Protein AF-A0A225URF6-F1 (afdb_monomer_lite)

Structure (mmCIF, N/CA/C/O backbone):
data_AF-A0A225URF6-F1
#
_entry.id   AF-A0A225URF6-F1
#
loop_
_atom_site.group_PDB
_atom_site.id
_atom_site.type_symbol
_atom_site.label_atom_id
_atom_site.label_alt_id
_atom_site.label_comp_id
_atom_site.label_asym_id
_atom_site.label_entity_id
_atom_site.label_seq_id
_atom_site.pdbx_PDB_ins_code
_atom_site.Cartn_x
_atom_site.Cartn_y
_atom_site.Cartn_z
_atom_site.occupancy
_atom_site.B_iso_or_equiv
_atom_site.auth_seq_id
_atom_site.auth_comp_id
_atom_site.auth_asym_id
_atom_site.auth_atom_id
_atom_site.pdbx_PDB_model_num
ATOM 1 N N . GLU A 1 1 ? 22.880 11.885 -8.756 1.00 38.94 1 GLU A N 1
ATOM 2 C CA . GLU A 1 1 ? 21.997 12.699 -9.610 1.00 38.94 1 GLU A CA 1
ATOM 3 C C . GLU A 1 1 ? 22.744 12.942 -10.909 1.00 38.94 1 GLU A C 1
ATOM 5 O O . GLU A 1 1 ? 23.863 13.432 -10.849 1.00 38.94 1 GLU A O 1
ATOM 10 N N . LEU A 1 2 ? 22.212 12.458 -12.031 1.00 41.66 2 LEU A N 1
ATOM 11 C CA . LEU A 1 2 ? 22.740 12.738 -13.370 1.00 41.66 2 LEU A CA 1
ATOM 12 C C . LEU A 1 2 ? 21.920 13.904 -13.919 1.00 41.66 2 LEU A C 1
ATOM 14 O O . LEU A 1 2 ? 20.690 13.875 -13.823 1.00 41.66 2 LEU A O 1
ATOM 18 N N . GLY A 1 3 ? 22.595 14.950 -14.384 1.00 46.53 3 GLY A N 1
ATOM 19 C CA . GLY A 1 3 ? 21.957 16.196 -14.791 1.00 46.53 3 GLY A CA 1
ATOM 20 C C . GLY A 1 3 ? 21.316 16.075 -16.178 1.00 46.53 3 GLY A C 1
ATOM 21 O O . GLY A 1 3 ? 21.740 15.248 -16.984 1.00 46.53 3 GLY A O 1
ATOM 22 N N . PRO A 1 4 ? 20.318 16.914 -16.505 1.00 48.44 4 PRO A N 1
ATOM 23 C CA . PRO A 1 4 ? 19.705 16.951 -17.837 1.00 48.44 4 PRO A CA 1
ATOM 24 C C . PRO A 1 4 ? 20.700 17.287 -18.967 1.00 48.44 4 PRO A C 1
ATOM 26 O O . PRO A 1 4 ? 20.403 17.027 -20.131 1.00 48.44 4 PRO A O 1
ATOM 29 N N . ASP A 1 5 ? 21.890 17.791 -18.630 1.00 46.66 5 ASP A N 1
ATOM 30 C CA . ASP A 1 5 ? 22.969 18.089 -19.575 1.00 46.66 5 ASP A CA 1
ATOM 31 C C . ASP A 1 5 ? 23.839 16.867 -19.942 1.00 46.66 5 ASP A C 1
ATOM 33 O O . ASP A 1 5 ? 24.611 16.934 -20.899 1.00 46.66 5 ASP A O 1
ATOM 37 N N . ASP A 1 6 ? 23.680 15.722 -19.263 1.00 52.28 6 ASP A N 1
ATOM 38 C CA . ASP A 1 6 ? 24.397 14.477 -19.595 1.00 52.28 6 ASP A CA 1
ATOM 39 C C . ASP A 1 6 ? 23.793 13.754 -20.824 1.00 52.28 6 ASP A C 1
ATOM 41 O O . ASP A 1 6 ? 24.354 12.782 -21.330 1.00 52.28 6 ASP A O 1
ATOM 45 N N . PHE A 1 7 ? 22.656 14.241 -21.341 1.00 44.47 7 PHE A N 1
ATOM 46 C CA . PHE A 1 7 ? 21.888 13.645 -22.442 1.00 44.47 7 PHE A CA 1
ATOM 47 C C . PHE A 1 7 ? 21.929 14.458 -23.745 1.00 44.47 7 PHE A C 1
ATOM 49 O O . PHE A 1 7 ? 20.974 14.424 -24.518 1.00 44.47 7 PHE A O 1
ATOM 56 N N . PHE A 1 8 ? 23.009 15.189 -24.037 1.00 41.12 8 PHE A N 1
ATOM 57 C CA . PHE A 1 8 ? 23.185 15.799 -25.361 1.00 41.12 8 PHE A CA 1
ATOM 58 C C . PHE A 1 8 ? 23.898 14.841 -26.336 1.00 41.12 8 PHE A C 1
ATOM 60 O O . PHE A 1 8 ? 25.122 14.726 -26.277 1.00 41.12 8 PHE A O 1
ATOM 67 N N . PRO A 1 9 ? 23.218 14.242 -27.338 1.00 47.81 9 PRO A N 1
ATOM 68 C CA . PRO A 1 9 ? 23.865 13.450 -28.381 1.00 47.81 9 PRO A CA 1
ATOM 69 C C . PRO A 1 9 ? 24.318 14.342 -29.552 1.00 47.81 9 PRO A C 1
ATOM 71 O O . PRO A 1 9 ? 24.314 13.927 -30.707 1.00 47.81 9 PRO A O 1
ATOM 74 N N . ASN A 1 10 ? 24.688 15.600 -29.287 1.00 42.03 10 ASN A N 1
ATOM 75 C CA . ASN A 1 10 ? 24.961 16.585 -30.342 1.00 42.03 10 ASN A CA 1
ATOM 76 C C . ASN A 1 10 ? 26.422 16.632 -30.789 1.00 42.03 10 ASN A C 1
ATOM 78 O O . ASN A 1 10 ? 26.803 17.498 -31.576 1.00 42.03 10 ASN A O 1
ATOM 82 N N . ARG A 1 11 ? 27.261 15.707 -30.326 1.00 43.28 11 ARG A N 1
ATOM 83 C CA . ARG A 1 11 ? 28.620 15.575 -30.841 1.00 43.28 11 ARG A CA 1
ATOM 84 C C . ARG A 1 11 ? 28.908 14.111 -31.103 1.00 43.28 11 ARG A C 1
ATOM 86 O O . ARG A 1 11 ? 29.146 13.337 -30.187 1.00 43.28 11 ARG A O 1
ATOM 93 N N . CYS A 1 12 ? 28.920 13.743 -32.382 1.00 50.59 12 CYS A N 1
ATOM 94 C CA . CYS A 1 12 ? 29.662 12.573 -32.829 1.00 50.59 12 CYS A CA 1
ATOM 95 C C . CYS A 1 12 ? 31.059 12.644 -32.188 1.00 50.59 12 CYS A C 1
ATOM 97 O O . CYS A 1 12 ? 31.760 13.637 -32.388 1.00 50.59 12 CYS A O 1
ATOM 99 N N . ALA A 1 13 ? 31.455 11.635 -31.408 1.00 51.22 13 ALA A N 1
ATOM 100 C CA . ALA A 1 13 ? 32.749 11.618 -30.717 1.00 51.22 13 ALA A CA 1
ATOM 101 C C . ALA A 1 13 ? 33.932 11.825 -31.688 1.00 51.22 13 ALA A C 1
ATOM 103 O O . ALA A 1 13 ? 34.946 12.418 -31.330 1.00 51.22 13 ALA A O 1
ATOM 104 N N . VAL A 1 14 ? 33.765 11.436 -32.958 1.00 49.88 14 VAL A N 1
ATOM 105 C CA . VAL A 1 14 ? 34.730 11.695 -34.038 1.00 49.88 14 VAL A CA 1
ATOM 106 C C . VAL A 1 14 ? 34.856 13.196 -34.342 1.00 49.88 14 VAL A C 1
ATOM 108 O O . VAL A 1 14 ? 35.964 13.695 -34.511 1.00 49.88 14 VAL A O 1
ATOM 111 N N . CYS A 1 15 ? 33.748 13.942 -34.335 1.00 47.47 15 CYS A N 1
ATOM 112 C CA . CYS A 1 15 ? 33.739 15.395 -34.533 1.00 47.47 15 CYS A CA 1
ATOM 113 C C . CYS A 1 15 ? 34.188 16.172 -33.282 1.00 47.47 15 CYS A C 1
ATOM 115 O O . CYS A 1 15 ? 34.740 17.261 -33.410 1.00 47.47 15 CYS A O 1
ATOM 117 N N . ALA A 1 16 ? 33.966 15.633 -32.076 1.00 54.31 16 ALA A N 1
ATOM 118 C CA . ALA A 1 16 ? 34.429 16.244 -30.825 1.00 54.31 16 ALA A CA 1
ATOM 119 C C . ALA A 1 16 ? 35.957 16.180 -30.670 1.00 54.31 16 ALA A C 1
ATOM 121 O O . ALA A 1 16 ? 36.553 17.108 -30.131 1.00 54.31 16 ALA A O 1
ATOM 122 N N . ASN A 1 17 ? 36.584 15.127 -31.200 1.00 53.50 17 ASN A N 1
ATOM 123 C CA . ASN A 1 17 ? 38.029 14.906 -31.136 1.00 53.50 17 ASN A CA 1
ATOM 124 C C . ASN A 1 17 ? 38.826 15.628 -32.244 1.00 53.50 17 ASN A C 1
ATOM 126 O O . ASN A 1 17 ? 40.012 15.359 -32.411 1.00 53.50 17 ASN A O 1
ATOM 130 N N . GLY A 1 18 ? 38.199 16.525 -33.017 1.00 45.97 18 GLY A N 1
ATOM 131 C CA . GLY A 1 18 ? 38.885 17.310 -34.051 1.00 45.97 18 GLY A CA 1
ATOM 132 C C . GLY A 1 18 ? 39.288 16.525 -35.303 1.00 45.97 18 GLY A C 1
ATOM 133 O O . GLY A 1 18 ? 40.056 17.039 -36.112 1.00 45.97 18 GLY A O 1
ATOM 134 N N . PHE A 1 19 ? 38.780 15.303 -35.500 1.00 45.50 19 PHE A N 1
ATOM 135 C CA . PHE A 1 19 ? 39.023 14.570 -36.740 1.00 45.50 19 PHE A CA 1
ATOM 136 C C . PHE A 1 19 ? 38.184 15.182 -37.867 1.00 45.50 19 PHE A C 1
ATOM 138 O O . PHE A 1 19 ? 36.952 15.104 -37.863 1.00 45.50 19 PHE A O 1
ATOM 145 N N . GLU A 1 20 ? 38.858 15.813 -38.832 1.00 53.53 20 GLU A N 1
ATOM 146 C CA . GLU A 1 20 ? 38.236 16.287 -40.067 1.00 53.53 20 GLU A CA 1
ATOM 147 C C . GLU A 1 20 ? 37.501 15.143 -40.773 1.00 53.53 20 GLU A C 1
ATOM 149 O O . GLU A 1 20 ? 37.939 13.989 -40.778 1.00 53.53 20 GLU A O 1
ATOM 154 N N . ARG A 1 21 ? 36.357 15.470 -41.387 1.00 53.53 21 ARG A N 1
ATOM 155 C CA . ARG A 1 21 ? 35.590 14.517 -42.191 1.00 53.53 21 ARG A CA 1
ATOM 156 C C . ARG A 1 21 ? 36.519 13.953 -43.277 1.00 53.53 21 ARG A C 1
ATOM 158 O O . ARG A 1 21 ? 36.984 14.739 -44.102 1.00 53.53 21 ARG A O 1
ATOM 165 N N . PRO A 1 22 ? 36.761 12.630 -43.329 1.00 59.31 22 PRO A N 1
ATOM 166 C CA . PRO A 1 22 ? 37.625 12.057 -44.348 1.00 59.31 22 PRO A CA 1
ATOM 167 C C . PRO A 1 22 ? 37.079 12.403 -45.735 1.00 59.31 22 PRO A C 1
ATOM 169 O O . PRO A 1 22 ? 35.909 12.138 -46.031 1.00 59.31 22 PRO A O 1
ATOM 172 N N . SER A 1 23 ? 37.912 13.025 -46.570 1.00 61.97 23 SER A N 1
ATOM 173 C CA . SER A 1 23 ? 37.538 13.354 -47.943 1.00 61.97 23 SER A CA 1
ATOM 174 C C . SER A 1 23 ? 37.318 12.063 -48.727 1.00 61.97 23 SER A C 1
ATOM 176 O O . SER A 1 23 ? 38.153 11.157 -48.697 1.00 61.97 23 SER A O 1
ATOM 178 N N . ILE A 1 24 ? 36.171 11.953 -49.400 1.00 66.88 24 ILE A N 1
ATOM 179 C CA . ILE A 1 24 ? 35.859 10.795 -50.239 1.00 66.88 24 ILE A CA 1
ATOM 180 C C . ILE A 1 24 ? 36.766 10.880 -51.472 1.00 66.88 24 ILE A C 1
ATOM 182 O O . ILE A 1 24 ? 36.662 11.862 -52.211 1.00 66.88 24 ILE A O 1
ATOM 186 N N . PRO A 1 25 ? 37.626 9.878 -51.732 1.00 67.00 25 PRO A N 1
ATOM 187 C CA . PRO A 1 25 ? 38.470 9.891 -52.917 1.00 67.00 25 PRO A CA 1
ATOM 188 C C . PRO A 1 25 ? 37.608 9.947 -54.188 1.00 67.00 25 PRO A C 1
ATOM 190 O O . PRO A 1 25 ? 36.542 9.313 -54.221 1.00 67.00 25 PRO A O 1
ATOM 193 N N . PRO A 1 26 ? 38.037 10.684 -55.227 1.00 71.69 26 PRO A N 1
ATOM 194 C CA . PRO A 1 26 ? 37.310 10.767 -56.488 1.00 71.69 26 PRO A CA 1
ATOM 195 C C . PRO A 1 26 ? 37.087 9.374 -57.092 1.00 71.69 26 PRO A C 1
ATOM 197 O O . PRO A 1 26 ? 37.794 8.410 -56.791 1.00 71.69 26 PRO A O 1
ATOM 200 N N . ARG A 1 27 ? 36.048 9.239 -57.923 1.00 62.69 27 ARG A N 1
ATOM 201 C CA . ARG A 1 27 ? 35.793 7.977 -58.630 1.00 62.69 27 ARG A CA 1
ATOM 202 C C . ARG A 1 27 ? 36.941 7.716 -59.619 1.00 62.69 27 ARG A C 1
ATOM 204 O O . ARG A 1 27 ? 37.359 8.678 -60.259 1.00 62.69 27 ARG A O 1
ATOM 211 N N . PRO A 1 28 ? 37.414 6.462 -59.757 1.00 63.12 28 PRO A N 1
ATOM 212 C CA . PRO A 1 28 ? 38.419 6.121 -60.760 1.00 63.12 28 PRO A CA 1
ATOM 213 C C . PRO A 1 28 ? 37.916 6.502 -62.156 1.00 63.12 28 PRO A C 1
ATOM 215 O O . PRO A 1 28 ? 36.728 6.336 -62.455 1.00 63.12 28 PRO A O 1
ATOM 218 N N . SER A 1 29 ? 38.802 7.069 -62.971 1.00 61.69 29 SER A N 1
ATOM 219 C CA . SER A 1 29 ? 38.466 7.633 -64.285 1.00 61.69 29 SER A CA 1
ATOM 220 C C . SER A 1 29 ? 38.486 6.602 -65.412 1.00 61.69 29 SER A C 1
ATOM 222 O O . SER A 1 29 ? 37.904 6.850 -66.468 1.00 61.69 29 SER A O 1
ATOM 224 N N . VAL A 1 30 ? 39.115 5.443 -65.200 1.00 56.16 30 VAL A N 1
ATOM 225 C CA . VAL A 1 30 ? 39.237 4.406 -66.227 1.00 56.16 30 VAL A CA 1
ATOM 226 C C . VAL A 1 30 ? 37.977 3.538 -66.257 1.00 56.16 30 VAL A C 1
ATOM 228 O O . VAL A 1 30 ? 37.638 2.851 -65.291 1.00 56.16 30 VAL A O 1
ATOM 231 N N . GLN A 1 31 ? 37.271 3.548 -67.391 1.00 56.47 31 GLN A N 1
ATOM 232 C CA . GLN A 1 31 ? 36.258 2.535 -67.685 1.00 56.47 31 GLN A CA 1
ATOM 233 C C . GLN A 1 31 ? 36.978 1.231 -68.029 1.00 56.47 31 GLN A C 1
ATOM 235 O O . GLN A 1 31 ? 37.787 1.198 -68.951 1.00 56.47 31 GLN A O 1
ATOM 240 N N . VAL A 1 32 ? 36.698 0.160 -67.285 1.00 55.75 32 VAL A N 1
ATOM 241 C CA . VAL A 1 32 ? 37.189 -1.182 -67.624 1.00 55.75 32 VAL A CA 1
ATOM 242 C C . VAL A 1 32 ? 36.571 -1.571 -68.975 1.00 55.75 32 VAL A C 1
ATOM 244 O O . VAL A 1 32 ? 35.338 -1.619 -69.045 1.00 55.75 32 VAL A O 1
ATOM 247 N N . PRO A 1 33 ? 37.370 -1.828 -70.031 1.00 55.75 33 PRO A N 1
ATOM 248 C CA . PRO A 1 33 ? 36.846 -2.221 -71.335 1.00 55.75 33 PRO A CA 1
ATOM 249 C C . PRO A 1 33 ? 35.962 -3.461 -71.214 1.00 55.75 33 PRO A C 1
ATOM 251 O O . PRO A 1 33 ? 36.233 -4.361 -70.407 1.00 55.75 33 PRO A O 1
ATOM 254 N N . ALA A 1 34 ? 34.891 -3.517 -72.003 1.00 58.12 34 ALA A N 1
ATOM 255 C CA . ALA A 1 34 ? 34.053 -4.702 -72.038 1.00 58.12 34 ALA A CA 1
ATOM 256 C C . ALA A 1 34 ? 34.869 -5.863 -72.629 1.00 58.12 34 ALA A C 1
ATOM 258 O O . ALA A 1 34 ? 35.741 -5.665 -73.469 1.00 58.12 34 ALA A O 1
ATOM 259 N N . VAL A 1 35 ? 34.568 -7.101 -72.224 1.00 53.53 35 VAL A N 1
ATOM 260 C CA . VAL A 1 35 ? 35.313 -8.334 -72.586 1.00 53.53 35 VAL A CA 1
ATOM 261 C C . VAL A 1 35 ? 35.416 -8.592 -74.111 1.00 53.53 35 VAL A C 1
ATOM 263 O O . VAL A 1 35 ? 36.073 -9.535 -74.538 1.00 53.53 35 VAL A O 1
ATOM 266 N N . VAL A 1 36 ? 34.788 -7.759 -74.944 1.00 57.41 36 VAL A N 1
ATOM 267 C CA . VAL A 1 36 ? 34.712 -7.891 -76.405 1.00 57.41 36 VAL A CA 1
ATOM 268 C C . VAL A 1 36 ? 35.583 -6.855 -77.141 1.00 57.41 36 VAL A C 1
ATOM 270 O O . VAL A 1 36 ? 35.707 -6.931 -78.362 1.00 57.41 36 VAL A O 1
ATOM 273 N N . ASP A 1 37 ? 36.217 -5.913 -76.436 1.00 59.91 37 ASP A N 1
ATOM 274 C CA . ASP A 1 37 ? 37.019 -4.868 -77.080 1.00 59.91 37 ASP A CA 1
ATOM 275 C C . ASP A 1 37 ? 38.397 -5.404 -77.549 1.00 59.91 37 ASP A C 1
ATOM 277 O O . ASP A 1 37 ? 39.022 -6.207 -76.845 1.00 59.91 37 ASP A O 1
ATOM 281 N N . PRO A 1 38 ? 38.896 -5.003 -78.741 1.00 64.56 38 PRO A N 1
ATOM 282 C CA . PRO A 1 38 ? 40.205 -5.423 -79.246 1.00 64.56 38 PRO A CA 1
ATOM 283 C C . PRO A 1 38 ? 41.335 -5.059 -78.276 1.00 64.56 38 PRO A C 1
ATOM 285 O O . PRO A 1 38 ? 41.327 -3.979 -77.689 1.00 64.56 38 PRO A O 1
ATOM 288 N N . ILE A 1 39 ? 42.336 -5.940 -78.146 1.00 61.06 39 ILE A N 1
ATOM 289 C CA . ILE A 1 39 ? 43.489 -5.731 -77.257 1.00 61.06 39 ILE A CA 1
ATOM 290 C C . ILE A 1 39 ? 44.193 -4.416 -77.648 1.00 61.06 39 ILE A C 1
ATOM 292 O O . ILE A 1 39 ? 44.661 -4.309 -78.787 1.00 61.06 39 ILE A O 1
ATOM 296 N N . PRO A 1 40 ? 44.280 -3.422 -76.743 1.00 65.31 40 PRO A N 1
ATOM 297 C CA . PRO A 1 40 ? 44.956 -2.164 -77.030 1.00 65.31 40 PRO A CA 1
ATOM 298 C C . PRO A 1 40 ? 46.442 -2.402 -77.330 1.00 65.31 40 PRO A C 1
ATOM 300 O O . PRO A 1 40 ? 47.072 -3.304 -76.775 1.00 65.31 40 PRO A O 1
ATOM 303 N N . SER A 1 41 ? 47.005 -1.599 -78.238 1.00 76.06 41 SER A N 1
ATOM 304 C CA . SER A 1 41 ? 48.430 -1.671 -78.593 1.00 76.06 41 SER A CA 1
ATOM 305 C C . SER A 1 41 ? 49.329 -1.465 -77.365 1.00 76.06 41 SER A C 1
ATOM 307 O O . SER A 1 41 ? 48.930 -0.806 -76.404 1.00 76.06 41 SER A O 1
ATOM 309 N N . VAL A 1 42 ? 50.557 -1.994 -77.403 1.00 74.25 42 VAL A N 1
ATOM 310 C CA . VAL A 1 42 ? 51.528 -1.861 -76.298 1.00 74.25 42 VAL A CA 1
ATOM 311 C C . VAL A 1 42 ? 51.759 -0.391 -75.929 1.00 74.25 42 VAL A C 1
ATOM 313 O O . VAL A 1 42 ? 51.815 -0.070 -74.747 1.00 74.25 42 VAL A O 1
ATOM 316 N N . ASP A 1 43 ? 51.793 0.508 -76.914 1.00 74.50 43 ASP A N 1
ATOM 317 C CA . ASP A 1 43 ? 51.967 1.945 -76.682 1.00 74.50 43 ASP A CA 1
ATOM 318 C C . ASP A 1 43 ? 50.764 2.580 -75.968 1.00 74.50 43 ASP A C 1
ATOM 320 O O . ASP A 1 43 ? 50.948 3.428 -75.098 1.00 74.50 43 ASP A O 1
ATOM 324 N N . ALA A 1 44 ? 49.538 2.133 -76.267 1.00 72.62 44 ALA A N 1
ATOM 325 C CA . ALA A 1 44 ? 48.334 2.574 -75.556 1.00 72.62 44 ALA A CA 1
ATOM 326 C C . ALA A 1 44 ? 48.333 2.084 -74.097 1.00 72.62 44 ALA A C 1
ATOM 328 O O . ALA A 1 44 ? 48.030 2.844 -73.183 1.00 72.62 44 ALA A O 1
ATOM 329 N N . LEU A 1 45 ? 48.777 0.846 -73.857 1.00 73.69 45 LEU A N 1
ATOM 330 C CA . LEU A 1 45 ? 48.894 0.296 -72.504 1.00 73.69 45 LEU A CA 1
ATOM 331 C C . LEU A 1 45 ? 49.966 1.020 -71.667 1.00 73.69 45 LEU A C 1
ATOM 333 O O . LEU A 1 45 ? 49.781 1.228 -70.470 1.00 73.69 45 LEU A O 1
ATOM 337 N N . VAL A 1 46 ? 51.082 1.418 -72.289 1.00 78.69 46 VAL A N 1
ATOM 338 C CA . VAL A 1 46 ? 52.135 2.213 -71.635 1.00 78.69 46 VAL A CA 1
ATOM 339 C C . VAL A 1 46 ? 51.647 3.633 -71.332 1.00 78.69 46 VAL A C 1
ATOM 341 O O . VAL A 1 46 ? 51.970 4.162 -70.269 1.00 78.69 46 VAL A O 1
ATOM 344 N N . GLN A 1 47 ? 50.839 4.233 -72.213 1.00 80.06 47 GLN A N 1
ATOM 345 C CA . GLN A 1 47 ? 50.207 5.535 -71.963 1.00 80.06 47 GLN A CA 1
ATOM 346 C C . GLN A 1 47 ? 49.172 5.488 -70.826 1.00 80.06 47 GLN A C 1
ATOM 348 O O . GLN A 1 47 ? 49.085 6.445 -70.058 1.00 80.06 47 GLN A O 1
ATOM 353 N N . ASP A 1 48 ? 48.455 4.372 -70.660 1.00 78.38 48 ASP A N 1
ATOM 354 C CA . ASP A 1 48 ? 47.440 4.198 -69.610 1.00 78.38 48 ASP A CA 1
ATOM 355 C C . ASP A 1 48 ? 48.017 3.773 -68.244 1.00 78.38 48 ASP A C 1
ATOM 357 O O . ASP A 1 48 ? 47.345 3.898 -67.214 1.00 78.38 48 ASP A O 1
ATOM 361 N N . ALA A 1 49 ? 49.264 3.290 -68.189 1.00 80.56 49 ALA A N 1
ATOM 362 C CA . ALA A 1 49 ? 49.879 2.779 -66.961 1.00 80.56 49 ALA A CA 1
ATOM 363 C C . ALA A 1 49 ? 49.881 3.783 -65.779 1.00 80.56 49 ALA A C 1
ATOM 365 O O . ALA A 1 49 ? 49.508 3.372 -64.675 1.00 80.56 49 ALA A O 1
ATOM 366 N N . PRO A 1 50 ? 50.190 5.087 -65.961 1.00 85.69 50 PRO A N 1
ATOM 367 C CA . PRO A 1 50 ? 50.100 6.074 -64.878 1.00 85.69 50 PRO A CA 1
ATOM 368 C C . PRO A 1 50 ? 48.666 6.287 -64.365 1.00 85.69 50 PRO A C 1
ATOM 370 O O . PRO A 1 50 ? 48.458 6.509 -63.172 1.00 85.69 50 PRO A O 1
ATOM 373 N N . SER A 1 51 ? 47.664 6.190 -65.248 1.00 81.12 51 SER A N 1
ATOM 374 C CA . SER A 1 51 ? 46.245 6.281 -64.877 1.00 81.12 51 SER A CA 1
ATOM 375 C C . SER A 1 51 ? 45.819 5.083 -64.029 1.00 81.12 51 SER A C 1
ATOM 377 O O . SER A 1 51 ? 45.128 5.240 -63.024 1.00 81.12 51 SER A O 1
ATOM 379 N N . LEU A 1 52 ? 46.260 3.880 -64.403 1.00 82.06 52 LEU A N 1
ATOM 380 C CA . LEU A 1 52 ? 45.970 2.659 -63.654 1.00 82.06 52 LEU A CA 1
ATOM 381 C C . LEU A 1 52 ? 46.671 2.642 -62.286 1.00 82.06 52 LEU A C 1
ATOM 383 O O . LEU A 1 52 ? 46.091 2.187 -61.296 1.00 82.06 52 LEU A O 1
ATOM 387 N N . GLU A 1 53 ? 47.901 3.154 -62.203 1.00 84.62 53 GLU A N 1
ATOM 388 C CA . GLU A 1 53 ? 48.623 3.318 -60.938 1.00 84.62 53 GLU A CA 1
ATOM 389 C C . GLU A 1 53 ? 47.896 4.305 -60.012 1.00 84.62 53 GLU A C 1
ATOM 391 O O . GLU A 1 53 ? 47.659 3.990 -58.840 1.00 84.62 53 GLU A O 1
ATOM 396 N N . HIS A 1 54 ? 47.442 5.444 -60.548 1.00 86.62 54 HIS A N 1
ATOM 397 C CA . HIS A 1 54 ? 46.625 6.408 -59.810 1.00 86.62 54 HIS A CA 1
ATOM 398 C C . HIS A 1 54 ? 45.325 5.778 -59.282 1.00 86.62 54 HIS A C 1
ATOM 400 O O . HIS A 1 54 ? 45.034 5.877 -58.087 1.00 86.62 54 HIS A O 1
ATOM 406 N N . ASP A 1 55 ? 44.585 5.053 -60.123 1.00 81.00 55 ASP A N 1
ATOM 407 C CA . ASP A 1 55 ? 43.348 4.372 -59.722 1.00 81.00 55 ASP A CA 1
ATOM 408 C C . ASP A 1 55 ? 43.602 3.284 -58.664 1.00 81.00 55 ASP A C 1
ATOM 410 O O . ASP A 1 55 ? 42.819 3.121 -57.722 1.00 81.00 55 ASP A O 1
ATOM 414 N N . THR A 1 56 ? 44.730 2.574 -58.753 1.00 86.44 56 THR A N 1
ATOM 415 C CA . THR A 1 56 ? 45.140 1.580 -57.747 1.00 86.44 56 THR A CA 1
ATOM 416 C C . THR A 1 56 ? 45.413 2.242 -56.395 1.00 86.44 56 THR A C 1
ATOM 418 O O . THR A 1 56 ? 44.994 1.723 -55.355 1.00 86.44 56 THR A O 1
ATOM 421 N N . HIS A 1 57 ? 46.064 3.409 -56.390 1.00 86.44 57 HIS A N 1
ATOM 422 C CA . HIS A 1 57 ? 46.252 4.211 -55.181 1.00 86.44 57 HIS A CA 1
ATOM 423 C C . HIS A 1 57 ? 44.919 4.692 -54.598 1.00 86.44 57 HIS A C 1
ATOM 425 O O . HIS A 1 57 ? 44.683 4.509 -53.403 1.00 86.44 57 HIS A O 1
ATOM 431 N N . VAL A 1 58 ? 44.011 5.213 -55.429 1.00 84.62 58 VAL A N 1
ATOM 432 C CA . VAL A 1 58 ? 42.668 5.647 -55.006 1.00 84.62 58 VAL A CA 1
ATOM 433 C C . VAL A 1 58 ? 41.883 4.494 -54.372 1.00 84.62 58 VAL A C 1
ATOM 435 O O . VAL A 1 58 ? 41.284 4.658 -53.305 1.00 84.62 58 VAL A O 1
ATOM 438 N N . LEU A 1 59 ? 41.898 3.305 -54.982 1.00 85.38 59 LEU A N 1
ATOM 439 C CA . LEU A 1 59 ? 41.223 2.123 -54.440 1.00 85.38 59 LEU A CA 1
ATOM 440 C C . LEU A 1 59 ? 41.836 1.663 -53.113 1.00 85.38 59 LEU A C 1
ATOM 442 O O . LEU A 1 59 ? 41.086 1.323 -52.193 1.00 85.38 59 LEU A O 1
ATOM 446 N N . ARG A 1 60 ? 43.169 1.698 -52.980 1.00 87.62 60 ARG A N 1
ATOM 447 C CA . ARG A 1 60 ? 43.854 1.383 -51.718 1.00 87.62 60 ARG A CA 1
ATOM 448 C C . ARG A 1 60 ? 43.440 2.355 -50.609 1.00 87.62 60 ARG A C 1
ATOM 450 O O . ARG A 1 60 ? 43.007 1.897 -49.555 1.00 87.62 60 ARG A O 1
ATOM 457 N N . SER A 1 61 ? 43.439 3.663 -50.871 1.00 83.69 61 SER A N 1
ATOM 458 C CA . SER A 1 61 ? 42.992 4.668 -49.895 1.00 83.69 61 SER A CA 1
ATOM 459 C C . SER A 1 61 ? 41.516 4.508 -49.509 1.00 83.69 61 SER A C 1
ATOM 461 O O . SER A 1 61 ? 41.156 4.652 -48.341 1.00 83.69 61 SER A O 1
ATOM 463 N N . ARG A 1 62 ? 40.634 4.150 -50.455 1.00 83.25 62 ARG A N 1
ATOM 464 C CA . ARG A 1 62 ? 39.218 3.859 -50.151 1.00 83.25 62 ARG A CA 1
ATOM 465 C C . ARG A 1 62 ? 39.052 2.618 -49.275 1.00 83.25 62 ARG A C 1
ATOM 467 O O . ARG A 1 62 ? 38.183 2.609 -48.398 1.00 83.25 62 ARG A O 1
ATOM 474 N N . LEU A 1 63 ? 39.852 1.578 -49.507 1.00 88.00 63 LEU A N 1
ATOM 475 C CA . LEU A 1 63 ? 39.835 0.363 -48.695 1.00 88.00 63 LEU A CA 1
ATOM 476 C C . LEU A 1 63 ? 40.303 0.651 -47.263 1.00 88.00 63 LEU A C 1
ATOM 478 O O . LEU A 1 63 ? 39.636 0.234 -46.318 1.00 88.00 63 LEU A O 1
ATOM 482 N N . GLU A 1 64 ? 41.392 1.404 -47.106 1.00 89.31 64 GLU A N 1
ATOM 483 C CA . GLU A 1 64 ? 41.917 1.833 -45.803 1.00 89.31 64 GLU A CA 1
ATOM 484 C C . GLU A 1 64 ? 40.894 2.677 -45.034 1.00 89.31 64 GLU A C 1
ATOM 486 O O . GLU A 1 64 ? 40.608 2.386 -43.872 1.00 89.31 64 GLU A O 1
ATOM 491 N N . LEU A 1 65 ? 40.251 3.645 -45.698 1.00 86.75 65 LEU A N 1
ATOM 492 C CA . LEU A 1 65 ? 39.181 4.442 -45.097 1.00 86.75 65 LEU A CA 1
ATOM 493 C C . LEU A 1 65 ? 37.998 3.572 -44.651 1.00 86.75 65 LEU A C 1
ATOM 495 O O . LEU A 1 65 ? 37.480 3.735 -43.549 1.00 86.75 65 LEU A O 1
ATOM 499 N N . THR A 1 66 ? 37.572 2.626 -45.491 1.00 87.56 66 THR A N 1
ATOM 500 C CA . THR A 1 66 ? 36.472 1.708 -45.155 1.00 87.56 66 THR A CA 1
ATOM 501 C C . THR A 1 66 ? 36.833 0.837 -43.954 1.00 87.56 66 THR A C 1
ATOM 503 O O . THR A 1 66 ? 35.990 0.592 -43.092 1.00 87.56 66 THR A O 1
ATOM 506 N N . TRP A 1 67 ? 38.085 0.383 -43.863 1.00 85.56 67 TRP A N 1
ATOM 507 C CA . TRP A 1 67 ? 38.553 -0.393 -42.721 1.00 85.56 67 TRP A CA 1
ATOM 508 C C . TRP A 1 67 ? 38.574 0.442 -41.435 1.00 85.56 67 TRP A C 1
ATOM 510 O O . TRP A 1 67 ? 38.054 -0.021 -40.420 1.00 85.56 67 TRP A O 1
ATOM 520 N N . ALA A 1 68 ? 39.068 1.682 -41.492 1.00 86.25 68 ALA A N 1
ATOM 521 C CA . ALA A 1 68 ? 39.068 2.603 -40.357 1.00 86.25 68 ALA A CA 1
ATOM 522 C C . ALA A 1 68 ? 37.645 2.933 -39.872 1.00 86.25 68 ALA A C 1
ATOM 524 O O . ALA A 1 68 ? 37.374 2.887 -38.673 1.00 86.25 68 ALA A O 1
ATOM 525 N N . LEU A 1 69 ? 36.709 3.193 -40.793 1.00 87.06 69 LEU A N 1
ATOM 526 C CA . LEU A 1 69 ? 35.302 3.435 -40.455 1.00 87.06 69 LEU A CA 1
ATOM 527 C C . LEU A 1 69 ? 34.645 2.203 -39.824 1.00 87.06 69 LEU A C 1
ATOM 529 O O . LEU A 1 69 ? 33.945 2.333 -38.823 1.00 87.06 69 LEU A O 1
ATOM 533 N N . ASN A 1 70 ? 34.894 1.008 -40.365 1.00 86.81 70 ASN A N 1
ATOM 534 C CA . ASN A 1 70 ? 34.368 -0.233 -39.794 1.00 86.81 70 ASN A CA 1
ATOM 535 C C . ASN A 1 70 ? 34.926 -0.499 -38.388 1.00 86.81 70 ASN A C 1
ATOM 537 O O . ASN A 1 70 ? 34.164 -0.885 -37.508 1.00 86.81 70 ASN A O 1
ATOM 541 N N . ALA A 1 71 ? 36.219 -0.249 -38.159 1.00 87.12 71 ALA A N 1
ATOM 542 C CA . ALA A 1 71 ? 36.829 -0.372 -36.835 1.00 87.12 71 ALA A CA 1
ATOM 543 C C . ALA A 1 71 ? 36.249 0.650 -35.840 1.00 87.12 71 ALA A C 1
ATOM 545 O O . ALA A 1 71 ? 35.944 0.301 -34.702 1.00 87.12 71 ALA A O 1
ATOM 546 N N . GLY A 1 72 ? 36.028 1.895 -36.278 1.00 88.25 72 GLY A N 1
ATOM 547 C CA . GLY A 1 72 ? 35.377 2.926 -35.466 1.00 88.25 72 GLY A CA 1
ATOM 548 C C . GLY A 1 72 ? 33.930 2.577 -35.101 1.00 88.25 72 GLY A C 1
ATOM 549 O O . GLY A 1 72 ? 33.527 2.748 -33.953 1.00 88.25 72 GLY A O 1
ATOM 550 N N . LEU A 1 73 ? 33.158 2.031 -36.048 1.00 88.81 73 LEU A N 1
ATOM 551 C CA . LEU A 1 73 ? 31.797 1.549 -35.793 1.00 88.81 73 LEU A CA 1
ATOM 552 C C . LEU A 1 73 ? 31.774 0.362 -34.825 1.00 88.81 73 LEU A C 1
ATOM 554 O O . LEU A 1 73 ? 30.897 0.302 -33.968 1.00 88.81 73 LEU A O 1
ATOM 558 N N . GLU A 1 74 ? 32.728 -0.565 -34.936 1.00 88.50 74 GLU A N 1
ATOM 559 C CA . GLU A 1 74 ? 32.857 -1.697 -34.012 1.00 88.50 74 GLU A CA 1
ATOM 560 C C . GLU A 1 74 ? 33.187 -1.227 -32.589 1.00 88.50 74 GLU A C 1
ATOM 562 O O . GLU A 1 74 ? 32.532 -1.655 -31.638 1.00 88.50 74 GLU A O 1
ATOM 567 N N . ALA A 1 75 ? 34.122 -0.283 -32.444 1.00 88.88 75 ALA A N 1
ATOM 568 C CA . ALA A 1 75 ? 34.449 0.321 -31.155 1.00 88.88 75 ALA A CA 1
ATOM 569 C C . ALA A 1 75 ? 33.239 1.046 -30.541 1.00 88.88 75 ALA A C 1
ATOM 571 O O . ALA A 1 75 ? 32.908 0.820 -29.378 1.00 88.88 75 ALA A O 1
ATOM 572 N N . HIS A 1 76 ? 32.526 1.855 -31.331 1.00 88.44 76 HIS A N 1
ATOM 573 C CA . HIS A 1 76 ? 31.326 2.556 -30.870 1.00 88.44 76 HIS A CA 1
ATOM 574 C C . HIS A 1 76 ? 30.206 1.586 -30.466 1.00 88.44 76 HIS A C 1
ATOM 576 O O . HIS A 1 76 ? 29.538 1.788 -29.454 1.00 88.44 76 HIS A O 1
ATOM 582 N N . ALA A 1 77 ? 30.004 0.507 -31.228 1.00 86.94 77 ALA A N 1
ATOM 583 C CA . ALA A 1 77 ? 29.035 -0.527 -30.883 1.00 86.94 77 ALA A CA 1
ATOM 584 C C . ALA A 1 77 ? 29.398 -1.253 -29.577 1.00 86.94 77 ALA A C 1
ATOM 586 O O . ALA A 1 77 ? 28.494 -1.588 -28.815 1.00 86.94 77 ALA A O 1
ATOM 587 N N . SER A 1 78 ? 30.691 -1.469 -29.304 1.00 88.06 78 SER A N 1
ATOM 588 C CA . SER A 1 78 ? 31.156 -2.061 -28.041 1.00 88.06 78 SER A CA 1
ATOM 589 C C . SER A 1 78 ? 30.836 -1.164 -26.847 1.00 88.06 78 SER A C 1
ATOM 591 O O . SER A 1 78 ? 30.232 -1.637 -25.888 1.00 88.06 78 SER A O 1
ATOM 593 N N . VAL A 1 79 ? 31.158 0.133 -26.935 1.00 91.00 79 VAL A N 1
ATOM 594 C CA . VAL A 1 79 ? 30.881 1.108 -25.863 1.00 91.00 79 VAL A CA 1
ATOM 595 C C . VAL A 1 79 ? 29.382 1.191 -25.573 1.00 91.00 79 VAL A C 1
ATOM 597 O O . VAL A 1 79 ? 28.967 1.053 -24.426 1.00 91.00 79 VAL A O 1
ATOM 600 N N . LEU A 1 80 ? 28.549 1.309 -26.614 1.00 91.62 80 LEU A N 1
ATOM 601 C CA . LEU A 1 80 ? 27.093 1.309 -26.440 1.00 91.62 80 LEU A CA 1
ATOM 602 C C . LEU A 1 80 ? 26.578 0.016 -25.795 1.00 91.62 80 LEU A C 1
ATOM 604 O O . LEU A 1 80 ? 25.606 0.045 -25.042 1.00 91.62 80 LEU A O 1
ATOM 608 N N . HIS A 1 81 ? 27.190 -1.131 -26.099 1.00 92.94 81 HIS A N 1
ATOM 609 C CA . HIS A 1 81 ? 26.781 -2.400 -25.508 1.00 92.94 81 HIS A CA 1
ATOM 610 C C . HIS A 1 81 ? 27.094 -2.456 -24.009 1.00 92.94 81 HIS A C 1
ATOM 612 O O . HIS A 1 81 ? 26.231 -2.853 -23.228 1.00 92.94 81 HIS A O 1
ATOM 618 N N . GLU A 1 82 ? 28.282 -1.998 -23.609 1.00 93.00 82 GLU A N 1
ATOM 619 C CA . GLU A 1 82 ? 28.690 -1.901 -22.203 1.00 93.00 82 GLU A CA 1
ATOM 620 C C . GLU A 1 82 ? 27.792 -0.935 -21.416 1.00 93.00 82 GLU A C 1
ATOM 622 O O . GLU A 1 82 ? 27.340 -1.259 -20.316 1.00 93.00 82 GLU A O 1
ATOM 627 N N . GLU A 1 83 ? 27.455 0.220 -21.994 1.00 91.69 83 GLU A N 1
ATOM 628 C CA . GLU A 1 83 ? 26.544 1.187 -21.372 1.00 91.69 83 GLU A CA 1
ATOM 629 C C . GLU A 1 83 ? 25.127 0.626 -21.194 1.00 91.69 83 GLU A C 1
ATOM 631 O O . GLU A 1 83 ? 24.514 0.795 -20.132 1.00 91.69 83 GLU A O 1
ATOM 636 N N . LEU A 1 84 ? 24.603 -0.073 -22.207 1.00 93.00 84 LEU A N 1
ATOM 637 C CA . LEU A 1 84 ? 23.295 -0.728 -22.136 1.00 93.00 84 LEU A CA 1
ATOM 638 C C . LEU A 1 84 ? 23.269 -1.850 -21.094 1.00 93.00 84 LEU A C 1
ATOM 640 O O . LEU A 1 84 ? 22.278 -1.987 -20.371 1.00 93.00 84 LEU A O 1
ATOM 644 N N . ASP A 1 85 ? 24.342 -2.633 -20.985 1.00 93.50 85 ASP A N 1
ATOM 645 C CA . ASP A 1 85 ? 24.475 -3.657 -19.951 1.00 93.50 85 ASP A CA 1
ATOM 646 C C . ASP A 1 85 ? 24.509 -3.024 -18.553 1.00 93.50 85 ASP A C 1
ATOM 648 O O . ASP A 1 85 ? 23.760 -3.452 -17.671 1.00 93.50 85 ASP A O 1
ATOM 652 N N . ALA A 1 86 ? 25.263 -1.937 -18.368 1.00 93.94 86 ALA A N 1
ATOM 653 C CA . ALA A 1 86 ? 25.310 -1.210 -17.103 1.00 93.94 86 ALA A CA 1
ATOM 654 C C . ALA A 1 86 ? 23.945 -0.606 -16.718 1.00 93.94 86 ALA A C 1
ATOM 656 O O . ALA A 1 86 ? 23.550 -0.643 -15.550 1.00 93.94 86 ALA A O 1
ATOM 657 N N . LEU A 1 87 ? 23.192 -0.067 -17.685 1.00 92.44 87 LEU A N 1
ATOM 658 C CA . LEU A 1 87 ? 21.826 0.420 -17.462 1.00 92.44 87 LEU A CA 1
ATOM 659 C C . LEU A 1 87 ? 20.878 -0.712 -17.057 1.00 92.44 87 LEU A C 1
ATOM 661 O O . LEU A 1 87 ? 20.099 -0.553 -16.115 1.00 92.44 87 LEU A O 1
ATOM 665 N N . ARG A 1 88 ? 20.954 -1.859 -17.738 1.00 95.31 88 ARG A N 1
ATOM 666 C CA . ARG A 1 88 ? 20.151 -3.042 -17.408 1.00 95.31 88 ARG A CA 1
ATOM 667 C C . ARG A 1 88 ? 20.445 -3.534 -15.995 1.00 95.31 88 ARG A C 1
ATOM 669 O O . ARG A 1 88 ? 19.509 -3.870 -15.270 1.00 95.31 88 ARG A O 1
ATOM 676 N N . ASP A 1 89 ? 21.712 -3.591 -15.609 1.00 95.88 89 ASP A N 1
ATOM 677 C CA . ASP A 1 89 ? 22.107 -4.112 -14.304 1.00 95.88 89 ASP A CA 1
ATOM 678 C C . ASP A 1 89 ? 21.686 -3.157 -13.177 1.00 95.88 89 ASP A C 1
ATOM 680 O O . ASP A 1 89 ? 21.112 -3.609 -12.187 1.00 95.88 89 ASP A O 1
ATOM 684 N N . ARG A 1 90 ? 21.796 -1.833 -13.377 1.00 95.25 90 ARG A N 1
ATOM 685 C CA . ARG A 1 90 ? 21.207 -0.839 -12.458 1.00 95.25 90 ARG A CA 1
ATOM 686 C C . ARG A 1 90 ? 19.689 -0.978 -12.330 1.00 95.25 90 ARG A C 1
ATOM 688 O O . ARG A 1 90 ? 19.157 -0.895 -11.225 1.00 95.25 90 ARG A O 1
ATOM 695 N N . ALA A 1 91 ? 18.982 -1.202 -13.437 1.00 93.12 91 ALA A N 1
ATOM 696 C CA . ALA A 1 91 ? 17.532 -1.390 -13.411 1.00 93.12 91 ALA A CA 1
ATOM 697 C C . ALA A 1 91 ? 17.126 -2.670 -12.660 1.00 93.12 91 ALA A C 1
ATOM 699 O O . ALA A 1 91 ? 16.148 -2.661 -11.912 1.00 93.12 91 ALA A O 1
ATOM 700 N N . ARG A 1 92 ? 17.885 -3.763 -12.825 1.00 96.69 92 ARG A N 1
ATOM 701 C CA . ARG A 1 92 ? 17.683 -5.006 -12.065 1.00 96.69 92 ARG A CA 1
ATOM 702 C C . ARG A 1 92 ? 17.918 -4.809 -10.576 1.00 96.69 92 ARG A C 1
ATOM 704 O O . ARG A 1 92 ? 17.111 -5.285 -9.789 1.00 96.69 92 ARG A O 1
ATOM 711 N N . GLU A 1 93 ? 18.969 -4.088 -10.202 1.00 96.31 93 GLU A N 1
ATOM 712 C CA . GLU A 1 93 ? 19.252 -3.790 -8.799 1.00 96.31 93 GLU A CA 1
ATOM 713 C C . GLU A 1 93 ? 18.110 -2.993 -8.158 1.00 96.31 93 GLU A C 1
ATOM 715 O O . GLU A 1 93 ? 17.569 -3.396 -7.132 1.00 96.31 93 GLU A O 1
ATOM 720 N N . GLY A 1 94 ? 17.645 -1.928 -8.822 1.00 94.06 94 GLY A N 1
ATOM 721 C CA . GLY A 1 94 ? 16.489 -1.159 -8.352 1.00 94.06 94 GLY A CA 1
ATOM 722 C C . GLY A 1 94 ? 15.214 -2.004 -8.220 1.00 94.06 94 GLY A C 1
ATOM 723 O O . GLY A 1 94 ? 14.457 -1.837 -7.264 1.00 94.06 94 GLY A O 1
ATOM 724 N N . TYR A 1 95 ? 14.990 -2.946 -9.141 1.00 93.75 95 TYR A N 1
ATOM 725 C CA . TYR A 1 95 ? 13.871 -3.886 -9.063 1.00 93.75 95 TYR A CA 1
ATOM 726 C C . TYR A 1 95 ? 13.992 -4.846 -7.870 1.00 93.75 95 TYR A C 1
ATOM 728 O O . TYR A 1 95 ? 13.008 -5.048 -7.160 1.00 93.75 95 TYR A O 1
ATOM 736 N N . ASN A 1 96 ? 15.183 -5.393 -7.612 1.00 95.88 96 ASN A N 1
ATOM 737 C CA . ASN A 1 96 ? 15.432 -6.286 -6.477 1.00 95.88 96 ASN A CA 1
ATOM 738 C C . ASN A 1 96 ? 15.241 -5.561 -5.138 1.00 95.88 96 ASN A C 1
ATOM 740 O O . ASN A 1 96 ? 14.528 -6.062 -4.274 1.00 95.88 96 ASN A O 1
ATOM 744 N N . ILE A 1 97 ? 15.768 -4.339 -5.004 1.00 97.06 97 ILE A N 1
ATOM 745 C CA . ILE A 1 97 ? 15.545 -3.489 -3.822 1.00 97.06 97 ILE A CA 1
ATOM 746 C C . ILE A 1 97 ? 14.043 -3.241 -3.609 1.00 97.06 97 ILE A C 1
ATOM 748 O O . ILE A 1 97 ? 13.545 -3.293 -2.482 1.00 97.06 97 ILE A O 1
ATOM 752 N N . GLY A 1 98 ? 13.304 -2.987 -4.693 1.00 96.06 98 GLY A N 1
ATOM 753 C CA . GLY A 1 98 ? 11.851 -2.833 -4.652 1.00 96.06 98 GLY A CA 1
ATOM 754 C C . GLY A 1 98 ? 11.132 -4.096 -4.172 1.00 96.06 98 GLY A C 1
ATOM 755 O O . GLY A 1 98 ? 10.240 -4.002 -3.329 1.00 96.06 98 GLY A O 1
ATOM 756 N N . LEU A 1 99 ? 11.534 -5.274 -4.659 1.00 97.31 99 LEU A N 1
ATOM 757 C CA . LEU A 1 99 ? 10.986 -6.556 -4.211 1.00 97.31 99 LEU A CA 1
ATOM 758 C C . LEU A 1 99 ? 11.252 -6.809 -2.724 1.00 97.31 99 LEU A C 1
ATOM 760 O O . LEU A 1 99 ? 10.318 -7.155 -2.002 1.00 97.31 99 LEU A O 1
ATOM 764 N N . ASP A 1 100 ? 12.471 -6.563 -2.247 1.00 97.25 100 ASP A N 1
ATOM 765 C CA . ASP A 1 100 ? 12.824 -6.724 -0.832 1.00 97.25 100 ASP A CA 1
ATOM 766 C C . ASP A 1 100 ? 12.026 -5.770 0.070 1.00 97.25 100 ASP A C 1
ATOM 768 O O . ASP A 1 100 ? 11.625 -6.121 1.185 1.00 97.25 100 ASP A O 1
ATOM 772 N N . ALA A 1 101 ? 11.754 -4.552 -0.410 1.00 96.19 101 ALA A N 1
ATOM 773 C CA . ALA A 1 101 ? 10.901 -3.602 0.293 1.00 96.19 101 ALA A CA 1
ATOM 774 C C . ALA A 1 101 ? 9.447 -4.077 0.386 1.00 96.19 101 ALA A C 1
ATOM 776 O O . ALA A 1 101 ? 8.847 -3.972 1.457 1.00 96.19 101 ALA A O 1
ATOM 777 N N . VAL A 1 102 ? 8.900 -4.623 -0.703 1.00 98.00 102 VAL A N 1
ATOM 778 C CA . VAL A 1 102 ? 7.548 -5.196 -0.721 1.00 98.00 102 VAL A CA 1
ATOM 779 C C . VAL A 1 102 ? 7.456 -6.407 0.207 1.00 98.00 102 VAL A C 1
ATOM 781 O O . VAL A 1 102 ? 6.516 -6.482 0.993 1.00 98.00 102 VAL A O 1
ATOM 784 N N . ASP A 1 103 ? 8.436 -7.311 0.186 1.00 97.88 103 ASP A N 1
ATOM 785 C CA . ASP A 1 103 ? 8.460 -8.488 1.064 1.00 97.88 103 ASP A CA 1
ATOM 786 C C . ASP A 1 103 ? 8.515 -8.094 2.550 1.00 97.88 103 ASP A C 1
ATOM 788 O O . ASP A 1 103 ? 7.764 -8.615 3.379 1.00 97.88 103 ASP A O 1
ATOM 792 N N . ARG A 1 104 ? 9.342 -7.097 2.894 1.00 98.06 104 ARG A N 1
ATOM 793 C CA . ARG A 1 104 ? 9.391 -6.542 4.254 1.00 98.06 104 ARG A CA 1
ATOM 794 C C . ARG A 1 104 ? 8.042 -5.972 4.687 1.00 98.06 104 ARG A C 1
ATOM 796 O O . ARG A 1 104 ? 7.591 -6.288 5.786 1.00 98.06 104 ARG A O 1
ATOM 803 N N . LEU A 1 105 ? 7.413 -5.153 3.843 1.00 97.69 105 LEU A N 1
ATOM 804 C CA . LEU A 1 105 ? 6.105 -4.565 4.143 1.00 97.69 105 LEU A CA 1
ATOM 805 C C . LEU A 1 105 ? 5.018 -5.638 4.263 1.00 97.69 105 LEU A C 1
ATOM 807 O O . LEU A 1 105 ? 4.174 -5.538 5.148 1.00 97.69 105 LEU A O 1
ATOM 811 N N . SER A 1 106 ? 5.064 -6.689 3.440 1.00 98.12 106 SER A N 1
ATOM 812 C CA . SER A 1 106 ? 4.133 -7.820 3.525 1.00 98.12 106 SER A CA 1
ATOM 813 C C . SER A 1 106 ? 4.199 -8.498 4.894 1.00 98.12 106 SER A C 1
ATOM 815 O O . SER A 1 106 ? 3.175 -8.669 5.551 1.00 98.12 106 SER A O 1
ATOM 817 N N . ARG A 1 107 ? 5.409 -8.798 5.384 1.00 98.19 107 ARG A N 1
ATOM 818 C CA . ARG A 1 107 ? 5.614 -9.389 6.720 1.00 98.19 107 ARG A CA 1
ATOM 819 C C . ARG A 1 107 ? 5.125 -8.482 7.852 1.00 98.19 107 ARG A C 1
ATOM 821 O O . ARG A 1 107 ? 4.606 -8.957 8.864 1.00 98.19 107 ARG A O 1
ATOM 828 N N . GLU A 1 108 ? 5.283 -7.172 7.696 1.00 97.56 108 GLU A N 1
ATOM 829 C CA . GLU A 1 108 ? 4.805 -6.191 8.671 1.00 97.56 108 GLU A CA 1
ATOM 830 C C . GLU A 1 108 ? 3.271 -6.118 8.702 1.00 97.56 108 GLU A C 1
ATOM 832 O O . GLU A 1 108 ? 2.683 -6.072 9.782 1.00 97.56 108 GLU A O 1
ATOM 837 N N . VAL A 1 109 ? 2.618 -6.170 7.536 1.00 97.81 109 VAL A N 1
ATOM 838 C CA . VAL A 1 109 ? 1.154 -6.254 7.42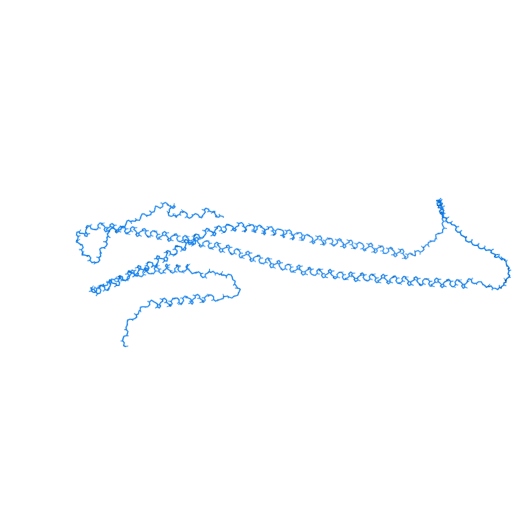1 1.00 97.81 109 VAL A CA 1
ATOM 839 C C . VAL A 1 109 ? 0.635 -7.535 8.066 1.00 97.81 109 VAL A C 1
ATOM 841 O O . VAL A 1 109 ? -0.246 -7.455 8.914 1.00 97.81 109 VAL A O 1
ATOM 844 N N . GLU A 1 110 ? 1.231 -8.693 7.776 1.00 98.00 110 GLU A N 1
ATOM 845 C CA . GLU A 1 110 ? 0.846 -9.965 8.408 1.00 98.00 110 GLU A CA 1
ATOM 846 C C . GLU A 1 110 ? 0.966 -9.915 9.939 1.00 98.00 110 GLU A C 1
ATOM 848 O O . GLU A 1 110 ? 0.105 -10.423 10.664 1.00 98.00 110 GLU A O 1
ATOM 853 N N . THR A 1 111 ? 2.019 -9.265 10.443 1.00 98.00 111 THR A N 1
ATOM 854 C CA . THR A 1 111 ? 2.223 -9.070 11.884 1.00 98.00 111 THR A CA 1
ATOM 855 C C . THR A 1 111 ? 1.137 -8.169 12.469 1.00 98.00 111 THR A C 1
ATOM 857 O O . THR A 1 111 ? 0.542 -8.512 13.492 1.00 98.00 111 THR A O 1
ATOM 860 N N . ARG A 1 112 ? 0.822 -7.050 11.805 1.00 97.62 112 ARG A N 1
ATOM 861 C CA . ARG A 1 112 ? -0.260 -6.148 12.224 1.00 97.62 112 ARG A CA 1
ATOM 862 C C . ARG A 1 112 ? -1.615 -6.849 12.211 1.00 97.62 112 ARG A C 1
ATOM 864 O O . ARG A 1 112 ? -2.342 -6.763 13.195 1.00 97.62 112 ARG A O 1
ATOM 871 N N . ASP A 1 113 ? -1.924 -7.608 11.169 1.00 98.06 113 ASP A N 1
ATOM 872 C CA . ASP A 1 113 ? -3.174 -8.362 11.054 1.00 98.06 113 ASP A CA 1
ATOM 873 C C . ASP A 1 113 ? -3.306 -9.435 12.137 1.00 98.06 113 ASP A C 1
ATOM 875 O O . ASP A 1 113 ? -4.407 -9.731 12.606 1.00 98.06 113 ASP A O 1
ATOM 879 N N . LYS A 1 114 ? -2.188 -10.029 12.565 1.00 98.31 114 LYS A N 1
ATOM 880 C CA . LYS A 1 114 ? -2.171 -10.914 13.730 1.00 98.31 114 LYS A CA 1
ATOM 881 C C . LYS A 1 114 ? -2.503 -10.146 15.012 1.00 98.31 114 LYS A C 1
ATOM 883 O O . LYS A 1 114 ? -3.421 -10.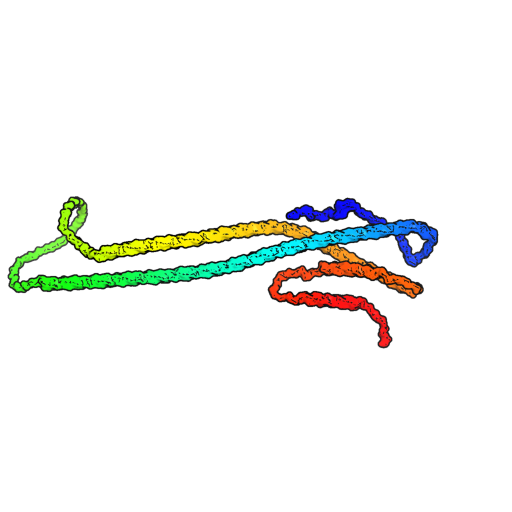552 15.716 1.00 98.31 114 LYS A O 1
ATOM 888 N N . THR A 1 115 ? -1.832 -9.023 15.272 1.00 98.12 115 THR A N 1
ATOM 889 C CA . THR A 1 115 ? -2.100 -8.212 16.476 1.00 98.12 115 THR A CA 1
ATOM 890 C C . THR A 1 115 ? -3.522 -7.653 16.512 1.00 98.12 115 THR A C 1
ATOM 892 O O . THR A 1 115 ? -4.136 -7.597 17.570 1.00 98.12 115 THR A O 1
ATOM 895 N N . LEU A 1 116 ? -4.087 -7.281 15.359 1.00 98.12 116 LEU A N 1
ATOM 896 C CA . LEU A 1 116 ? -5.465 -6.805 15.270 1.00 98.12 116 LEU A CA 1
ATOM 89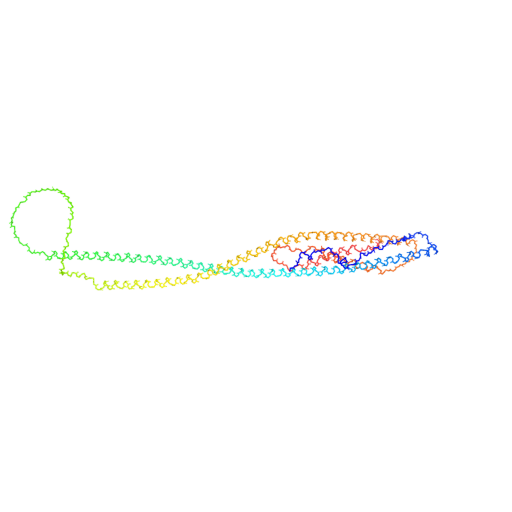7 C C . LEU A 1 116 ? -6.466 -7.897 15.646 1.00 98.12 116 LEU A C 1
ATOM 899 O O . LEU A 1 116 ? -7.433 -7.599 16.338 1.00 98.12 116 LEU A O 1
ATOM 903 N N . ARG A 1 117 ? -6.228 -9.147 15.230 1.00 98.50 117 ARG A N 1
ATOM 904 C CA . ARG A 1 117 ? -7.066 -10.286 15.631 1.00 98.50 117 ARG A CA 1
ATOM 905 C C . ARG A 1 117 ? -6.973 -10.561 17.130 1.00 98.50 117 ARG A C 1
ATOM 907 O O . ARG A 1 117 ? -8.005 -10.698 17.768 1.00 98.50 117 ARG A O 1
ATOM 914 N N . GLU A 1 118 ? -5.768 -10.553 17.696 1.00 98.38 118 GLU A N 1
ATOM 915 C CA . GLU A 1 118 ? -5.568 -10.725 19.145 1.00 98.38 118 GLU A CA 1
ATOM 916 C C . GLU A 1 118 ? -6.312 -9.642 19.945 1.00 98.38 118 GLU A C 1
ATOM 918 O O . GLU A 1 118 ? -7.073 -9.954 20.858 1.00 98.38 118 GLU A O 1
ATOM 923 N N . LEU A 1 119 ? -6.193 -8.373 19.541 1.00 98.31 119 LEU A N 1
ATOM 924 C CA . LEU A 1 119 ? -6.917 -7.268 20.177 1.00 98.31 119 LEU A CA 1
ATOM 925 C C . LEU A 1 119 ? -8.438 -7.373 20.009 1.00 98.31 119 LEU A C 1
ATOM 927 O O . LEU A 1 119 ? -9.180 -6.948 20.893 1.00 98.31 119 LEU A O 1
ATOM 931 N N . GLN A 1 120 ? -8.923 -7.893 18.881 1.00 98.31 120 GLN A N 1
ATOM 932 C CA . GLN A 1 120 ? -10.353 -8.132 18.674 1.00 98.31 120 GLN A CA 1
ATOM 933 C C . GLN A 1 120 ? -10.878 -9.216 19.616 1.00 98.31 120 GLN A C 1
ATOM 935 O O . GLN A 1 120 ? -11.915 -9.000 20.244 1.00 98.31 120 GLN A O 1
ATOM 940 N N . ASP A 1 121 ? -10.145 -10.319 19.760 1.00 98.38 121 ASP A N 1
ATOM 941 C CA . ASP A 1 121 ? -10.495 -11.413 20.668 1.00 98.38 121 ASP A CA 1
ATOM 942 C C . ASP A 1 121 ? -10.490 -10.941 22.132 1.00 98.38 121 ASP A C 1
ATOM 944 O O . ASP A 1 121 ? -11.433 -11.207 22.880 1.00 98.38 121 ASP A O 1
ATOM 948 N N . GLU A 1 122 ? -9.481 -10.162 22.537 1.00 98.12 122 GLU A N 1
ATOM 949 C CA . GLU A 1 122 ? -9.431 -9.538 23.864 1.00 98.12 122 GLU A CA 1
ATOM 950 C C . GLU A 1 122 ? -10.614 -8.591 24.096 1.00 98.12 122 GLU A C 1
ATOM 952 O O . GLU A 1 122 ? -11.245 -8.621 25.155 1.00 98.12 122 GLU A O 1
ATOM 957 N N . ASN A 1 123 ? -10.948 -7.757 23.106 1.00 98.31 123 ASN A N 1
ATOM 958 C CA . ASN A 1 123 ? -12.068 -6.827 23.217 1.00 98.31 123 ASN A CA 1
ATOM 959 C C . ASN A 1 123 ? -13.402 -7.566 23.362 1.00 98.31 123 ASN A C 1
ATOM 961 O O . ASN A 1 123 ? -14.248 -7.158 24.158 1.00 98.31 123 ASN A O 1
ATOM 965 N N . GLU A 1 124 ? -13.575 -8.670 22.638 1.00 98.38 124 GLU A N 1
ATOM 966 C CA . GLU A 1 124 ? -14.753 -9.522 22.762 1.00 98.38 124 GLU A CA 1
ATOM 967 C C . GLU A 1 124 ? -14.824 -10.186 24.142 1.00 98.38 124 GLU A C 1
ATOM 969 O O . GLU A 1 124 ? -15.872 -10.165 24.792 1.00 98.38 124 GLU A O 1
ATOM 974 N N . GLY A 1 125 ? -13.686 -10.659 24.658 1.00 98.19 125 GLY A N 1
ATOM 975 C CA . GLY A 1 125 ? -13.568 -11.140 26.031 1.00 98.19 125 GLY A CA 1
ATOM 976 C C . GLY A 1 125 ? -13.984 -10.082 27.057 1.00 98.19 125 GLY A C 1
ATOM 977 O O . GLY A 1 125 ? -14.764 -10.376 27.964 1.00 98.19 125 GLY A O 1
ATOM 978 N N . LEU A 1 126 ? -13.535 -8.835 26.903 1.00 97.81 126 LEU A N 1
ATOM 979 C CA . LEU A 1 126 ? -13.917 -7.729 27.789 1.00 97.81 126 LEU A CA 1
ATOM 980 C C . LEU A 1 126 ? -15.415 -7.406 27.710 1.00 97.81 126 LEU A C 1
ATOM 982 O O . LEU A 1 126 ? -16.034 -7.144 28.743 1.00 97.81 126 LEU A O 1
ATOM 986 N N . ARG A 1 127 ? -16.029 -7.466 26.521 1.00 98.00 127 ARG A N 1
ATOM 987 C CA . ARG A 1 127 ? -17.488 -7.303 26.375 1.00 98.00 127 ARG A CA 1
ATOM 988 C C . ARG A 1 127 ? -18.262 -8.417 27.076 1.00 98.00 127 ARG A C 1
ATOM 990 O O . ARG A 1 127 ? -19.252 -8.137 27.757 1.00 98.00 127 ARG A O 1
ATOM 997 N N . ALA A 1 128 ? -17.800 -9.660 26.967 1.00 97.81 128 ALA A N 1
ATOM 998 C CA . ALA A 1 128 ? -18.384 -10.787 27.690 1.00 97.81 128 ALA A CA 1
ATOM 999 C C . ALA A 1 128 ? -18.266 -10.607 29.217 1.00 97.81 128 ALA A C 1
ATOM 1001 O O . ALA A 1 128 ? -19.230 -10.817 29.948 1.00 97.81 128 ALA A O 1
ATOM 1002 N N . HIS A 1 129 ? -17.127 -10.118 29.715 1.00 97.00 129 HIS A N 1
ATOM 1003 C CA . HIS A 1 129 ? -16.970 -9.812 31.142 1.00 97.00 129 HIS A CA 1
ATOM 1004 C C . HIS A 1 129 ? -17.893 -8.677 31.598 1.00 97.00 129 HIS A C 1
ATOM 1006 O O . HIS A 1 129 ? -18.512 -8.772 32.658 1.00 97.00 129 HIS A O 1
ATOM 1012 N N . ALA A 1 130 ? -18.020 -7.614 30.800 1.00 97.44 130 ALA A N 1
ATOM 1013 C CA . ALA A 1 130 ? -18.905 -6.497 31.109 1.00 97.44 130 ALA A CA 1
ATOM 1014 C C . ALA A 1 130 ? -20.378 -6.934 31.166 1.00 97.44 130 ALA A C 1
ATOM 1016 O O . ALA A 1 130 ? -21.084 -6.571 32.106 1.00 97.44 130 ALA A O 1
ATOM 1017 N N . SER A 1 131 ? -20.831 -7.750 30.208 1.00 96.69 131 SER A N 1
ATOM 1018 C CA . SER A 1 131 ? -22.190 -8.311 30.232 1.00 96.69 131 SER A CA 1
ATOM 1019 C C . SER A 1 131 ? -22.416 -9.206 31.454 1.00 96.69 131 SER A C 1
ATOM 1021 O O . SER A 1 131 ? -23.371 -8.977 32.197 1.00 96.69 131 SER A O 1
ATOM 1023 N N . GLY A 1 132 ? -21.486 -10.111 31.770 1.00 97.88 132 GLY A N 1
ATOM 1024 C CA . GLY A 1 132 ? -21.561 -10.917 32.992 1.00 97.88 132 GLY A CA 1
ATOM 1025 C C . GLY A 1 132 ? -21.621 -10.068 34.271 1.00 97.88 132 GLY A C 1
ATOM 1026 O O . GLY A 1 132 ? -22.404 -10.354 35.176 1.00 97.88 132 GLY A O 1
ATOM 1027 N N . ALA A 1 133 ? -20.865 -8.969 34.347 1.00 97.12 133 ALA A N 1
ATOM 1028 C CA . ALA A 1 133 ? -20.935 -8.042 35.478 1.00 97.12 133 ALA A CA 1
ATOM 1029 C C . ALA A 1 133 ? -22.309 -7.353 35.590 1.00 97.12 133 ALA A C 1
ATOM 1031 O O . ALA A 1 133 ? -22.814 -7.162 36.699 1.00 97.12 133 ALA A O 1
ATOM 1032 N N . THR A 1 134 ? -22.943 -7.003 34.464 1.00 97.19 134 THR A N 1
ATOM 1033 C CA . THR A 1 134 ? -24.306 -6.441 34.470 1.00 97.19 134 THR A CA 1
ATOM 1034 C C . THR A 1 134 ? -25.362 -7.450 34.917 1.00 97.19 134 THR A C 1
ATOM 1036 O O . THR A 1 134 ? -26.275 -7.085 35.663 1.00 97.19 134 THR A O 1
ATOM 1039 N N . GLU A 1 135 ? -25.219 -8.722 34.540 1.00 98.06 135 GLU A N 1
ATOM 1040 C CA . GLU A 1 135 ? -26.084 -9.804 35.019 1.00 98.06 135 GLU A CA 1
ATOM 1041 C C . GLU A 1 135 ? -25.941 -9.995 36.530 1.00 98.06 135 GLU A C 1
ATOM 1043 O O . GLU A 1 135 ? -26.939 -9.964 37.252 1.00 98.06 135 GLU A O 1
ATOM 1048 N N . TRP A 1 136 ? -24.706 -10.089 37.033 1.00 96.38 136 TRP A N 1
ATOM 1049 C CA . TRP A 1 136 ? -24.434 -10.197 38.469 1.00 96.38 136 TRP A CA 1
ATOM 1050 C C . TRP A 1 136 ? -24.995 -9.024 39.264 1.00 96.38 136 TRP A C 1
ATOM 1052 O O . TRP A 1 136 ? -25.607 -9.231 40.312 1.00 96.38 136 TRP A O 1
ATOM 1062 N N . LYS A 1 137 ? -24.843 -7.798 38.755 1.00 97.62 137 LYS A N 1
ATOM 1063 C CA . LYS A 1 137 ? -25.443 -6.614 39.373 1.00 97.62 137 LYS A CA 1
ATOM 1064 C C . LYS A 1 137 ? -26.966 -6.729 39.437 1.00 97.62 137 LYS A C 1
ATOM 1066 O O . LYS A 1 137 ? -27.553 -6.469 40.479 1.00 97.62 137 LYS A O 1
ATOM 1071 N N . THR A 1 138 ? -27.599 -7.177 38.355 1.00 97.88 138 THR A N 1
ATOM 1072 C CA . THR A 1 138 ? -29.055 -7.364 38.304 1.00 97.88 138 THR A CA 1
ATOM 1073 C C . THR A 1 138 ? -29.520 -8.416 39.313 1.00 97.88 138 THR A C 1
ATOM 1075 O O . THR A 1 138 ? -30.533 -8.225 39.984 1.00 97.88 138 THR A O 1
ATOM 1078 N N . LEU A 1 139 ? -28.785 -9.522 39.458 1.00 97.81 139 LEU A N 1
ATOM 1079 C CA . LEU A 1 139 ? -29.073 -10.546 40.467 1.00 97.81 139 LEU A CA 1
ATOM 1080 C C . LEU A 1 139 ? -28.916 -10.001 41.890 1.00 97.81 139 LEU A C 1
ATOM 1082 O O . LEU A 1 139 ? -29.776 -10.247 42.733 1.00 97.81 139 LEU A O 1
ATOM 1086 N N . TYR A 1 140 ? -27.862 -9.227 42.143 1.00 97.38 140 TYR A N 1
ATOM 1087 C CA . TYR A 1 140 ? -27.627 -8.593 43.436 1.00 97.38 140 TYR A CA 1
ATOM 1088 C C . TYR A 1 140 ? -28.733 -7.591 43.793 1.00 97.38 140 TYR A C 1
ATOM 1090 O O . TYR A 1 140 ? -29.310 -7.675 44.874 1.00 97.38 140 TYR A O 1
ATOM 1098 N N . ASP A 1 141 ? -29.106 -6.711 42.862 1.00 98.06 141 ASP A N 1
ATOM 1099 C CA . ASP A 1 141 ? -30.177 -5.729 43.063 1.00 98.06 141 ASP A CA 1
ATOM 1100 C C . ASP A 1 141 ? -31.536 -6.414 43.314 1.00 98.06 141 ASP A C 1
ATOM 1102 O O . ASP A 1 141 ? -32.340 -5.942 44.123 1.00 98.06 141 ASP A O 1
ATOM 1106 N N . ASN A 1 142 ? -31.805 -7.546 42.648 1.00 98.12 142 ASN A N 1
ATOM 1107 C CA . ASN A 1 142 ? -32.978 -8.377 42.932 1.00 98.12 142 ASN A CA 1
ATOM 1108 C C . ASN A 1 142 ? -32.939 -8.941 44.354 1.00 98.12 142 ASN A C 1
ATOM 1110 O O . ASN A 1 142 ? -33.931 -8.814 45.068 1.00 98.12 142 ASN A O 1
ATOM 1114 N N . LEU A 1 143 ? -31.807 -9.522 44.762 1.00 97.88 143 LEU A N 1
ATOM 1115 C CA . LEU A 1 143 ? -31.637 -10.088 46.097 1.00 97.88 143 LEU A CA 1
ATOM 1116 C C . LEU A 1 143 ? -31.849 -9.023 47.181 1.00 97.88 143 LEU A C 1
ATOM 1118 O O . LEU A 1 143 ? -32.600 -9.258 48.124 1.00 97.88 143 LEU A O 1
ATOM 1122 N N . CYS A 1 144 ? -31.249 -7.840 47.021 1.00 97.31 144 CYS A N 1
ATOM 1123 C CA . CYS A 1 144 ? -31.424 -6.715 47.939 1.00 97.31 144 CYS A CA 1
ATOM 1124 C C . CYS A 1 144 ? -32.883 -6.262 48.050 1.00 97.31 144 CYS A C 1
ATOM 1126 O O . CYS A 1 144 ? -33.341 -5.948 49.146 1.00 97.31 144 CYS A O 1
ATOM 1128 N N . ARG A 1 145 ? -33.631 -6.236 46.938 1.00 97.75 145 ARG A N 1
ATOM 1129 C CA . ARG A 1 145 ? -35.070 -5.940 46.987 1.00 97.75 145 ARG A CA 1
ATOM 1130 C C . ARG A 1 145 ? -35.844 -7.018 47.730 1.00 97.75 145 ARG A C 1
ATOM 1132 O O . ARG A 1 145 ? -36.602 -6.681 48.627 1.00 97.75 145 ARG A O 1
ATOM 1139 N N . THR A 1 146 ? -35.622 -8.293 47.412 1.00 97.81 146 THR A N 1
ATOM 1140 C CA . THR A 1 146 ? -36.347 -9.387 48.076 1.00 97.81 146 THR A CA 1
ATOM 1141 C C . THR A 1 146 ? -36.078 -9.427 49.577 1.00 97.81 146 THR A C 1
ATOM 1143 O O . THR A 1 146 ? -37.008 -9.613 50.353 1.00 97.81 146 THR A O 1
ATOM 1146 N N . THR A 1 147 ? -34.836 -9.185 50.010 1.00 97.50 147 THR A N 1
ATOM 1147 C CA . THR A 1 147 ? -34.510 -9.155 51.441 1.00 97.50 147 THR A CA 1
ATOM 1148 C C . THR A 1 147 ? -35.106 -7.935 52.141 1.00 97.50 147 THR A C 1
ATOM 1150 O O . THR A 1 147 ? -35.539 -8.052 53.286 1.00 97.50 147 THR A O 1
ATOM 1153 N N . ALA A 1 148 ? -35.179 -6.782 51.469 1.00 97.44 148 ALA A N 1
ATOM 1154 C CA . ALA A 1 148 ? -35.870 -5.606 51.994 1.00 97.44 148 ALA A CA 1
ATOM 1155 C C . ALA A 1 148 ? -37.386 -5.842 52.134 1.00 97.44 148 ALA A C 1
ATOM 1157 O O . ALA A 1 148 ? -37.959 -5.506 53.171 1.00 97.44 148 ALA A O 1
ATOM 1158 N N . ASP A 1 149 ? -38.017 -6.466 51.135 1.00 97.75 149 ASP A N 1
ATOM 1159 C CA . ASP A 1 149 ? -39.445 -6.804 51.152 1.00 97.75 149 ASP A CA 1
ATOM 1160 C C . ASP A 1 149 ? -39.770 -7.809 52.273 1.00 97.75 149 ASP A C 1
ATOM 1162 O O . ASP A 1 149 ? -40.736 -7.632 53.020 1.00 97.75 149 ASP A O 1
ATOM 1166 N N . GLU A 1 150 ? -38.936 -8.840 52.448 1.00 97.31 150 GLU A N 1
ATOM 1167 C CA . GLU A 1 150 ? -39.067 -9.801 53.549 1.00 97.31 150 GLU A CA 1
ATOM 1168 C C . GLU A 1 150 ? -38.889 -9.132 54.918 1.00 97.31 150 GLU A C 1
ATOM 1170 O O . GLU A 1 150 ? -39.676 -9.382 55.834 1.00 97.31 150 GLU A O 1
ATOM 1175 N N . ALA A 1 151 ? -37.899 -8.247 55.070 1.00 96.75 151 ALA A N 1
ATOM 1176 C CA . ALA A 1 151 ? -37.681 -7.508 56.312 1.00 96.75 151 ALA A CA 1
ATOM 1177 C C . ALA A 1 151 ? -38.886 -6.622 56.673 1.00 96.75 151 ALA A C 1
ATOM 1179 O O . ALA A 1 151 ? -39.316 -6.623 57.829 1.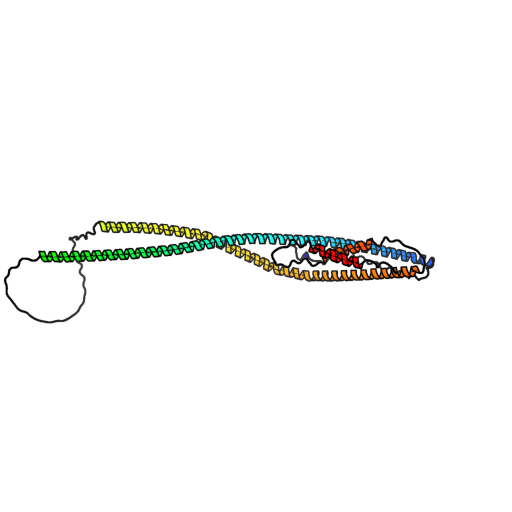00 96.75 151 ALA A O 1
ATOM 1180 N N . ALA A 1 152 ? -39.469 -5.925 55.693 1.00 97.31 152 ALA A N 1
ATOM 1181 C CA . ALA A 1 152 ? -40.690 -5.146 55.887 1.00 97.31 152 ALA A CA 1
ATOM 1182 C C . ALA A 1 152 ? -41.871 -6.041 56.308 1.00 97.31 152 ALA A C 1
ATOM 1184 O O . ALA A 1 152 ? -42.581 -5.726 57.264 1.00 97.31 152 ALA A O 1
ATOM 1185 N N . ALA A 1 153 ? -42.034 -7.209 55.676 1.00 96.50 153 ALA A N 1
ATOM 1186 C CA . ALA A 1 153 ? -43.075 -8.167 56.046 1.00 96.50 153 ALA A CA 1
ATOM 1187 C C . ALA A 1 153 ? -42.923 -8.684 57.491 1.00 96.50 153 ALA A C 1
ATOM 1189 O O . ALA A 1 153 ? -43.925 -8.849 58.199 1.00 96.50 153 ALA A O 1
ATOM 1190 N N . TYR A 1 154 ? -41.688 -8.917 57.952 1.00 95.81 154 TYR A N 1
ATOM 1191 C CA . TYR A 1 154 ? -41.416 -9.292 59.342 1.00 95.81 154 TYR A CA 1
ATOM 1192 C C . TYR A 1 154 ? -41.718 -8.156 60.326 1.00 95.81 154 TYR A C 1
ATOM 1194 O O . TYR A 1 154 ? -42.322 -8.416 61.369 1.00 95.81 154 TYR A O 1
ATOM 1202 N N . GLN A 1 155 ? -41.374 -6.909 59.994 1.00 97.44 155 GLN A N 1
ATOM 1203 C CA . GLN A 1 155 ? -41.717 -5.738 60.813 1.00 97.44 155 GLN A CA 1
ATOM 1204 C C . GLN A 1 155 ? -43.239 -5.568 60.947 1.00 97.44 155 GLN A C 1
ATOM 1206 O O . GLN A 1 155 ? -43.747 -5.413 62.058 1.00 97.44 155 GLN A O 1
ATOM 1211 N N . ASP A 1 156 ? -43.990 -5.711 59.853 1.00 97.69 156 ASP A N 1
ATOM 1212 C CA . ASP A 1 156 ? -45.457 -5.670 59.872 1.00 97.69 156 ASP A CA 1
ATOM 1213 C C . ASP A 1 156 ? -46.071 -6.824 60.680 1.00 97.69 156 ASP A C 1
ATOM 1215 O O . ASP A 1 156 ? -47.108 -6.677 61.338 1.00 97.69 156 ASP A O 1
ATOM 1219 N N . ALA A 1 157 ? -45.473 -8.017 60.620 1.00 96.06 157 ALA A N 1
ATOM 1220 C CA . ALA A 1 157 ? -45.895 -9.151 61.438 1.00 96.06 157 ALA A CA 1
ATOM 1221 C C . ALA A 1 157 ? -45.660 -8.884 62.933 1.00 96.06 157 ALA A C 1
ATOM 1223 O O . ALA A 1 157 ? -46.543 -9.171 63.747 1.00 96.06 157 ALA A O 1
ATOM 1224 N N . GLN A 1 158 ? -44.518 -8.288 63.285 1.00 97.50 158 GLN A N 1
ATOM 1225 C CA . GLN A 1 158 ? -44.206 -7.886 64.653 1.00 97.50 158 GLN A CA 1
ATOM 1226 C C . GLN A 1 158 ? -45.182 -6.817 65.160 1.00 97.50 158 GLN A C 1
ATOM 1228 O O . GLN A 1 158 ? -45.796 -7.014 66.208 1.00 97.50 158 GLN A O 1
ATOM 1233 N N . ALA A 1 159 ? -45.420 -5.750 64.392 1.00 96.62 159 ALA A N 1
ATOM 1234 C CA . ALA A 1 159 ? -46.364 -4.694 64.762 1.00 96.62 159 ALA A CA 1
ATOM 1235 C C . ALA A 1 159 ? -47.786 -5.243 64.994 1.00 96.62 159 ALA A C 1
ATOM 1237 O O . ALA A 1 159 ? -48.467 -4.879 65.956 1.00 96.62 159 ALA A O 1
ATOM 1238 N N . ARG A 1 160 ? -48.236 -6.192 64.158 1.00 97.19 160 ARG A N 1
ATOM 1239 C CA . ARG A 1 160 ? -49.519 -6.892 64.357 1.00 97.19 160 ARG A CA 1
ATOM 1240 C C . ARG A 1 160 ? -49.542 -7.731 65.634 1.00 97.19 160 ARG A C 1
ATOM 1242 O O . ARG A 1 160 ? -50.573 -7.779 66.310 1.00 97.19 160 ARG A O 1
ATOM 1249 N N . ALA A 1 161 ? -48.441 -8.403 65.964 1.00 95.50 161 ALA A N 1
ATOM 1250 C CA . ALA A 1 161 ? -48.328 -9.173 67.198 1.00 95.50 161 ALA A CA 1
ATOM 1251 C C . ALA A 1 161 ? -48.370 -8.259 68.435 1.00 95.50 161 ALA A C 1
ATOM 1253 O O . ALA A 1 161 ? -49.134 -8.531 69.362 1.00 95.50 161 ALA A O 1
ATOM 1254 N N . GLU A 1 162 ? -47.641 -7.143 68.421 1.00 97.00 162 GLU A N 1
ATOM 1255 C CA . GLU A 1 162 ? -47.642 -6.136 69.490 1.00 97.00 162 GLU A CA 1
ATOM 1256 C C . GLU A 1 162 ? -49.031 -5.517 69.693 1.00 97.00 162 GLU A C 1
ATOM 1258 O O . GLU A 1 162 ? -49.524 -5.451 70.822 1.00 97.00 162 GLU A O 1
ATOM 1263 N N . ALA A 1 163 ? -49.727 -5.160 68.609 1.00 96.00 163 ALA A N 1
ATOM 1264 C CA . ALA A 1 163 ? -51.103 -4.671 68.676 1.00 96.00 163 ALA A CA 1
ATOM 1265 C C . ALA A 1 163 ? -52.054 -5.701 69.316 1.00 96.00 163 ALA A C 1
ATOM 1267 O O . ALA A 1 163 ? -52.926 -5.350 70.117 1.00 96.00 163 ALA A O 1
ATOM 1268 N N . ARG A 1 164 ? -51.870 -6.992 69.009 1.00 96.81 164 ARG A N 1
ATOM 1269 C CA . ARG A 1 164 ? -52.658 -8.083 69.598 1.00 96.81 164 ARG A CA 1
ATOM 1270 C C . ARG A 1 164 ? -52.355 -8.277 71.085 1.00 96.81 164 ARG A C 1
ATOM 1272 O O . ARG A 1 164 ? -53.291 -8.489 71.855 1.00 96.81 164 ARG A O 1
ATOM 1279 N N . ILE A 1 165 ? -51.089 -8.170 71.494 1.00 95.50 165 ILE A N 1
ATOM 1280 C CA . ILE A 1 165 ? -50.683 -8.194 72.908 1.00 95.50 165 ILE A CA 1
ATOM 1281 C C . ILE A 1 165 ? -51.318 -7.018 73.657 1.00 95.50 165 ILE A C 1
ATOM 1283 O O . ILE A 1 165 ? -51.939 -7.225 74.697 1.00 95.50 165 ILE A O 1
ATOM 1287 N N . SER A 1 166 ? -51.235 -5.805 73.103 1.00 94.62 166 SER A N 1
ATOM 1288 C CA . SER A 1 166 ? -51.843 -4.605 73.686 1.00 94.62 166 SER A CA 1
ATOM 1289 C C . SER A 1 166 ? -53.355 -4.773 73.880 1.00 94.62 166 SER A C 1
ATOM 1291 O O . SER A 1 166 ? -53.866 -4.563 74.979 1.00 94.62 166 SER A O 1
ATOM 1293 N N . ASN A 1 167 ? -54.066 -5.282 72.865 1.00 95.69 167 ASN A N 1
ATOM 1294 C CA . ASN A 1 167 ? -55.499 -5.568 72.960 1.00 95.69 167 ASN A CA 1
ATOM 1295 C C . ASN A 1 167 ? -55.838 -6.577 74.074 1.00 95.69 167 ASN A C 1
ATOM 1297 O O . ASN A 1 167 ? -56.775 -6.357 74.845 1.00 95.69 167 ASN A O 1
ATOM 1301 N N . LEU A 1 168 ? -55.083 -7.677 74.175 1.00 93.88 168 LEU A N 1
ATOM 1302 C CA . LEU A 1 168 ? -55.274 -8.673 75.232 1.00 93.88 168 LEU A CA 1
ATOM 1303 C C . LEU A 1 168 ? -55.015 -8.077 76.620 1.00 93.88 168 LEU A C 1
ATOM 1305 O O . LEU A 1 168 ? -55.822 -8.290 77.523 1.00 93.88 168 LEU A O 1
ATOM 1309 N N . ASN A 1 169 ? -53.956 -7.281 76.776 1.00 93.31 169 ASN A N 1
ATOM 1310 C CA . ASN A 1 169 ? -53.658 -6.583 78.025 1.00 93.31 169 ASN A CA 1
ATOM 1311 C C . ASN A 1 169 ? -54.782 -5.619 78.421 1.00 93.31 169 ASN A C 1
ATOM 1313 O O . ASN A 1 169 ? -55.199 -5.626 79.578 1.00 93.31 169 ASN A O 1
ATOM 1317 N N . SER A 1 170 ? -55.346 -4.856 77.477 1.00 90.38 170 SER A N 1
ATOM 1318 C CA . SER A 1 170 ? -56.514 -4.006 77.748 1.00 90.38 170 SER A CA 1
ATOM 1319 C C . SER A 1 170 ? -57.725 -4.817 78.220 1.00 90.38 170 SER A C 1
ATOM 1321 O O . SER A 1 170 ? -58.426 -4.398 79.140 1.00 90.38 170 SER A O 1
ATOM 1323 N N . ARG A 1 171 ? -57.967 -6.001 77.636 1.00 91.75 171 ARG A N 1
ATOM 1324 C CA . ARG A 1 171 ? -59.057 -6.897 78.064 1.00 91.75 171 ARG A CA 1
ATOM 1325 C C . ARG A 1 171 ? -58.833 -7.456 79.468 1.00 91.75 171 ARG A C 1
ATOM 1327 O O . ARG A 1 171 ? -59.785 -7.520 80.238 1.00 91.75 171 ARG A O 1
ATOM 1334 N N . ILE A 1 172 ? -57.604 -7.845 79.806 1.00 89.69 172 ILE A N 1
ATOM 1335 C CA . ILE A 1 172 ? -57.254 -8.316 81.154 1.00 89.69 172 ILE A CA 1
ATOM 1336 C C . ILE A 1 172 ? -57.446 -7.185 82.168 1.00 89.69 172 ILE A C 1
ATOM 1338 O O . ILE A 1 172 ? -58.122 -7.389 83.173 1.00 89.69 172 ILE A O 1
ATOM 1342 N N . ALA A 1 173 ? -56.942 -5.983 81.871 1.00 83.12 173 ALA A N 1
ATOM 1343 C CA . ALA A 1 173 ? -57.104 -4.810 82.725 1.00 83.12 173 ALA A CA 1
ATOM 1344 C C . ALA A 1 173 ? -58.587 -4.494 82.998 1.00 83.12 173 ALA A C 1
ATOM 1346 O O . ALA A 1 173 ? -58.958 -4.246 84.144 1.00 83.12 173 ALA A O 1
ATOM 1347 N N . ALA A 1 174 ? -59.439 -4.576 81.969 1.00 79.38 174 ALA A N 1
ATOM 1348 C CA . ALA A 1 174 ? -60.885 -4.386 82.090 1.00 79.38 174 ALA A CA 1
ATOM 1349 C C . ALA A 1 174 ? -61.578 -5.462 82.948 1.00 79.38 174 ALA A C 1
ATOM 1351 O O . ALA A 1 174 ? -62.545 -5.164 83.641 1.00 79.38 174 ALA A O 1
ATOM 1352 N N . LEU A 1 175 ? -61.088 -6.706 82.930 1.00 76.19 175 LEU A N 1
ATOM 1353 C CA . LEU A 1 175 ? -61.600 -7.779 83.792 1.00 76.19 175 LEU A CA 1
ATOM 1354 C C . LEU A 1 175 ? -61.168 -7.601 85.254 1.00 76.19 175 LEU A C 1
ATOM 1356 O O . LEU A 1 175 ? -61.912 -7.961 86.161 1.00 76.19 175 LEU A O 1
ATOM 1360 N N . THR A 1 176 ? -59.986 -7.031 85.494 1.00 67.00 176 THR A N 1
ATOM 1361 C CA . THR A 1 176 ? -59.472 -6.755 86.846 1.00 67.00 176 THR A CA 1
ATOM 1362 C C . THR A 1 176 ? -59.997 -5.455 87.458 1.00 67.00 176 THR A C 1
ATOM 1364 O O . THR A 1 176 ? -59.916 -5.287 88.671 1.00 67.00 176 THR A O 1
ATOM 1367 N N . SER A 1 177 ? -60.542 -4.537 86.650 1.00 55.97 177 SER A N 1
ATOM 1368 C CA . SER A 1 177 ? -61.093 -3.257 87.110 1.00 55.97 177 SER A CA 1
ATOM 1369 C C . SER A 1 177 ? -62.601 -3.278 87.380 1.00 55.97 177 SER A C 1
ATOM 1371 O O . SER A 1 177 ? -63.153 -2.242 87.742 1.00 55.97 177 SER A O 1
ATOM 1373 N N . SER A 1 178 ? -63.279 -4.428 87.267 1.00 40.56 178 SER A N 1
ATOM 1374 C CA . SER A 1 178 ? -64.662 -4.576 87.742 1.00 40.56 178 SER A CA 1
ATOM 1375 C C . SER A 1 178 ? -64.713 -4.626 89.279 1.00 40.56 178 SER A C 1
ATOM 1377 O O . SER A 1 178 ? -64.250 -5.609 89.861 1.00 40.56 178 SER A O 1
ATOM 1379 N N . PRO A 1 179 ? -65.319 -3.637 89.969 1.00 46.66 179 PRO A N 1
ATOM 1380 C CA . PRO A 1 179 ? -65.671 -3.783 91.375 1.00 46.66 179 PRO A CA 1
ATOM 1381 C C . PRO A 1 179 ? -66.954 -4.628 91.507 1.00 46.66 179 PRO A C 1
ATOM 1383 O O . PRO A 1 179 ? -67.807 -4.594 90.612 1.00 46.66 179 PRO A O 1
ATOM 1386 N N . PRO A 1 180 ? -67.171 -5.347 92.623 1.00 40.56 180 PRO A N 1
ATOM 1387 C CA . PRO A 1 180 ? -68.479 -5.919 92.903 1.00 40.56 180 PRO A CA 1
ATOM 1388 C C . PRO A 1 180 ? -69.454 -4.770 93.186 1.00 40.56 180 PRO A C 1
ATOM 1390 O O . PRO A 1 180 ? -69.245 -3.989 94.110 1.00 40.56 180 PRO A O 1
ATOM 1393 N N . THR A 1 181 ? -70.523 -4.649 92.399 1.00 39.34 181 THR A N 1
ATOM 1394 C CA . THR A 1 181 ? -71.649 -3.774 92.750 1.00 39.34 181 THR A CA 1
ATOM 1395 C C . THR A 1 181 ? -72.897 -4.615 92.977 1.00 39.34 181 THR A C 1
ATOM 1397 O O . THR A 1 181 ? -73.424 -5.234 92.056 1.00 39.34 181 THR A O 1
ATOM 1400 N N . THR A 1 182 ? -73.377 -4.586 94.217 1.00 30.92 182 THR A N 1
ATOM 1401 C CA . THR A 1 182 ? -74.782 -4.803 94.603 1.00 30.92 182 THR A CA 1
ATOM 1402 C C . THR A 1 182 ? -75.392 -3.441 95.000 1.00 30.92 182 THR A C 1
ATOM 1404 O O . THR A 1 182 ? -74.639 -2.517 95.306 1.00 30.92 182 THR A O 1
ATOM 1407 N N . PRO A 1 183 ? -76.726 -3.261 94.927 1.00 52.19 183 PRO A N 1
ATOM 1408 C CA . PRO A 1 183 ? -77.344 -2.113 94.253 1.00 52.19 183 PRO A CA 1
ATOM 1409 C C . PRO A 1 183 ? -77.980 -1.072 95.194 1.00 52.19 183 PRO A C 1
ATOM 1411 O O . PRO A 1 183 ? -78.417 -1.431 96.282 1.00 52.19 183 PRO A O 1
ATOM 1414 N N . ALA A 1 184 ? -78.152 0.173 94.717 1.00 29.42 184 ALA A N 1
ATOM 1415 C CA . ALA A 1 184 ? -79.276 1.061 95.073 1.00 29.42 184 ALA A CA 1
ATOM 1416 C C . ALA A 1 184 ? -79.372 2.310 94.154 1.00 29.42 184 ALA A C 1
ATOM 1418 O O . ALA A 1 184 ? -78.396 3.024 93.947 1.00 29.42 184 ALA A O 1
ATOM 1419 N N . PHE A 1 185 ? -80.579 2.556 93.629 1.00 29.23 185 PHE A N 1
ATOM 1420 C CA . PHE A 1 185 ? -81.116 3.797 93.019 1.00 29.23 185 PHE A CA 1
ATOM 1421 C C . PHE A 1 185 ? -81.520 4.837 94.106 1.00 29.23 185 PHE A C 1
ATOM 1423 O O . PHE A 1 185 ? -81.506 4.463 95.279 1.00 29.23 185 PHE A O 1
ATOM 1430 N N . PRO A 1 186 ? -82.132 6.015 93.793 1.00 62.50 186 PRO A N 1
ATOM 1431 C CA . PRO A 1 186 ? -81.974 7.009 92.703 1.00 62.50 186 PRO A CA 1
ATOM 1432 C C . PRO A 1 186 ? -81.756 8.451 93.281 1.00 62.50 186 PRO A C 1
ATOM 1434 O O . PRO A 1 186 ? -81.704 8.627 94.493 1.00 62.50 186 PRO A O 1
ATOM 1437 N N . THR A 1 187 ? -81.606 9.547 92.512 1.00 31.34 187 THR A N 1
ATOM 1438 C CA . THR A 1 187 ? -82.716 10.465 92.119 1.00 31.34 187 THR A CA 1
ATOM 1439 C C . THR A 1 187 ? -82.236 11.596 91.173 1.00 31.34 187 THR A C 1
ATOM 1441 O O . THR A 1 187 ? -81.178 12.170 91.398 1.00 31.34 187 THR A O 1
ATOM 1444 N N . ALA A 1 188 ? -83.069 11.850 90.145 1.00 33.19 188 ALA A N 1
ATOM 1445 C CA . ALA A 1 188 ? -83.331 12.994 89.232 1.00 33.19 188 ALA A CA 1
ATOM 1446 C C . ALA A 1 188 ? -82.543 14.333 89.380 1.00 33.19 188 ALA A C 1
ATOM 1448 O O . ALA A 1 188 ? -82.123 14.688 90.470 1.00 33.19 188 ALA A O 1
ATOM 1449 N N . VAL A 1 189 ? -82.360 15.182 88.348 1.00 33.50 189 VAL A N 1
ATOM 1450 C CA . VAL A 1 189 ? -83.407 15.941 87.615 1.00 33.50 189 VAL A CA 1
ATOM 1451 C C . VAL A 1 189 ? -82.915 16.507 86.253 1.00 33.50 189 VAL A C 1
ATOM 1453 O O . VAL A 1 189 ? -81.832 17.069 86.154 1.00 33.50 189 VAL A O 1
ATOM 1456 N N . ALA A 1 190 ? -83.790 16.339 85.248 1.00 30.70 190 ALA A N 1
ATOM 1457 C CA . ALA A 1 190 ? -84.142 17.107 84.032 1.00 30.70 190 ALA A CA 1
ATOM 1458 C C . ALA A 1 190 ? -83.169 18.072 83.287 1.00 30.70 190 ALA A C 1
ATOM 1460 O O . ALA A 1 190 ? -82.843 19.157 83.752 1.00 30.70 190 ALA A O 1
ATOM 1461 N N . SER A 1 191 ? -82.863 17.671 82.040 1.00 33.12 191 SER A N 1
ATOM 1462 C CA . SER A 1 191 ? -82.991 18.313 80.698 1.00 33.12 191 SER A CA 1
ATOM 1463 C C . SER A 1 191 ? -83.706 19.686 80.535 1.00 33.12 191 SER A C 1
ATOM 1465 O O . SER A 1 191 ? -84.529 20.022 81.381 1.00 33.12 191 SER A O 1
ATOM 1467 N N . PRO A 1 192 ? -83.757 20.289 79.312 1.00 66.50 192 PRO A N 1
ATOM 1468 C CA . PRO A 1 192 ? -82.752 20.654 78.273 1.00 66.50 192 PRO A CA 1
ATOM 1469 C C . PRO A 1 192 ? -83.100 22.100 77.728 1.00 66.50 192 PRO A C 1
ATOM 1471 O O . PRO A 1 192 ? -83.655 22.855 78.523 1.00 66.50 192 PRO A O 1
ATOM 1474 N N . PRO A 1 193 ? -82.960 22.548 76.445 1.00 61.78 193 PRO A N 1
ATOM 1475 C CA . PRO A 1 193 ? -82.186 22.094 75.275 1.00 61.78 193 PRO A CA 1
ATOM 1476 C C . PRO A 1 193 ? -81.499 23.203 74.394 1.00 61.78 193 PRO A C 1
ATOM 1478 O O . PRO A 1 193 ? -81.718 24.395 74.557 1.00 61.78 193 PRO A O 1
ATOM 1481 N N . LEU A 1 194 ? -80.783 22.717 73.360 1.00 36.47 194 LEU A N 1
ATOM 1482 C CA . LEU A 1 194 ? -80.691 23.173 71.947 1.00 36.47 194 LEU A CA 1
ATOM 1483 C C . LEU A 1 194 ? -79.894 24.438 71.488 1.00 36.47 194 LEU A C 1
ATOM 1485 O O . LEU A 1 194 ? -80.283 25.575 71.714 1.00 36.47 194 LEU A O 1
ATOM 1489 N N . VAL A 1 195 ? -78.942 24.133 70.581 1.00 33.06 195 VAL A N 1
ATOM 1490 C CA . VAL A 1 195 ? -78.673 24.707 69.230 1.00 33.06 195 VAL A CA 1
ATOM 1491 C C . VAL A 1 195 ? -77.599 25.794 69.003 1.00 33.06 195 VAL A C 1
ATOM 1493 O O . VAL A 1 195 ? -77.705 26.937 69.420 1.00 33.06 195 VAL A O 1
ATOM 1496 N N . SER A 1 196 ? -76.608 25.341 68.215 1.00 35.62 196 SER A N 1
ATOM 1497 C CA . SER A 1 196 ? -75.794 25.920 67.128 1.00 35.62 196 SER A CA 1
ATOM 1498 C C . SER A 1 196 ? -75.435 27.407 67.050 1.00 35.62 196 SER A C 1
ATOM 1500 O O . SER A 1 196 ? -76.298 28.258 66.878 1.00 35.62 196 SER A O 1
ATOM 1502 N N . GLY A 1 197 ? -74.141 27.631 66.774 1.00 31.69 197 GLY A N 1
ATOM 1503 C CA . GLY A 1 197 ? -73.738 28.208 65.483 1.00 31.69 197 GLY A CA 1
ATOM 1504 C C . GLY A 1 197 ? -72.708 29.343 65.516 1.00 31.69 197 GLY A C 1
ATOM 1505 O O . GLY A 1 197 ? -73.050 30.438 65.934 1.00 31.69 197 GLY A O 1
ATOM 1506 N N . ALA A 1 198 ? -71.535 29.075 64.910 1.00 32.06 198 ALA A N 1
ATOM 1507 C CA . ALA A 1 198 ? -70.575 30.016 64.288 1.00 32.06 198 ALA A CA 1
ATOM 1508 C C . ALA A 1 198 ? -69.890 31.049 65.234 1.00 32.06 198 ALA A C 1
ATOM 1510 O O . ALA A 1 198 ? -70.421 31.392 66.273 1.00 32.06 198 ALA A O 1
ATOM 1511 N N . ALA A 1 199 ? -68.690 31.595 65.012 1.00 31.34 199 ALA A N 1
ATOM 1512 C CA . ALA A 1 199 ? -67.801 31.693 63.860 1.00 31.34 199 ALA A CA 1
ATOM 1513 C C . ALA A 1 199 ? -66.369 32.082 64.335 1.00 31.34 199 ALA A C 1
ATOM 1515 O O . ALA A 1 199 ? -66.230 32.652 65.412 1.00 31.34 199 ALA A O 1
ATOM 1516 N N . THR A 1 200 ? -65.361 31.801 63.488 1.00 34.19 200 THR A N 1
ATOM 1517 C CA . THR A 1 200 ? -64.136 32.595 63.156 1.00 34.19 200 THR A CA 1
ATOM 1518 C C . THR A 1 200 ? -63.314 33.258 64.283 1.00 34.19 200 THR A C 1
ATOM 1520 O O . THR A 1 200 ? -63.843 34.076 65.018 1.00 34.19 200 THR A O 1
ATOM 1523 N N . GLN A 1 201 ? -62.019 32.987 64.504 1.00 34.22 201 GLN A N 1
ATOM 1524 C CA . GLN A 1 201 ? -60.798 33.060 63.663 1.00 34.22 201 GLN A CA 1
ATOM 1525 C C . GLN A 1 201 ? -59.870 34.181 64.188 1.00 34.22 201 GLN A C 1
ATOM 1527 O O . GLN A 1 201 ? -60.357 35.256 64.525 1.00 34.22 201 GLN A O 1
ATOM 1532 N N . THR A 1 202 ? -58.548 33.924 64.140 1.00 33.06 202 THR A N 1
ATOM 1533 C CA . THR A 1 202 ? -57.391 34.861 64.206 1.00 33.06 202 THR A CA 1
ATOM 1534 C C . THR A 1 202 ? -57.130 35.575 65.539 1.00 33.06 202 THR A C 1
ATOM 1536 O O . THR A 1 202 ? -58.057 35.989 66.212 1.00 33.06 202 THR A O 1
ATOM 1539 N N . ASP A 1 203 ? -55.908 35.870 65.973 1.00 34.00 203 ASP A N 1
ATOM 1540 C CA . ASP A 1 203 ? -54.539 35.398 65.724 1.00 34.00 203 ASP A CA 1
ATOM 1541 C C . ASP A 1 203 ? -53.643 36.168 66.728 1.00 34.00 203 ASP A C 1
ATOM 1543 O O . ASP A 1 203 ? -54.063 37.203 67.246 1.00 34.00 203 ASP A O 1
ATOM 1547 N N . ILE A 1 204 ? -52.393 35.724 66.904 1.00 38.19 204 ILE A N 1
ATOM 1548 C CA . ILE A 1 204 ? -51.240 36.476 67.460 1.00 38.19 204 ILE A CA 1
ATOM 1549 C C . ILE A 1 204 ? -51.217 36.741 68.986 1.00 38.19 204 ILE A C 1
ATOM 1551 O O . ILE A 1 204 ? -51.905 37.611 69.507 1.00 38.19 204 ILE A O 1
ATOM 1555 N N . ALA A 1 205 ? -50.275 36.095 69.687 1.00 33.00 205 ALA A N 1
ATOM 1556 C CA . ALA A 1 205 ? -49.068 36.747 70.232 1.00 33.00 205 ALA A CA 1
ATOM 1557 C C . ALA A 1 205 ? -48.329 35.851 71.246 1.00 33.00 205 ALA A C 1
ATOM 1559 O O . ALA A 1 205 ? -48.864 35.451 72.274 1.00 33.00 205 ALA A O 1
ATOM 1560 N N . SER A 1 206 ? -47.059 35.608 70.932 1.00 44.47 206 SER A N 1
ATOM 1561 C CA . SER A 1 206 ? -45.894 35.403 71.798 1.00 44.47 206 SER A CA 1
ATOM 1562 C C . SER A 1 206 ? -46.073 35.500 73.322 1.00 44.47 206 SER A C 1
ATOM 1564 O O . SER A 1 206 ? -46.388 36.565 73.844 1.00 44.47 206 SER A O 1
ATOM 1566 N N . ALA A 1 207 ? -45.630 34.466 74.045 1.00 33.41 207 ALA A N 1
ATOM 1567 C CA . ALA A 1 207 ? -44.985 34.636 75.347 1.00 33.41 207 ALA A CA 1
ATOM 1568 C C . ALA A 1 207 ? -44.046 33.459 75.652 1.00 33.41 207 ALA A C 1
ATOM 1570 O O . ALA A 1 207 ? -44.461 32.329 75.892 1.00 33.41 207 ALA A O 1
ATOM 1571 N N . SER A 1 208 ? -42.754 33.775 75.645 1.00 43.94 208 SER A N 1
ATOM 1572 C CA . SER A 1 208 ? -41.685 33.040 76.312 1.00 43.94 208 SER A CA 1
ATOM 1573 C C . SER A 1 208 ? -42.010 32.858 77.796 1.00 43.94 208 SER A C 1
ATOM 1575 O O . SER A 1 208 ? -42.298 33.840 78.479 1.00 43.94 208 SER A O 1
ATOM 1577 N N . SER A 1 209 ? -41.879 31.640 78.318 1.00 35.84 209 SER A N 1
ATOM 1578 C CA . SER A 1 209 ? -41.585 31.393 79.732 1.00 35.84 209 SER A CA 1
ATOM 1579 C C . SER A 1 209 ? -40.933 30.027 79.897 1.00 35.84 209 SER A C 1
ATOM 1581 O O . SER A 1 209 ? -41.524 28.985 79.630 1.00 35.84 209 SER A O 1
ATOM 1583 N N . ASN A 1 210 ? -39.678 30.077 80.332 1.00 44.38 210 ASN A N 1
ATOM 1584 C CA . ASN A 1 210 ? -38.890 28.944 80.780 1.00 44.38 210 ASN A CA 1
ATOM 1585 C C . ASN A 1 210 ? -39.528 28.303 82.018 1.00 44.38 210 ASN A C 1
ATOM 1587 O O . ASN A 1 210 ? -39.917 29.006 82.950 1.00 44.38 210 ASN A O 1
ATOM 1591 N N . SER A 1 211 ? -39.532 26.973 82.072 1.00 36.34 211 SER A N 1
ATOM 1592 C CA . SER A 1 211 ? -39.483 26.204 83.320 1.00 36.34 211 SER A CA 1
ATOM 1593 C C . SER A 1 211 ? -38.865 24.834 83.055 1.00 36.34 211 SER A C 1
ATOM 1595 O O . SER A 1 211 ? -39.519 23.896 82.611 1.00 36.34 211 SER A O 1
ATOM 1597 N N . SER A 1 212 ? -37.565 24.747 83.318 1.00 42.41 212 SER A N 1
ATOM 1598 C CA . SER A 1 212 ? -36.869 23.526 83.735 1.00 42.41 212 SER A CA 1
ATOM 1599 C C . SER A 1 212 ? -37.484 23.067 85.079 1.00 42.41 212 SER A C 1
ATOM 1601 O O . SER A 1 212 ? -37.876 23.918 85.869 1.00 42.41 212 SER A O 1
ATOM 1603 N N . SER A 1 213 ? -37.645 21.804 85.472 1.00 38.91 213 SER A N 1
ATOM 1604 C CA . SER A 1 213 ? -36.951 20.555 85.163 1.00 38.91 213 SER A CA 1
ATOM 1605 C C . SER A 1 213 ? -37.786 19.362 85.666 1.00 38.91 213 SER A C 1
ATOM 1607 O O . SER A 1 213 ? -38.616 19.516 86.557 1.00 38.91 213 SER A O 1
ATOM 1609 N N . ALA A 1 214 ? -37.399 18.168 85.202 1.00 37.50 214 ALA A N 1
ATOM 1610 C CA . ALA A 1 214 ? -37.519 16.871 85.880 1.00 37.50 214 ALA A CA 1
ATOM 1611 C C . ALA A 1 214 ? -38.858 16.114 85.793 1.00 37.50 214 ALA A C 1
ATOM 1613 O O . ALA A 1 214 ? -39.610 16.004 86.753 1.00 37.50 214 ALA A O 1
ATOM 1614 N N . ALA A 1 215 ? -39.036 15.421 84.669 1.00 34.78 215 ALA A N 1
ATOM 1615 C CA . ALA A 1 215 ? -39.299 13.983 84.695 1.00 34.78 215 ALA A CA 1
ATOM 1616 C C . ALA A 1 215 ? -38.730 13.384 83.404 1.00 34.78 215 ALA A C 1
ATOM 1618 O O . ALA A 1 215 ? -39.361 13.377 82.351 1.00 34.78 215 ALA A O 1
ATOM 1619 N N . THR A 1 216 ? -37.475 12.951 83.490 1.00 44.69 216 THR A N 1
ATOM 1620 C CA . THR A 1 216 ? -36.822 12.047 82.545 1.00 44.69 216 THR A CA 1
ATOM 1621 C C . THR A 1 216 ? -37.710 10.828 82.319 1.00 44.69 216 THR A C 1
ATOM 1623 O O . THR A 1 216 ? -37.667 9.876 83.089 1.00 44.69 216 THR A O 1
ATOM 1626 N N . SER A 1 217 ? -38.500 10.844 81.248 1.00 40.28 217 SER A N 1
ATOM 1627 C CA . SER A 1 217 ? -38.850 9.609 80.557 1.00 40.28 217 SER A CA 1
ATOM 1628 C C . SER A 1 217 ? -37.697 9.345 79.608 1.00 40.28 217 SER A C 1
ATOM 1630 O O . SER A 1 217 ? -37.669 9.825 78.477 1.00 40.28 217 SER A O 1
ATOM 1632 N N . GLN A 1 218 ? -36.682 8.671 80.148 1.00 41.22 218 GLN A N 1
ATOM 1633 C CA . GLN A 1 218 ? -35.765 7.886 79.345 1.00 41.22 218 GLN A CA 1
ATOM 1634 C C . GLN A 1 218 ? -36.638 7.014 78.442 1.00 41.22 218 GLN A C 1
ATOM 1636 O O . GLN A 1 218 ? -37.271 6.068 78.898 1.00 41.22 218 GLN A O 1
ATOM 1641 N N . THR A 1 219 ? -36.714 7.354 77.158 1.00 42.94 219 THR A N 1
ATOM 1642 C CA . THR A 1 219 ? -36.834 6.311 76.151 1.00 42.94 219 THR A CA 1
ATOM 1643 C C . THR A 1 219 ? -35.589 5.463 76.327 1.00 42.94 219 THR A C 1
ATOM 1645 O O . THR A 1 219 ? -34.501 5.859 75.905 1.00 42.94 219 THR A O 1
ATOM 1648 N N . ASP A 1 220 ? -35.763 4.347 77.029 1.00 43.62 220 ASP A N 1
ATOM 1649 C CA . ASP A 1 220 ? -34.941 3.153 76.915 1.00 43.62 220 ASP A CA 1
ATOM 1650 C C . ASP A 1 220 ? -34.910 2.750 75.432 1.00 43.62 220 ASP A C 1
ATOM 1652 O O . ASP A 1 220 ? -35.567 1.807 75.000 1.00 43.62 220 ASP A O 1
ATOM 1656 N N . LEU A 1 221 ? -34.146 3.484 74.619 1.00 48.41 221 LEU A N 1
ATOM 1657 C CA . LEU A 1 221 ? -33.483 2.881 73.477 1.00 48.41 221 LEU A CA 1
ATOM 1658 C C . LEU A 1 221 ? -32.461 1.967 74.125 1.00 48.41 221 LEU A C 1
ATOM 1660 O O . LEU A 1 221 ? -31.408 2.407 74.596 1.00 48.41 221 LEU A O 1
ATOM 1664 N N . SER A 1 222 ? -32.871 0.713 74.290 1.00 53.09 222 SER A N 1
ATOM 1665 C CA . SER A 1 222 ? -32.048 -0.326 74.878 1.00 53.09 222 SER A CA 1
ATOM 1666 C C . SER A 1 222 ? -30.654 -0.244 74.256 1.00 53.09 222 SER A C 1
ATOM 1668 O O . SER A 1 222 ? -30.504 0.001 73.056 1.00 53.09 222 SER A O 1
ATOM 1670 N N . GLY A 1 223 ? -29.602 -0.397 75.066 1.00 60.50 223 GLY A N 1
ATOM 1671 C CA . GLY A 1 223 ? -28.214 -0.267 74.602 1.00 60.50 223 GLY A CA 1
ATOM 1672 C C . GLY A 1 223 ? -27.885 -1.143 73.383 1.00 60.50 223 GLY A C 1
ATOM 1673 O O . GLY A 1 223 ? -26.893 -0.900 72.700 1.00 60.50 223 GLY A O 1
ATOM 1674 N N . ASN A 1 224 ? -28.741 -2.119 73.064 1.00 67.94 224 ASN A N 1
ATOM 1675 C CA . ASN A 1 224 ? -28.707 -2.916 71.845 1.00 67.94 224 ASN A CA 1
ATOM 1676 C C . ASN A 1 224 ? -28.989 -2.123 70.543 1.00 67.94 224 ASN A C 1
ATOM 1678 O O . ASN A 1 224 ? -28.380 -2.444 69.528 1.00 67.94 224 ASN A O 1
ATOM 1682 N N . GLU A 1 225 ? -29.843 -1.097 70.533 1.00 73.31 225 GLU A N 1
ATOM 1683 C CA . GLU A 1 225 ? -30.204 -0.317 69.336 1.00 73.31 225 GLU A CA 1
ATOM 1684 C C . GLU A 1 225 ? -29.130 0.703 68.977 1.00 73.31 225 GLU A C 1
ATOM 1686 O O . GLU A 1 225 ? -28.707 0.779 67.825 1.00 73.31 225 GLU A O 1
ATOM 1691 N N . VAL A 1 226 ? -28.611 1.418 69.978 1.00 76.69 226 VAL A N 1
ATOM 1692 C CA . VAL A 1 226 ? -27.475 2.335 69.801 1.00 76.69 226 VAL A CA 1
ATOM 1693 C C . VAL A 1 226 ? -26.222 1.562 69.381 1.00 76.69 226 VAL A C 1
ATOM 1695 O O . VAL A 1 226 ? -25.503 1.995 68.483 1.00 76.69 226 VAL A O 1
ATOM 1698 N N . SER A 1 227 ? -25.990 0.376 69.955 1.00 80.50 227 SER A N 1
ATOM 1699 C CA . SER A 1 227 ? -24.881 -0.493 69.536 1.00 80.50 227 SER A CA 1
ATOM 1700 C C . SER A 1 227 ? -25.046 -1.001 68.101 1.00 80.50 227 SER A C 1
ATOM 1702 O O . SER A 1 227 ? -24.059 -1.102 67.376 1.00 80.50 227 SER A O 1
ATOM 1704 N N . ARG A 1 228 ? -26.282 -1.289 67.668 1.00 81.25 228 ARG A N 1
ATOM 1705 C CA . ARG A 1 228 ? -26.580 -1.714 66.293 1.00 81.25 228 ARG A CA 1
ATOM 1706 C C . ARG A 1 228 ? -26.344 -0.577 65.297 1.00 81.25 228 ARG A C 1
ATOM 1708 O O . ARG A 1 228 ? -25.636 -0.780 64.321 1.00 81.25 228 ARG A O 1
ATOM 1715 N N . ALA A 1 229 ? -26.810 0.634 65.604 1.00 76.38 229 ALA A N 1
ATOM 1716 C CA . ALA A 1 229 ? -26.572 1.813 64.773 1.00 76.38 229 ALA A CA 1
ATOM 1717 C C . ALA A 1 229 ? -25.077 2.166 64.654 1.00 76.38 229 ALA A C 1
ATOM 1719 O O . ALA A 1 229 ? -24.618 2.543 63.579 1.00 76.38 229 ALA A O 1
ATOM 1720 N N . LEU A 1 230 ? -24.299 2.011 65.733 1.00 82.88 230 LEU A N 1
ATOM 1721 C CA . LEU A 1 230 ? -22.843 2.193 65.701 1.00 82.88 230 LEU A CA 1
ATOM 1722 C C . LEU A 1 230 ? -22.136 1.114 64.867 1.00 82.88 230 LEU A C 1
ATOM 1724 O O . LEU A 1 230 ? -21.182 1.427 64.152 1.00 82.88 230 LEU A O 1
ATOM 1728 N N . ALA A 1 231 ? -22.605 -0.135 64.919 1.00 81.44 231 ALA A N 1
ATOM 1729 C CA . ALA A 1 231 ? -22.095 -1.209 64.070 1.00 81.44 231 ALA A CA 1
ATOM 1730 C C . ALA A 1 231 ? -22.412 -0.961 62.585 1.00 81.44 231 ALA A C 1
ATOM 1732 O O . ALA A 1 231 ? -21.534 -1.138 61.741 1.00 81.44 231 ALA A O 1
ATOM 1733 N N . ASP A 1 232 ? -23.614 -0.472 62.274 1.00 87.19 232 ASP A N 1
ATOM 1734 C CA . ASP A 1 232 ? -24.024 -0.122 60.911 1.00 87.19 232 ASP A CA 1
ATOM 1735 C C . ASP A 1 232 ? -23.206 1.056 60.362 1.00 87.19 232 ASP A C 1
ATOM 1737 O O . ASP A 1 232 ? -22.738 1.010 59.226 1.00 87.19 232 ASP A O 1
ATOM 1741 N N . LEU A 1 233 ? -22.952 2.084 61.180 1.00 87.06 233 LEU A N 1
ATOM 1742 C CA . LEU A 1 233 ? -22.087 3.215 60.820 1.00 87.06 233 LEU A CA 1
ATOM 1743 C C . LEU A 1 233 ? -20.644 2.769 60.562 1.00 87.06 233 LEU A C 1
ATOM 1745 O O . LEU A 1 233 ? -20.054 3.153 59.553 1.00 87.06 233 LEU A O 1
ATOM 1749 N N . SER A 1 234 ? -20.099 1.900 61.415 1.00 89.38 234 SER A N 1
ATOM 1750 C CA . SER A 1 234 ? -18.767 1.318 61.220 1.00 89.38 234 SER A CA 1
ATOM 1751 C C . SER A 1 234 ? -18.702 0.440 59.958 1.00 89.38 234 SER A C 1
ATOM 1753 O O . SER A 1 234 ? -17.737 0.496 59.188 1.00 89.38 234 SER A O 1
ATOM 1755 N N . SER A 1 235 ? -19.764 -0.319 59.670 1.00 88.56 235 SER A N 1
ATOM 1756 C CA . SER A 1 235 ? -19.898 -1.081 58.423 1.00 88.56 235 SER A CA 1
ATOM 1757 C C . SER A 1 235 ? -19.997 -0.167 57.196 1.00 88.56 235 SER A C 1
ATOM 1759 O O . SER A 1 235 ? -19.466 -0.484 56.130 1.00 88.56 235 SER A O 1
ATOM 1761 N N . LEU A 1 236 ? -20.653 0.984 57.321 1.00 91.50 236 LEU A N 1
ATOM 1762 C CA . LEU A 1 236 ? -20.757 1.951 56.237 1.00 91.50 236 LEU A CA 1
ATOM 1763 C C . LEU A 1 236 ? -19.400 2.616 55.971 1.00 91.50 236 LEU A C 1
ATOM 1765 O O . LEU A 1 236 ? -18.980 2.715 54.820 1.00 91.50 236 LEU A O 1
ATOM 1769 N N . GLU A 1 237 ? -18.665 3.001 57.011 1.00 90.75 237 GLU A N 1
ATOM 1770 C CA . GLU A 1 237 ? -17.323 3.581 56.885 1.00 90.75 237 GLU A CA 1
ATOM 1771 C C . GLU A 1 237 ? -16.322 2.612 56.238 1.00 90.75 237 GLU A C 1
ATOM 1773 O O . GLU A 1 237 ? -15.533 3.009 55.369 1.00 90.75 237 GLU A O 1
ATOM 1778 N N . THR A 1 238 ? -16.386 1.326 56.592 1.00 91.38 238 THR A N 1
ATOM 1779 C CA . THR A 1 238 ? -15.574 0.278 55.950 1.00 91.38 238 THR A CA 1
ATOM 1780 C C . THR A 1 238 ? -15.967 0.070 54.485 1.00 91.38 238 THR A C 1
ATOM 1782 O O . THR A 1 238 ? -15.096 -0.054 53.623 1.00 91.38 238 THR A O 1
ATOM 1785 N N . SER A 1 239 ? -17.260 0.141 54.154 1.00 90.19 239 SER A N 1
ATOM 1786 C CA . SER A 1 239 ? -17.717 0.064 52.760 1.00 90.19 239 SER A CA 1
ATOM 1787 C C . SER A 1 239 ? -17.246 1.261 51.920 1.00 90.19 239 SER A C 1
ATOM 1789 O O . SER A 1 239 ? -16.749 1.087 50.808 1.00 90.19 239 SER A O 1
ATOM 1791 N N . VAL A 1 240 ? -17.306 2.481 52.465 1.00 92.94 240 VAL A N 1
ATOM 1792 C CA . VAL A 1 240 ? -16.881 3.711 51.778 1.00 92.94 240 VAL A CA 1
ATOM 1793 C C . VAL A 1 240 ? -15.366 3.734 51.572 1.00 92.94 240 VAL A C 1
ATOM 1795 O O . VAL A 1 240 ? -14.885 4.183 50.528 1.00 92.94 240 VAL A O 1
ATOM 1798 N N . THR A 1 241 ? -14.590 3.243 52.539 1.00 93.06 241 THR A N 1
ATOM 1799 C CA . THR A 1 241 ? -13.132 3.115 52.393 1.00 93.06 241 THR A CA 1
ATOM 1800 C C . THR A 1 241 ? -12.756 2.063 51.351 1.00 93.06 241 THR A C 1
ATOM 1802 O O . THR A 1 241 ? -11.891 2.339 50.515 1.00 93.06 241 THR A O 1
ATOM 1805 N N . ALA A 1 242 ? -13.455 0.924 51.306 1.00 90.06 242 ALA A N 1
ATOM 1806 C CA . ALA A 1 242 ? -13.296 -0.069 50.244 1.00 90.06 242 ALA A CA 1
ATOM 1807 C C . ALA A 1 242 ? -13.640 0.508 48.858 1.00 90.06 242 ALA A C 1
ATOM 1809 O O . ALA A 1 242 ? -12.876 0.333 47.907 1.00 90.06 242 ALA A O 1
ATOM 1810 N N . LEU A 1 243 ? -14.727 1.279 48.748 1.00 94.12 243 LEU A N 1
ATOM 1811 C CA . LEU A 1 243 ? -15.134 1.915 47.493 1.00 94.12 243 LEU A CA 1
ATOM 1812 C C . LEU A 1 243 ? -14.113 2.958 47.019 1.00 94.12 243 LEU A C 1
ATOM 1814 O O . LEU A 1 243 ? -13.769 3.005 45.839 1.00 94.12 243 LEU A O 1
ATOM 1818 N N . ARG A 1 244 ? -13.562 3.768 47.936 1.00 94.19 244 ARG A N 1
ATOM 1819 C CA . ARG A 1 244 ? -12.473 4.708 47.612 1.00 94.19 244 ARG A CA 1
ATOM 1820 C C . ARG A 1 244 ? -11.224 3.983 47.122 1.00 94.19 244 ARG A C 1
ATOM 1822 O O . ARG A 1 244 ? -10.600 4.442 46.166 1.00 94.19 244 ARG A O 1
ATOM 1829 N N . ALA A 1 245 ? -10.869 2.857 47.740 1.00 93.19 245 ALA A N 1
ATOM 1830 C CA . ALA A 1 245 ? -9.748 2.040 47.286 1.00 93.19 245 ALA A CA 1
ATOM 1831 C C . ALA A 1 245 ? -9.997 1.482 45.875 1.00 93.19 245 ALA A C 1
ATOM 1833 O O . ALA A 1 245 ? -9.100 1.522 45.029 1.00 93.19 245 ALA A O 1
ATOM 1834 N N . GLN A 1 246 ? -11.227 1.045 45.594 1.00 95.50 246 GLN A N 1
ATOM 1835 C CA . GLN A 1 246 ? -11.631 0.528 44.289 1.00 95.50 246 GLN A CA 1
ATOM 1836 C C . GLN A 1 246 ? -11.608 1.615 43.202 1.00 95.50 246 GLN A C 1
ATOM 1838 O O . GLN A 1 246 ? -11.019 1.402 42.145 1.00 95.50 246 GLN A O 1
ATOM 1843 N N . ILE A 1 247 ? -12.134 2.813 43.483 1.00 94.44 247 ILE A N 1
ATOM 1844 C CA . ILE A 1 247 ? -12.045 3.981 42.585 1.00 94.44 247 ILE A CA 1
ATOM 1845 C C . ILE A 1 247 ? -10.581 4.342 42.317 1.00 94.44 247 ILE A C 1
ATOM 1847 O O . ILE A 1 247 ? -10.199 4.575 41.169 1.00 94.44 247 ILE A O 1
ATOM 1851 N N . GLY A 1 248 ? -9.739 4.350 43.355 1.00 96.75 248 GLY A N 1
ATOM 1852 C CA . GLY A 1 248 ? -8.307 4.596 43.204 1.00 96.75 248 GLY A CA 1
ATOM 1853 C C . GLY A 1 248 ? -7.613 3.550 42.327 1.00 96.75 248 GLY A C 1
ATOM 1854 O O . GLY A 1 248 ? -6.712 3.893 41.563 1.00 96.75 248 GLY A O 1
ATOM 1855 N N . SER A 1 249 ? -8.044 2.288 42.401 1.00 93.88 249 SER A N 1
ATOM 1856 C CA . SER A 1 249 ? -7.542 1.209 41.545 1.00 93.88 249 SER A CA 1
ATOM 1857 C C . SER A 1 249 ? -7.961 1.381 40.088 1.00 93.88 249 SER A C 1
ATOM 1859 O O . SER A 1 249 ? -7.101 1.395 39.212 1.00 93.88 249 SER A O 1
ATOM 1861 N N . LEU A 1 250 ? -9.254 1.598 39.834 1.00 92.75 250 LEU A N 1
ATOM 1862 C CA . LEU A 1 250 ? -9.797 1.791 38.486 1.00 92.75 250 LEU A CA 1
ATOM 1863 C C . LEU A 1 250 ? -9.227 3.041 37.806 1.00 92.75 250 LEU A C 1
ATOM 1865 O O . LEU A 1 250 ? -8.977 3.040 36.604 1.00 92.75 250 LEU A O 1
ATOM 1869 N N . THR A 1 251 ? -8.974 4.104 38.572 1.00 93.19 251 THR A N 1
ATOM 1870 C CA . THR A 1 251 ? -8.350 5.327 38.044 1.00 93.19 251 THR A CA 1
ATOM 1871 C C . THR A 1 251 ? -6.918 5.052 37.590 1.00 93.19 251 THR A C 1
ATOM 1873 O O . THR A 1 251 ? -6.545 5.446 36.489 1.00 93.19 251 THR A O 1
ATOM 1876 N N . ARG A 1 252 ? -6.136 4.309 38.388 1.00 93.00 252 ARG A N 1
ATOM 1877 C CA . ARG A 1 252 ? -4.777 3.891 38.010 1.00 93.00 252 ARG A CA 1
ATOM 1878 C C . ARG A 1 252 ? -4.775 2.994 36.776 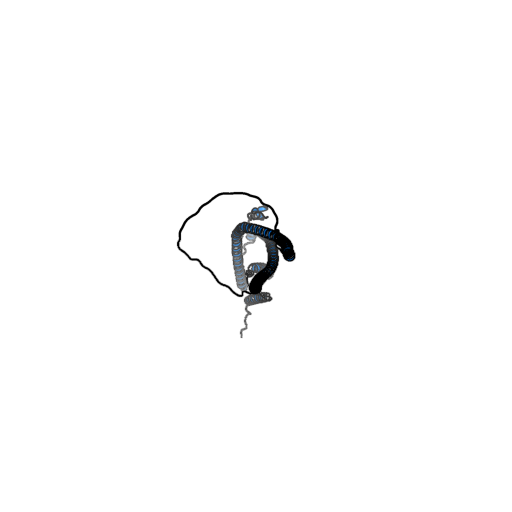1.00 93.00 252 ARG A C 1
ATOM 1880 O O . ARG A 1 252 ? -3.933 3.178 35.908 1.00 93.00 252 ARG A O 1
ATOM 1887 N N . GLU A 1 253 ? -5.720 2.067 36.675 1.00 92.81 253 GLU A N 1
ATOM 1888 C CA . GLU A 1 253 ? -5.860 1.185 35.513 1.00 92.81 253 GLU A CA 1
ATOM 1889 C C . GLU A 1 253 ? -6.216 1.968 34.241 1.00 92.81 253 GLU A C 1
ATOM 1891 O O . GLU A 1 253 ? -5.556 1.817 33.212 1.00 92.81 253 GLU A O 1
ATOM 1896 N N . ARG A 1 254 ? -7.184 2.888 34.334 1.00 94.00 254 ARG A N 1
ATOM 1897 C CA . ARG A 1 254 ? -7.540 3.814 33.251 1.00 94.00 254 ARG A CA 1
ATOM 1898 C C . ARG A 1 254 ? -6.336 4.641 32.801 1.00 94.00 254 ARG A C 1
ATOM 1900 O O . ARG A 1 254 ? -6.092 4.759 31.603 1.00 94.00 254 ARG A O 1
ATOM 1907 N N . ASP A 1 255 ? -5.586 5.207 33.742 1.00 93.62 255 ASP A N 1
ATOM 1908 C CA . ASP A 1 255 ? -4.426 6.048 33.433 1.00 93.62 255 ASP A CA 1
ATOM 1909 C C . ASP A 1 255 ? -3.291 5.219 32.811 1.00 93.62 255 ASP A C 1
ATOM 1911 O O . ASP A 1 255 ? -2.674 5.646 31.831 1.00 93.62 255 ASP A O 1
ATOM 1915 N N . SER A 1 256 ? -3.079 3.991 33.296 1.00 91.12 256 SER A N 1
ATOM 1916 C CA . SER A 1 256 ? -2.156 3.025 32.692 1.00 91.12 256 SER A CA 1
ATOM 1917 C C . SER A 1 256 ? -2.558 2.622 31.273 1.00 91.12 256 SER A C 1
ATOM 1919 O O . SER A 1 256 ? -1.670 2.432 30.445 1.00 91.12 256 SER A O 1
ATOM 1921 N N . ALA A 1 257 ? -3.854 2.527 30.963 1.00 90.44 257 ALA A N 1
ATOM 1922 C CA . ALA A 1 257 ? -4.354 2.224 29.619 1.00 90.44 257 ALA A CA 1
ATOM 1923 C C . ALA A 1 257 ? -4.317 3.438 28.667 1.00 90.44 257 ALA A C 1
ATOM 1925 O O . ALA A 1 257 ? -4.198 3.275 27.450 1.00 90.44 257 ALA A O 1
ATOM 1926 N N . LEU A 1 258 ? -4.371 4.665 29.196 1.00 94.75 258 LEU A N 1
ATOM 1927 C CA . LEU A 1 258 ? -4.340 5.895 28.399 1.00 94.75 258 LEU A CA 1
ATOM 1928 C C . LEU A 1 258 ? -2.965 6.134 27.751 1.00 94.75 258 LEU A C 1
ATOM 1930 O O . LEU A 1 258 ? -2.886 6.479 26.573 1.00 94.75 258 LEU A O 1
ATOM 1934 N N . ILE A 1 259 ? -1.879 5.914 28.500 1.00 91.88 259 ILE A N 1
ATOM 1935 C CA . ILE A 1 259 ? -0.491 6.108 28.042 1.00 91.88 259 ILE A CA 1
ATOM 1936 C C . ILE A 1 259 ? -0.176 5.340 26.737 1.00 91.88 259 ILE A C 1
ATOM 1938 O O . ILE A 1 259 ? 0.305 5.965 25.787 1.00 91.88 259 ILE A O 1
ATOM 1942 N N . PRO A 1 260 ? -0.419 4.016 26.627 1.00 90.69 260 PRO A N 1
ATOM 1943 C CA . PRO A 1 260 ? -0.159 3.280 25.393 1.00 90.69 260 PRO A CA 1
ATOM 1944 C C . PRO A 1 260 ? -1.095 3.699 24.254 1.00 90.69 260 PRO A C 1
ATOM 1946 O O . PRO A 1 260 ? -0.667 3.699 23.102 1.00 90.69 260 PRO A O 1
ATOM 1949 N N . ASN A 1 261 ? -2.332 4.115 24.549 1.00 88.50 261 ASN A N 1
ATOM 1950 C CA . ASN A 1 261 ? -3.269 4.587 23.527 1.00 88.50 261 ASN A CA 1
ATOM 1951 C C . ASN A 1 261 ? -2.792 5.898 22.877 1.00 88.50 261 ASN A C 1
ATOM 1953 O O . ASN A 1 261 ? -2.806 6.018 21.652 1.00 88.50 261 ASN A O 1
ATOM 1957 N N . ILE A 1 262 ? -2.286 6.839 23.684 1.00 92.56 262 ILE A N 1
ATOM 1958 C CA . ILE A 1 262 ? -1.666 8.082 23.197 1.00 92.56 262 ILE A CA 1
ATOM 1959 C C . ILE A 1 262 ? -0.456 7.756 22.313 1.00 92.56 262 ILE A C 1
ATOM 1961 O O . ILE A 1 262 ? -0.397 8.218 21.179 1.00 92.56 262 ILE A O 1
ATOM 1965 N N . ARG A 1 263 ? 0.449 6.873 22.761 1.00 92.12 263 ARG A N 1
ATOM 1966 C CA . ARG A 1 263 ? 1.611 6.458 21.950 1.00 92.12 263 ARG A CA 1
ATOM 1967 C C . ARG A 1 263 ? 1.207 5.820 20.623 1.00 92.12 263 ARG A C 1
ATOM 1969 O O . ARG A 1 263 ? 1.807 6.110 19.594 1.00 92.12 263 ARG A O 1
ATOM 1976 N N . HIS A 1 264 ? 0.197 4.954 20.635 1.00 92.38 264 HIS A N 1
ATOM 1977 C CA . HIS A 1 264 ? -0.299 4.319 19.418 1.00 92.38 264 HIS A CA 1
ATOM 1978 C C . HIS A 1 264 ? -0.918 5.345 18.456 1.00 92.38 264 HIS A C 1
ATOM 1980 O O . HIS A 1 264 ? -0.768 5.233 17.237 1.00 92.38 264 HIS A O 1
ATOM 1986 N N . ARG A 1 265 ? -1.595 6.368 18.990 1.00 93.12 265 ARG A N 1
ATOM 1987 C CA . ARG A 1 265 ? -2.105 7.491 18.200 1.00 93.12 265 ARG A CA 1
ATOM 1988 C C . ARG A 1 265 ? -0.966 8.287 17.563 1.00 93.12 265 ARG A C 1
ATOM 1990 O O . ARG A 1 265 ? -0.998 8.469 16.351 1.00 93.12 265 ARG A O 1
ATOM 1997 N N . ASP A 1 266 ? 0.050 8.655 18.337 1.00 94.69 266 ASP A N 1
ATOM 1998 C CA . ASP A 1 266 ? 1.223 9.380 17.837 1.00 94.69 266 ASP A CA 1
ATOM 1999 C C . ASP A 1 266 ? 1.950 8.580 16.746 1.00 94.69 266 ASP A C 1
ATOM 2001 O O . ASP A 1 266 ? 2.331 9.118 15.707 1.00 94.69 266 ASP A O 1
ATOM 2005 N N . GLN A 1 267 ? 2.079 7.262 16.928 1.00 92.88 267 GLN A N 1
ATOM 2006 C CA . GLN A 1 267 ? 2.701 6.381 15.942 1.00 92.88 267 GLN A CA 1
ATOM 2007 C C . GLN A 1 267 ? 1.889 6.296 14.642 1.00 92.88 267 GLN A C 1
ATOM 2009 O O . GLN A 1 267 ? 2.458 6.328 13.551 1.00 92.88 267 GLN A O 1
ATOM 2014 N N . ARG A 1 268 ? 0.557 6.227 14.734 1.00 92.31 268 ARG A N 1
ATOM 2015 C CA . ARG A 1 268 ? -0.324 6.318 13.561 1.00 92.31 268 ARG A CA 1
ATOM 2016 C C . ARG A 1 268 ? -0.167 7.645 12.833 1.00 92.31 268 ARG A C 1
ATOM 2018 O O . ARG A 1 268 ? -0.078 7.638 11.609 1.00 92.31 268 ARG A O 1
ATOM 2025 N N . ASP A 1 269 ? -0.148 8.750 13.563 1.00 93.38 269 ASP A N 1
ATOM 2026 C CA . ASP A 1 269 ? -0.067 10.080 12.967 1.00 93.38 269 ASP A CA 1
ATOM 2027 C C . ASP A 1 269 ? 1.306 10.286 12.293 1.00 93.38 269 ASP A C 1
ATOM 2029 O O . ASP A 1 269 ? 1.369 10.807 11.177 1.00 93.38 269 ASP A O 1
ATOM 2033 N N . SER A 1 270 ? 2.383 9.741 12.877 1.00 95.25 270 SER A N 1
ATOM 2034 C CA . SER A 1 270 ? 3.710 9.653 12.245 1.00 95.25 270 SER A CA 1
ATOM 2035 C C . SER A 1 270 ? 3.672 8.869 10.929 1.00 95.25 270 SER A C 1
ATOM 2037 O O . SER A 1 270 ? 4.110 9.377 9.899 1.00 95.25 270 SER A O 1
ATOM 2039 N N . MET A 1 271 ? 3.089 7.662 10.923 1.00 92.69 271 MET A N 1
ATOM 2040 C CA . MET A 1 271 ? 2.978 6.851 9.700 1.00 92.69 271 MET A CA 1
ATOM 2041 C C . MET A 1 271 ? 2.147 7.547 8.615 1.00 92.69 271 MET A C 1
ATOM 2043 O O . MET A 1 271 ? 2.471 7.465 7.432 1.00 92.69 271 MET A O 1
ATOM 2047 N N . VAL A 1 272 ? 1.069 8.240 8.995 1.00 93.81 272 VAL A N 1
ATOM 2048 C CA . VAL A 1 272 ? 0.250 9.011 8.048 1.00 93.81 272 VAL A CA 1
ATOM 2049 C C . VAL A 1 272 ? 1.067 10.144 7.426 1.00 93.81 272 VAL A C 1
ATOM 2051 O O . VAL A 1 272 ? 0.957 10.367 6.219 1.00 93.81 272 VAL A O 1
ATOM 2054 N N . SER A 1 273 ? 1.909 10.825 8.208 1.00 93.44 273 SER A N 1
ATOM 2055 C CA . SER A 1 273 ? 2.808 11.858 7.685 1.00 93.44 273 SER A CA 1
ATOM 2056 C C . SER A 1 273 ? 3.811 11.280 6.682 1.00 93.44 273 SER A C 1
ATOM 2058 O O . SER A 1 273 ? 3.917 11.788 5.568 1.00 93.44 273 SER A O 1
ATOM 2060 N N . GLU A 1 274 ? 4.469 10.166 7.016 1.00 94.00 274 GLU A N 1
ATOM 2061 C CA . GLU A 1 274 ? 5.428 9.497 6.123 1.00 94.00 274 GLU A CA 1
ATOM 2062 C C . GLU A 1 274 ? 4.780 9.027 4.810 1.00 94.00 274 GLU A C 1
ATOM 2064 O O . GLU A 1 274 ? 5.347 9.192 3.727 1.00 94.00 274 GLU A O 1
ATOM 2069 N N . LEU A 1 275 ? 3.559 8.484 4.876 1.00 89.94 275 LEU A N 1
ATOM 2070 C CA . LEU A 1 275 ? 2.801 8.081 3.688 1.00 89.94 275 LEU A CA 1
ATOM 2071 C C . LEU A 1 275 ? 2.431 9.277 2.805 1.00 89.94 275 LEU A C 1
ATOM 2073 O O . LEU A 1 275 ? 2.475 9.173 1.575 1.00 89.94 275 LEU A O 1
ATOM 2077 N N . CYS A 1 276 ? 2.077 10.412 3.406 1.00 94.06 276 CYS A N 1
ATOM 2078 C CA . CYS A 1 276 ? 1.830 11.652 2.676 1.00 94.06 276 CYS A CA 1
ATOM 2079 C C . CYS A 1 276 ? 3.101 12.147 1.974 1.00 94.06 276 CYS A C 1
ATOM 2081 O O . CYS A 1 276 ? 3.044 12.502 0.793 1.00 94.06 276 CYS A O 1
ATOM 2083 N N . ASP A 1 277 ? 4.248 12.101 2.646 1.00 94.25 277 ASP A N 1
ATOM 2084 C CA . ASP A 1 277 ? 5.531 12.494 2.063 1.00 94.25 277 ASP A CA 1
ATOM 2085 C C . ASP A 1 277 ? 5.932 11.578 0.905 1.00 94.25 277 ASP A C 1
ATOM 2087 O O . ASP A 1 277 ? 6.247 12.063 -0.187 1.00 94.25 277 ASP A O 1
ATOM 2091 N N . ALA A 1 278 ? 5.820 10.259 1.081 1.00 88.38 278 ALA A N 1
ATOM 2092 C CA . ALA A 1 278 ? 6.073 9.284 0.024 1.00 88.38 278 ALA A CA 1
ATOM 2093 C C . ALA A 1 278 ? 5.148 9.505 -1.184 1.00 88.38 278 ALA A C 1
ATOM 2095 O O . ALA A 1 278 ? 5.602 9.528 -2.332 1.00 88.38 278 ALA A O 1
ATOM 2096 N N . ARG A 1 279 ? 3.853 9.748 -0.942 1.00 93.00 279 ARG A N 1
ATOM 2097 C CA . ARG A 1 279 ? 2.888 10.084 -1.997 1.00 93.00 279 ARG A CA 1
ATOM 2098 C C . ARG A 1 279 ? 3.298 11.350 -2.750 1.00 93.00 279 ARG A C 1
ATOM 2100 O O . ARG A 1 279 ? 3.208 11.375 -3.976 1.00 93.00 279 ARG A O 1
ATOM 2107 N N . ASN A 1 280 ? 3.763 12.378 -2.046 1.00 91.94 280 ASN A N 1
ATOM 2108 C CA . ASN A 1 280 ? 4.211 13.632 -2.650 1.00 91.94 280 ASN A CA 1
ATOM 2109 C C . ASN A 1 280 ? 5.506 13.463 -3.457 1.00 91.94 280 ASN A C 1
ATOM 2111 O O . ASN A 1 280 ? 5.678 14.121 -4.482 1.00 91.94 280 ASN A O 1
ATOM 2115 N N . VAL A 1 281 ? 6.418 12.584 -3.035 1.00 91.50 281 VAL A N 1
ATOM 2116 C CA . VAL A 1 281 ? 7.614 12.225 -3.817 1.00 91.50 281 VAL A CA 1
ATOM 2117 C C . VAL A 1 281 ? 7.217 11.515 -5.112 1.00 91.50 281 VAL A C 1
ATOM 2119 O O . VAL A 1 281 ? 7.662 11.917 -6.183 1.00 91.50 281 VAL A O 1
ATOM 2122 N N . VAL A 1 282 ? 6.318 10.528 -5.046 1.00 90.69 282 VAL A N 1
ATOM 2123 C CA . VAL A 1 282 ? 5.818 9.819 -6.240 1.00 90.69 282 VAL A CA 1
ATOM 2124 C C . VAL A 1 282 ? 5.062 10.760 -7.183 1.00 90.69 282 VAL A C 1
ATOM 2126 O O . VAL A 1 282 ? 5.203 10.675 -8.402 1.00 90.69 282 VAL A O 1
ATOM 2129 N N . ALA A 1 283 ? 4.260 11.677 -6.641 1.00 89.88 283 ALA A N 1
ATOM 2130 C CA . ALA A 1 283 ? 3.559 12.674 -7.444 1.00 89.88 283 ALA A CA 1
ATOM 2131 C C . ALA A 1 283 ? 4.534 13.612 -8.175 1.00 89.88 283 ALA A C 1
ATOM 2133 O O . ALA A 1 283 ? 4.277 13.966 -9.324 1.00 89.88 283 ALA A O 1
ATOM 2134 N N . ARG A 1 284 ? 5.659 13.969 -7.538 1.00 90.88 284 ARG A N 1
ATOM 2135 C CA . ARG A 1 284 ? 6.719 14.794 -8.135 1.00 90.88 284 ARG A CA 1
ATOM 2136 C C . ARG A 1 284 ? 7.550 14.054 -9.184 1.00 90.88 284 ARG A C 1
ATOM 2138 O O . ARG A 1 284 ? 7.882 14.661 -10.192 1.00 90.88 284 ARG A O 1
ATOM 2145 N N . SER A 1 285 ? 7.830 12.763 -9.005 1.00 86.38 285 SER A N 1
ATOM 2146 C CA . SER A 1 285 ? 8.631 11.986 -9.969 1.00 86.38 285 SER A CA 1
ATOM 2147 C C . SER A 1 285 ? 7.852 11.553 -11.216 1.00 86.38 285 SER A C 1
ATOM 2149 O O . SER A 1 285 ? 8.432 11.268 -12.262 1.00 86.38 285 SER A O 1
ATOM 2151 N N . ARG A 1 286 ? 6.518 11.515 -11.145 1.00 91.62 286 ARG A N 1
ATOM 2152 C CA . ARG A 1 286 ? 5.656 11.145 -12.277 1.00 91.62 286 ARG A CA 1
ATOM 2153 C C . ARG A 1 286 ? 5.832 12.028 -13.527 1.00 91.62 286 ARG A C 1
ATOM 2155 O O . ARG A 1 286 ? 6.031 11.448 -14.592 1.00 91.62 286 ARG A O 1
ATOM 2162 N N . PRO A 1 287 ? 5.814 13.374 -13.446 1.00 91.12 287 PRO A N 1
ATOM 2163 C CA . PRO A 1 287 ? 6.078 14.220 -14.609 1.00 91.12 287 PRO A CA 1
ATOM 2164 C C . PRO A 1 287 ? 7.496 14.044 -15.167 1.00 91.12 287 PRO A C 1
ATOM 2166 O O . PRO A 1 287 ? 7.658 14.054 -16.383 1.00 91.12 287 PRO A O 1
ATOM 2169 N N . GLU A 1 288 ? 8.512 13.816 -14.327 1.00 87.75 288 GLU A N 1
ATOM 2170 C CA . GLU A 1 288 ? 9.883 13.534 -14.791 1.00 87.75 288 GLU A CA 1
ATOM 2171 C C . GLU A 1 288 ? 9.933 12.246 -15.623 1.00 87.75 288 GLU A C 1
ATOM 2173 O O . GLU A 1 288 ? 10.551 12.191 -16.688 1.00 87.75 288 GLU A O 1
ATOM 2178 N N . LEU A 1 289 ? 9.213 11.216 -15.175 1.00 86.50 289 LEU A N 1
ATOM 2179 C CA . LEU A 1 289 ? 9.104 9.944 -15.878 1.00 86.50 289 LEU A CA 1
ATOM 2180 C C . LEU A 1 289 ? 8.340 10.092 -17.203 1.00 86.50 289 LEU A C 1
ATOM 2182 O O . LEU A 1 289 ? 8.722 9.488 -18.206 1.00 86.50 289 LEU A O 1
ATOM 2186 N N . ASP A 1 290 ? 7.293 10.915 -17.237 1.00 90.56 290 ASP A N 1
ATOM 2187 C CA . ASP A 1 290 ? 6.551 11.205 -18.465 1.00 90.56 290 ASP A CA 1
ATOM 2188 C C . ASP A 1 290 ? 7.398 12.007 -19.472 1.00 90.56 290 ASP A C 1
ATOM 2190 O O . ASP A 1 290 ? 7.372 11.699 -20.666 1.00 90.56 290 ASP A O 1
ATOM 2194 N N . VAL A 1 291 ? 8.236 12.945 -19.009 1.00 90.50 291 VAL A N 1
ATOM 2195 C CA . VAL A 1 291 ? 9.230 13.643 -19.848 1.00 90.50 291 VAL A CA 1
ATOM 2196 C C . VAL A 1 291 ? 10.263 12.661 -20.405 1.00 90.50 291 VAL A C 1
ATOM 2198 O O . VAL A 1 291 ? 10.513 12.653 -21.611 1.00 90.50 291 VAL A O 1
ATOM 2201 N N . ALA A 1 292 ? 10.814 11.775 -19.571 1.00 82.38 292 ALA A N 1
ATOM 2202 C CA . ALA A 1 292 ? 11.764 10.754 -20.016 1.00 82.38 292 ALA A CA 1
ATOM 2203 C C . ALA A 1 292 ? 11.138 9.779 -21.032 1.00 82.38 292 ALA A C 1
ATOM 2205 O O . ALA A 1 292 ? 11.790 9.349 -21.986 1.00 82.38 292 ALA A O 1
ATOM 2206 N N . ARG A 1 293 ? 9.854 9.436 -20.873 1.00 85.00 293 ARG A N 1
ATOM 2207 C CA . ARG A 1 293 ? 9.112 8.635 -21.859 1.00 85.00 293 ARG A CA 1
ATOM 2208 C C . ARG A 1 293 ? 8.931 9.384 -23.171 1.00 85.00 293 ARG A C 1
ATOM 2210 O O . ARG A 1 293 ? 9.181 8.794 -24.218 1.00 85.00 293 ARG A O 1
ATOM 2217 N N . ALA A 1 294 ? 8.542 10.656 -23.123 1.00 88.75 294 ALA A N 1
ATOM 2218 C CA . ALA A 1 294 ? 8.386 11.480 -24.318 1.00 88.75 294 ALA A CA 1
ATOM 2219 C C . ALA A 1 294 ? 9.709 11.608 -25.093 1.00 88.75 294 ALA A C 1
ATOM 2221 O O . ALA A 1 294 ? 9.720 11.448 -26.312 1.00 88.75 294 ALA A O 1
ATOM 2222 N N . ALA A 1 295 ? 10.830 11.791 -24.389 1.00 86.62 295 ALA A N 1
ATOM 2223 C CA . ALA A 1 295 ? 12.165 11.862 -24.984 1.00 86.62 295 ALA A CA 1
ATOM 2224 C C . ALA A 1 295 ? 12.635 10.538 -25.622 1.00 86.62 295 ALA A C 1
ATOM 2226 O O . ALA A 1 295 ? 13.436 10.555 -26.553 1.00 86.62 295 ALA A O 1
ATOM 2227 N N . ASN A 1 296 ? 12.123 9.388 -25.171 1.00 86.25 296 ASN A N 1
ATOM 2228 C CA . ASN A 1 296 ? 12.472 8.079 -25.734 1.00 86.25 296 ASN A CA 1
ATOM 2229 C C . ASN A 1 296 ? 11.722 7.735 -27.034 1.00 86.25 296 ASN A C 1
ATOM 2231 O O . ASN A 1 296 ? 12.178 6.869 -27.782 1.00 86.25 296 ASN A O 1
ATOM 2235 N N . ILE A 1 297 ? 10.589 8.385 -27.328 1.00 89.31 297 ILE A N 1
ATOM 2236 C CA . ILE A 1 297 ? 9.785 8.090 -28.530 1.00 89.31 297 ILE A CA 1
ATOM 2237 C C . ILE A 1 297 ? 10.585 8.322 -29.831 1.00 89.31 297 ILE A C 1
ATOM 2239 O O . ILE A 1 297 ? 10.630 7.398 -30.645 1.00 89.31 297 ILE A O 1
ATOM 2243 N N . PRO A 1 298 ? 11.278 9.465 -30.027 1.00 89.56 298 PRO A N 1
ATOM 2244 C CA . PRO A 1 298 ? 12.094 9.696 -31.221 1.00 89.56 298 PRO A CA 1
ATOM 2245 C C . PRO A 1 298 ? 13.214 8.665 -31.395 1.00 89.56 298 PRO A C 1
ATOM 2247 O O . PRO A 1 298 ? 13.426 8.179 -32.500 1.00 89.56 298 PRO A O 1
ATOM 2250 N N . LEU A 1 299 ? 13.883 8.269 -30.304 1.00 87.50 299 LEU A N 1
ATOM 2251 C CA . LEU A 1 299 ? 14.954 7.264 -30.337 1.00 87.50 299 LEU A CA 1
ATOM 2252 C C . LEU A 1 299 ? 14.437 5.895 -30.796 1.00 87.50 299 LEU A C 1
ATOM 2254 O O . LEU A 1 299 ? 15.072 5.220 -31.606 1.00 87.50 299 LEU A O 1
ATOM 2258 N N . LEU A 1 300 ? 13.267 5.484 -30.304 1.00 89.56 300 LEU A N 1
ATOM 2259 C CA . LEU A 1 300 ? 12.598 4.256 -30.739 1.00 89.56 300 LEU A CA 1
ATOM 2260 C C . LEU A 1 300 ? 12.220 4.305 -32.223 1.00 89.56 300 LEU A C 1
ATOM 2262 O O . LEU A 1 300 ? 12.378 3.304 -32.927 1.00 89.56 300 LEU A O 1
ATOM 2266 N N . ASP A 1 301 ? 11.745 5.449 -32.707 1.00 91.81 301 ASP A N 1
ATOM 2267 C CA . ASP A 1 301 ? 11.408 5.626 -34.118 1.00 91.81 301 ASP A CA 1
ATOM 2268 C C . ASP A 1 301 ? 12.651 5.659 -35.014 1.00 91.81 301 ASP A C 1
ATOM 2270 O O . ASP A 1 301 ? 12.657 5.016 -36.068 1.00 91.81 301 ASP A O 1
ATOM 2274 N N . ASP A 1 302 ? 13.742 6.286 -34.578 1.00 90.25 302 ASP A N 1
ATOM 2275 C CA . ASP A 1 302 ? 15.022 6.244 -35.284 1.00 90.25 302 ASP A CA 1
ATOM 2276 C C . ASP A 1 302 ? 15.589 4.824 -35.340 1.00 90.25 302 ASP A C 1
ATOM 2278 O O . ASP A 1 302 ? 15.991 4.367 -36.412 1.00 90.25 302 ASP A O 1
ATOM 2282 N N . LEU A 1 303 ? 15.531 4.066 -34.241 1.00 87.56 303 LEU A N 1
ATOM 2283 C CA . LEU A 1 303 ? 15.915 2.651 -34.230 1.00 87.56 303 LEU A CA 1
ATOM 2284 C C . LEU A 1 303 ? 15.072 1.822 -35.207 1.00 87.56 303 LEU A C 1
ATOM 2286 O O . LEU A 1 303 ? 15.609 0.970 -35.922 1.00 87.56 303 LEU A O 1
ATOM 2290 N N . ARG A 1 304 ? 13.761 2.080 -35.297 1.00 91.69 304 ARG A N 1
ATOM 2291 C CA . ARG A 1 304 ? 12.890 1.437 -36.297 1.00 91.69 304 ARG A CA 1
ATOM 2292 C C . ARG A 1 304 ? 13.299 1.808 -37.722 1.00 91.69 304 ARG A C 1
ATOM 2294 O O . ARG A 1 304 ? 13.360 0.920 -38.574 1.00 91.69 304 ARG A O 1
ATOM 2301 N N . ARG A 1 305 ? 13.616 3.080 -37.988 1.00 93.56 305 ARG A N 1
ATOM 2302 C CA . ARG A 1 305 ? 14.069 3.548 -39.312 1.00 93.56 305 ARG A CA 1
ATOM 2303 C C . ARG A 1 305 ? 15.411 2.937 -39.701 1.00 93.56 305 ARG A C 1
ATOM 2305 O O . ARG A 1 305 ? 15.539 2.435 -40.816 1.00 93.56 305 ARG A O 1
ATOM 2312 N N . VAL A 1 306 ? 16.384 2.914 -38.792 1.00 92.25 306 VAL A N 1
ATOM 2313 C CA . VAL A 1 306 ? 17.696 2.288 -39.019 1.00 92.25 306 VAL A CA 1
ATOM 2314 C C . VAL A 1 306 ? 17.538 0.795 -39.297 1.00 92.25 306 VAL A C 1
ATOM 2316 O O . VAL A 1 306 ? 18.105 0.296 -40.266 1.00 92.25 306 VAL A O 1
ATOM 2319 N N . ASN A 1 307 ? 16.704 0.087 -38.530 1.00 89.00 307 ASN A N 1
ATOM 2320 C CA . ASN A 1 307 ? 16.413 -1.321 -38.801 1.00 89.00 307 ASN A CA 1
ATOM 2321 C C . ASN A 1 307 ? 15.779 -1.531 -40.182 1.00 89.00 307 ASN A C 1
ATOM 2323 O O . ASN A 1 307 ? 16.186 -2.442 -40.903 1.00 89.00 307 ASN A O 1
ATOM 2327 N N . ALA A 1 308 ? 14.831 -0.683 -40.590 1.00 91.50 308 ALA A N 1
ATOM 2328 C CA . ALA A 1 308 ? 14.235 -0.761 -41.922 1.00 91.50 308 ALA A CA 1
ATOM 2329 C C . ALA A 1 308 ? 15.277 -0.552 -43.037 1.00 91.50 308 ALA A C 1
ATOM 2331 O O . ALA A 1 308 ? 15.285 -1.296 -44.019 1.00 91.50 308 ALA A O 1
ATOM 2332 N N . LEU A 1 309 ? 16.196 0.405 -42.866 1.00 94.31 309 LEU A N 1
ATOM 2333 C CA . LEU A 1 309 ? 17.292 0.653 -43.807 1.00 94.31 309 LEU A CA 1
ATOM 2334 C C . LEU A 1 309 ? 18.270 -0.522 -43.882 1.00 94.31 309 LEU A C 1
ATOM 2336 O O . LEU A 1 309 ? 18.657 -0.923 -44.978 1.00 94.31 309 LEU A O 1
ATOM 2340 N N . LEU A 1 310 ? 18.639 -1.108 -42.742 1.00 90.25 310 LEU A N 1
ATOM 2341 C CA . LEU A 1 310 ? 19.512 -2.282 -42.700 1.00 90.25 310 LEU A CA 1
ATOM 2342 C C . LEU A 1 310 ? 18.877 -3.483 -43.408 1.00 90.25 310 LEU A C 1
ATOM 2344 O O . LEU A 1 310 ? 19.551 -4.163 -44.181 1.00 90.25 310 LEU A O 1
ATOM 2348 N N . VAL A 1 311 ? 17.578 -3.718 -43.199 1.00 94.81 311 VAL A N 1
ATOM 2349 C CA . VAL A 1 311 ? 16.829 -4.773 -43.900 1.00 94.81 311 VAL A CA 1
ATOM 2350 C C . VAL A 1 311 ? 16.785 -4.505 -45.406 1.00 94.81 311 VAL A C 1
ATOM 2352 O O . VAL A 1 311 ? 17.029 -5.420 -46.193 1.00 94.81 311 VAL A O 1
ATOM 2355 N N . ALA A 1 312 ? 16.534 -3.260 -45.823 1.00 93.81 312 ALA A N 1
ATOM 2356 C CA . ALA A 1 312 ? 16.531 -2.881 -47.234 1.00 93.81 312 ALA A CA 1
ATOM 2357 C C . ALA A 1 312 ? 17.912 -3.071 -47.888 1.00 93.81 312 ALA A C 1
ATOM 2359 O O . ALA A 1 312 ? 18.006 -3.654 -48.968 1.00 93.81 312 ALA A O 1
ATOM 2360 N N . HIS A 1 313 ? 18.985 -2.655 -47.212 1.00 93.38 313 HIS A N 1
ATOM 2361 C CA . HIS A 1 313 ? 20.357 -2.828 -47.687 1.00 93.38 313 HIS A CA 1
ATOM 2362 C C . HIS A 1 313 ? 20.745 -4.309 -47.785 1.00 93.38 313 HIS A C 1
ATOM 2364 O O . HIS A 1 313 ? 21.349 -4.731 -48.768 1.00 93.38 313 HIS A O 1
ATOM 2370 N N . ALA A 1 314 ? 20.368 -5.127 -46.798 1.00 88.88 314 ALA A N 1
ATOM 2371 C CA . ALA A 1 314 ? 20.595 -6.569 -46.843 1.00 88.88 314 ALA A CA 1
ATOM 2372 C C . ALA A 1 314 ? 19.848 -7.231 -48.013 1.00 88.88 314 ALA A C 1
ATOM 2374 O O . ALA A 1 314 ? 20.404 -8.101 -48.685 1.00 88.88 314 ALA A O 1
ATOM 2375 N N . ALA A 1 315 ? 18.612 -6.801 -48.286 1.00 93.00 315 ALA A N 1
ATOM 2376 C CA . ALA A 1 315 ? 17.840 -7.283 -49.425 1.00 93.00 315 ALA A CA 1
ATOM 2377 C C . ALA A 1 315 ? 18.480 -6.890 -50.766 1.00 93.00 315 ALA A C 1
ATOM 2379 O O . ALA A 1 315 ? 18.562 -7.730 -51.661 1.00 93.00 315 ALA A O 1
ATOM 2380 N N . GLU A 1 316 ? 18.970 -5.655 -50.904 1.00 93.94 316 GLU A N 1
ATOM 2381 C CA . GLU A 1 316 ? 19.650 -5.212 -52.127 1.00 93.94 316 GLU A CA 1
ATOM 2382 C C . GLU A 1 316 ? 20.971 -5.949 -52.341 1.00 93.94 316 GLU A C 1
ATOM 2384 O O . GLU A 1 316 ? 21.209 -6.491 -53.418 1.00 93.94 316 GLU A O 1
ATOM 2389 N N . HIS A 1 317 ? 21.772 -6.107 -51.286 1.00 92.31 317 HIS A N 1
ATOM 2390 C CA . HIS A 1 317 ? 22.996 -6.897 -51.352 1.00 92.31 317 HIS A CA 1
ATOM 2391 C C . HIS A 1 317 ? 22.724 -8.341 -51.804 1.00 92.31 317 HIS A C 1
ATOM 2393 O O . HIS A 1 317 ? 23.471 -8.900 -52.606 1.00 92.31 317 HIS A O 1
ATOM 2399 N N . GLN A 1 318 ? 21.622 -8.946 -51.349 1.00 91.50 318 GLN A N 1
ATOM 2400 C CA . GLN A 1 318 ? 21.219 -10.279 -51.793 1.00 91.50 318 GLN A CA 1
ATOM 2401 C C . GLN A 1 318 ? 20.849 -10.315 -53.288 1.00 91.50 318 GLN A C 1
ATOM 2403 O O . GLN A 1 318 ? 21.152 -11.303 -53.968 1.00 91.50 318 GLN A O 1
ATOM 2408 N N . ARG A 1 319 ? 20.225 -9.256 -53.823 1.00 93.00 319 ARG A N 1
ATOM 2409 C CA . ARG A 1 319 ? 19.949 -9.134 -55.265 1.00 93.00 319 ARG A CA 1
ATOM 2410 C C . ARG A 1 319 ? 21.238 -9.013 -56.065 1.00 93.00 319 ARG A C 1
ATOM 2412 O O . ARG A 1 319 ? 21.386 -9.731 -57.049 1.00 93.00 319 ARG A O 1
ATOM 2419 N N . ASP A 1 320 ? 22.184 -8.194 -55.620 1.00 89.38 320 ASP A N 1
ATOM 2420 C CA . ASP A 1 320 ? 23.478 -8.035 -56.290 1.00 89.38 320 ASP A CA 1
ATOM 2421 C C . ASP A 1 320 ? 24.280 -9.337 -56.298 1.00 89.38 320 ASP A C 1
ATOM 2423 O O . ASP A 1 320 ? 24.791 -9.747 -57.338 1.00 89.38 320 ASP A O 1
ATOM 2427 N N . VAL A 1 321 ? 24.309 -10.060 -55.174 1.00 88.12 321 VAL A N 1
ATOM 2428 C CA . VAL A 1 321 ? 24.919 -11.397 -55.102 1.00 88.12 321 VAL A CA 1
ATOM 2429 C C . VAL A 1 321 ? 24.262 -12.364 -56.092 1.00 88.12 321 VAL A C 1
ATOM 2431 O O . VAL A 1 321 ? 24.950 -13.196 -56.686 1.00 88.12 321 VAL A O 1
ATOM 2434 N N . THR A 1 322 ? 22.946 -12.266 -56.286 1.00 90.38 322 THR A N 1
ATOM 2435 C CA . THR A 1 322 ? 22.217 -13.097 -57.256 1.00 90.38 322 THR A CA 1
ATOM 2436 C C . THR A 1 322 ? 22.585 -12.714 -58.691 1.00 90.38 322 THR A C 1
ATOM 2438 O O . THR A 1 322 ? 22.978 -13.587 -59.458 1.00 90.38 322 THR A O 1
ATOM 2441 N N . ARG A 1 323 ? 22.601 -11.416 -59.025 1.00 91.75 323 ARG A N 1
ATOM 2442 C CA . ARG A 1 323 ? 23.028 -10.912 -60.344 1.00 91.75 323 ARG A CA 1
ATOM 2443 C C . ARG A 1 323 ? 24.452 -11.342 -60.695 1.00 91.75 323 ARG A C 1
ATOM 2445 O O . ARG A 1 323 ? 24.696 -11.785 -61.812 1.00 91.75 323 ARG A O 1
ATOM 2452 N N . VAL A 1 324 ? 25.385 -11.256 -59.744 1.00 89.06 324 VAL A N 1
ATOM 2453 C CA . VAL A 1 324 ? 26.771 -11.711 -59.944 1.00 89.06 324 VAL A CA 1
ATOM 2454 C C . VAL A 1 324 ? 26.812 -13.210 -60.239 1.00 89.06 324 VAL A C 1
ATOM 2456 O O . VAL A 1 324 ? 27.503 -13.623 -61.167 1.00 89.06 324 VAL A O 1
ATOM 2459 N N . ARG A 1 325 ? 26.041 -14.033 -59.515 1.00 89.94 325 ARG A N 1
ATOM 2460 C CA . ARG A 1 325 ? 25.957 -15.476 -59.796 1.00 89.94 325 ARG A CA 1
ATOM 2461 C C . ARG A 1 325 ? 25.391 -15.765 -61.183 1.00 89.94 325 ARG A C 1
ATOM 2463 O O . ARG A 1 325 ? 25.936 -16.620 -61.873 1.00 89.94 325 ARG A O 1
ATOM 2470 N N . ASP A 1 326 ? 24.345 -15.064 -61.603 1.00 87.81 326 ASP A N 1
ATOM 2471 C CA . ASP A 1 326 ? 23.740 -15.265 -62.924 1.00 87.81 326 ASP A CA 1
ATOM 2472 C C . ASP A 1 326 ? 24.706 -14.869 -64.053 1.00 87.81 326 ASP A C 1
ATOM 2474 O O . ASP A 1 326 ? 24.806 -15.569 -65.065 1.00 87.81 326 ASP A O 1
ATOM 2478 N N . LEU A 1 327 ? 25.489 -13.801 -63.857 1.00 87.88 327 LEU A N 1
ATOM 2479 C CA . LEU A 1 327 ? 26.567 -13.402 -64.768 1.00 87.88 327 LEU A CA 1
ATOM 2480 C C . LEU A 1 327 ? 27.702 -14.434 -64.807 1.00 87.88 327 LEU A C 1
ATOM 2482 O O . LEU A 1 327 ? 28.175 -14.777 -65.889 1.00 87.88 327 LEU A O 1
ATOM 2486 N N . GLU A 1 328 ? 28.118 -14.976 -63.659 1.00 82.81 328 GLU A N 1
ATOM 2487 C CA . GLU A 1 328 ? 29.116 -16.054 -63.586 1.00 82.81 328 GLU A CA 1
ATOM 2488 C C . GLU A 1 328 ? 28.640 -17.322 -64.314 1.00 82.81 328 GLU A C 1
ATOM 2490 O O . GLU A 1 328 ? 29.416 -17.962 -65.030 1.00 82.81 328 GLU A O 1
ATOM 2495 N N . VAL A 1 329 ? 27.363 -17.688 -64.158 1.00 83.94 329 VAL A N 1
ATOM 2496 C CA . VAL A 1 329 ? 26.753 -18.831 -64.855 1.00 83.94 329 VAL A CA 1
ATOM 2497 C C . VAL A 1 329 ? 26.682 -18.565 -66.356 1.00 83.94 329 VAL A C 1
ATOM 2499 O O . VAL A 1 329 ? 27.077 -19.425 -67.144 1.00 83.94 329 VAL A O 1
ATOM 2502 N N . SER A 1 330 ? 26.261 -17.369 -66.765 1.00 80.62 330 SER A N 1
ATOM 2503 C CA . SER A 1 330 ? 26.206 -16.970 -68.176 1.00 80.62 330 SER A CA 1
ATOM 2504 C C . SER A 1 330 ? 27.601 -16.982 -68.815 1.00 80.62 330 SER A C 1
ATOM 2506 O O . SER A 1 330 ? 27.778 -17.564 -69.884 1.00 80.62 330 SER A O 1
ATOM 2508 N N . SER A 1 331 ? 28.617 -16.462 -68.117 1.00 75.12 331 SER A N 1
ATOM 2509 C CA . SER A 1 331 ? 30.029 -16.512 -68.525 1.00 75.12 331 SER A CA 1
ATOM 2510 C C . SER A 1 331 ? 30.557 -17.947 -68.620 1.00 75.12 331 SER A C 1
ATOM 2512 O O . SER A 1 331 ? 31.190 -18.310 -69.606 1.00 75.12 331 SER A O 1
ATOM 2514 N N . SER A 1 332 ? 30.226 -18.817 -67.661 1.00 75.06 332 SER A N 1
ATOM 2515 C CA . SER A 1 332 ? 30.617 -20.237 -67.700 1.00 75.06 332 SER A CA 1
ATOM 2516 C C . SER A 1 332 ? 29.945 -21.005 -68.844 1.00 75.06 332 SER A C 1
ATOM 2518 O O . SER A 1 332 ? 30.519 -21.952 -69.384 1.00 75.06 332 SER A O 1
ATOM 2520 N N . THR A 1 333 ? 28.726 -20.610 -69.222 1.00 66.56 333 THR A N 1
ATOM 2521 C CA . THR A 1 333 ? 27.973 -21.213 -70.331 1.00 66.56 333 THR A CA 1
ATOM 2522 C C . THR A 1 333 ? 28.516 -20.733 -71.681 1.00 66.56 333 THR A C 1
ATOM 2524 O O . THR A 1 333 ? 28.733 -21.556 -72.566 1.00 66.56 333 THR A O 1
ATOM 2527 N N . ALA A 1 334 ? 28.854 -19.444 -71.805 1.00 59.16 334 ALA A N 1
ATOM 2528 C CA . ALA A 1 334 ? 29.539 -18.872 -72.969 1.00 59.16 334 ALA A CA 1
ATOM 2529 C C . ALA A 1 334 ? 30.996 -19.372 -73.111 1.00 59.16 334 ALA A C 1
ATOM 2531 O O . ALA A 1 334 ? 31.475 -19.624 -74.216 1.00 59.16 334 ALA A O 1
ATOM 2532 N N . GLY A 1 335 ? 31.690 -19.613 -71.996 1.00 51.00 335 GLY A N 1
ATOM 2533 C CA . GLY A 1 335 ? 33.017 -20.235 -71.954 1.00 51.00 335 GLY A CA 1
ATOM 2534 C C . GLY A 1 335 ? 33.006 -21.738 -72.257 1.00 51.00 335 GLY A C 1
ATOM 2535 O O . GLY A 1 335 ? 34.019 -22.293 -72.666 1.00 51.00 335 GLY A O 1
ATOM 2536 N N . ARG A 1 336 ? 31.858 -22.426 -72.150 1.00 46.56 336 ARG A N 1
ATOM 2537 C CA . ARG A 1 336 ? 31.722 -23.825 -72.605 1.00 46.56 336 ARG A CA 1
ATOM 2538 C C . ARG A 1 336 ? 31.685 -23.972 -74.128 1.00 46.56 336 ARG A C 1
ATOM 2540 O O . ARG A 1 336 ? 31.912 -25.081 -74.603 1.00 46.56 336 ARG A O 1
ATOM 2547 N N . SER A 1 337 ? 31.478 -22.890 -74.882 1.00 48.59 337 SER A N 1
ATOM 2548 C CA . SER A 1 337 ? 31.702 -22.861 -76.337 1.00 48.59 337 SER A CA 1
ATOM 2549 C C . SER A 1 337 ? 33.157 -22.588 -76.739 1.00 48.59 337 SER A C 1
ATOM 2551 O O . SER A 1 337 ? 33.497 -22.805 -77.898 1.00 48.59 337 SER A O 1
ATOM 2553 N N . VAL A 1 338 ? 34.037 -22.179 -75.814 1.00 51.47 338 VAL A N 1
ATOM 2554 C CA . VAL A 1 338 ? 35.467 -21.964 -76.092 1.00 51.47 338 VAL A CA 1
ATOM 2555 C C . VAL A 1 338 ? 36.316 -22.435 -74.902 1.00 51.47 338 VAL A C 1
ATOM 2557 O O . VAL A 1 338 ? 36.602 -21.686 -73.980 1.00 51.47 338 VAL A O 1
ATOM 2560 N N . LEU A 1 339 ? 36.735 -23.702 -74.981 1.00 44.25 339 LEU A N 1
ATOM 2561 C CA . LEU A 1 339 ? 37.897 -24.324 -74.325 1.00 44.25 339 LEU A CA 1
ATOM 2562 C C . LEU A 1 339 ? 38.057 -24.244 -72.786 1.00 44.25 339 LEU A C 1
ATOM 2564 O O . LEU A 1 339 ? 38.376 -23.230 -72.177 1.00 44.25 339 LEU A O 1
ATOM 2568 N N . LEU A 1 340 ? 38.002 -25.446 -72.199 1.00 46.31 340 LEU A N 1
ATOM 2569 C CA . LEU A 1 340 ? 38.684 -25.942 -70.994 1.00 46.31 340 LEU A CA 1
ATOM 2570 C C . LEU A 1 340 ? 39.759 -25.012 -70.362 1.00 46.31 340 LEU A C 1
ATOM 2572 O O . LEU A 1 340 ? 40.933 -25.068 -70.728 1.00 46.31 340 LEU A O 1
ATOM 2576 N N . ARG A 1 341 ? 39.422 -24.278 -69.289 1.00 42.44 341 ARG A N 1
ATOM 2577 C CA . ARG A 1 341 ? 40.400 -23.945 -68.228 1.00 42.44 341 ARG A CA 1
ATOM 2578 C C . ARG A 1 341 ? 39.731 -23.557 -66.899 1.00 42.44 341 ARG A C 1
ATOM 2580 O O . ARG A 1 341 ? 38.942 -22.626 -66.830 1.00 42.44 341 ARG A O 1
ATOM 2587 N N . LYS A 1 342 ? 40.054 -24.296 -65.829 1.00 42.38 342 LYS A N 1
ATOM 2588 C CA . LYS A 1 342 ? 39.621 -24.066 -64.431 1.00 42.38 342 LYS A CA 1
ATOM 2589 C C . LYS A 1 342 ? 40.357 -22.876 -63.780 1.00 42.38 342 LYS A C 1
ATOM 2591 O O . LYS A 1 342 ? 41.571 -22.792 -63.965 1.00 42.38 342 LYS A O 1
ATOM 2596 N N . PRO A 1 343 ? 39.703 -22.113 -62.877 1.00 42.56 343 PRO A N 1
ATOM 2597 C CA . PRO A 1 343 ? 40.387 -21.388 -61.799 1.00 42.56 343 PRO A CA 1
ATOM 2598 C C . PRO A 1 343 ? 39.915 -21.801 -60.375 1.00 42.56 343 PRO A C 1
ATOM 2600 O O . PRO A 1 343 ? 38.941 -22.548 -60.234 1.00 42.56 343 PRO A O 1
ATOM 2603 N N . PRO A 1 344 ? 40.640 -21.392 -59.307 1.00 45.44 344 PRO A N 1
ATOM 2604 C CA . PRO A 1 344 ? 40.601 -22.042 -57.996 1.00 45.44 344 PRO A CA 1
ATOM 2605 C C . PRO A 1 344 ? 39.521 -21.500 -57.043 1.00 45.44 344 PRO A C 1
ATOM 2607 O O . PRO A 1 344 ? 39.202 -20.314 -57.000 1.00 45.44 344 PRO A O 1
ATOM 2610 N N . VAL A 1 345 ? 38.985 -22.412 -56.229 1.00 48.19 345 VAL A N 1
ATOM 2611 C CA . VAL A 1 345 ? 37.881 -22.219 -55.280 1.00 48.19 345 VAL A CA 1
ATOM 2612 C C . VAL A 1 345 ? 38.441 -22.016 -53.870 1.00 48.19 345 VAL A C 1
ATOM 2614 O O . VAL A 1 345 ? 38.536 -22.977 -53.114 1.00 48.19 345 VAL A O 1
ATOM 2617 N N . THR A 1 346 ? 38.799 -20.792 -53.473 1.00 46.62 346 THR A N 1
ATOM 2618 C CA . THR A 1 346 ? 39.208 -20.546 -52.067 1.00 46.62 346 THR A CA 1
ATOM 2619 C C . THR A 1 346 ? 38.719 -19.237 -51.441 1.00 46.62 346 THR A C 1
ATOM 2621 O O . THR A 1 346 ? 38.577 -19.188 -50.222 1.00 46.62 346 THR A O 1
ATOM 2624 N N . THR A 1 347 ? 38.292 -18.224 -52.196 1.00 45.81 347 THR A N 1
ATOM 2625 C CA . THR A 1 347 ? 37.776 -16.960 -51.611 1.00 45.81 347 THR A CA 1
ATOM 2626 C C . THR A 1 347 ? 36.287 -17.009 -51.226 1.00 45.81 347 THR A C 1
ATOM 2628 O O . THR A 1 347 ? 35.819 -16.217 -50.410 1.00 45.81 347 THR A O 1
ATOM 2631 N N . ARG A 1 348 ? 35.531 -17.993 -51.739 1.00 46.59 348 ARG A N 1
ATOM 2632 C CA . ARG A 1 348 ? 34.066 -18.119 -51.560 1.00 46.59 348 ARG A CA 1
ATOM 2633 C C . ARG A 1 348 ? 33.608 -18.502 -50.143 1.00 46.59 348 ARG A C 1
ATOM 2635 O O . ARG A 1 348 ? 32.463 -18.236 -49.791 1.00 46.59 348 ARG A O 1
ATOM 2642 N N . ARG A 1 349 ? 34.454 -19.135 -49.316 1.00 42.28 349 ARG A N 1
ATOM 2643 C CA . ARG A 1 349 ? 34.031 -19.671 -48.000 1.00 42.28 349 ARG A CA 1
ATOM 2644 C C . ARG A 1 349 ? 34.114 -18.665 -46.849 1.00 42.28 349 ARG A C 1
ATOM 2646 O O . ARG A 1 349 ? 33.326 -18.769 -45.914 1.00 42.28 349 ARG A O 1
ATOM 2653 N N . LEU A 1 350 ? 35.005 -17.678 -46.921 1.00 45.78 350 LEU A N 1
ATOM 2654 C CA . LEU A 1 350 ? 35.218 -16.709 -45.835 1.00 45.78 350 LEU A CA 1
ATOM 2655 C C . LEU A 1 350 ? 34.153 -15.601 -45.787 1.00 45.78 350 LEU A C 1
ATOM 2657 O O . LEU A 1 350 ? 33.788 -15.154 -44.700 1.00 45.78 350 LEU A O 1
ATOM 2661 N N . PHE A 1 351 ? 33.597 -15.205 -46.936 1.00 41.66 351 PHE A N 1
ATOM 2662 C CA . PHE A 1 351 ? 32.600 -14.131 -47.003 1.00 41.66 351 PHE A CA 1
ATOM 2663 C C . PHE A 1 351 ? 31.206 -14.589 -46.533 1.00 41.66 351 PHE A C 1
ATOM 2665 O O . PHE A 1 351 ? 30.578 -13.929 -45.704 1.00 41.66 351 PHE A O 1
ATOM 2672 N N . CYS A 1 352 ? 30.758 -15.783 -46.949 1.00 43.22 352 CYS A N 1
ATOM 2673 C CA . CYS A 1 352 ? 29.488 -16.354 -46.483 1.00 43.22 352 CYS A CA 1
ATOM 2674 C C . CYS A 1 352 ? 29.485 -16.662 -44.973 1.00 43.22 352 CYS A C 1
ATOM 2676 O O . CYS A 1 352 ? 28.451 -16.513 -44.326 1.00 43.22 352 CYS A O 1
ATOM 2678 N N . PHE A 1 353 ? 30.630 -17.037 -44.388 1.00 43.59 353 PHE A N 1
ATOM 2679 C CA . PHE A 1 353 ? 30.728 -17.312 -42.949 1.00 43.59 353 PHE A CA 1
ATOM 2680 C C . PHE A 1 353 ? 30.625 -16.044 -42.085 1.00 43.59 353 PHE A C 1
ATOM 2682 O O . PHE A 1 353 ? 30.023 -16.083 -41.010 1.00 43.59 353 PHE A O 1
ATOM 2689 N N . ARG A 1 354 ? 31.170 -14.909 -42.550 1.00 47.72 354 ARG A N 1
ATOM 2690 C CA . ARG A 1 354 ? 31.068 -13.625 -41.833 1.00 47.72 354 ARG A CA 1
ATOM 2691 C C . ARG A 1 354 ? 29.655 -13.043 -41.896 1.00 47.72 354 ARG A C 1
ATOM 2693 O O . ARG A 1 354 ? 29.143 -12.625 -40.861 1.00 47.72 354 ARG A O 1
ATOM 2700 N N . LEU A 1 355 ? 28.984 -13.121 -43.048 1.00 46.56 355 LEU A N 1
ATOM 2701 C CA . LEU A 1 355 ? 27.601 -12.650 -43.193 1.00 46.56 355 LEU A CA 1
ATOM 2702 C C . LEU A 1 355 ? 26.610 -13.490 -42.360 1.00 46.56 355 LEU A C 1
ATOM 2704 O O . LEU A 1 355 ? 25.713 -12.942 -41.724 1.00 46.56 355 LEU A O 1
ATOM 2708 N N . HIS A 1 356 ? 26.823 -14.810 -42.273 1.00 44.34 356 HIS A N 1
ATOM 2709 C CA . HIS A 1 356 ? 26.010 -15.703 -41.438 1.00 44.34 356 HIS A CA 1
ATOM 2710 C C . HIS A 1 356 ? 26.120 -15.378 -39.936 1.00 44.34 356 HIS A C 1
ATOM 2712 O O . HIS A 1 356 ? 25.122 -15.435 -39.220 1.00 44.34 356 HIS A O 1
ATOM 2718 N N . ARG A 1 357 ? 27.306 -14.973 -39.454 1.00 49.16 357 ARG A N 1
ATOM 2719 C CA . ARG A 1 357 ? 27.515 -14.550 -38.055 1.00 49.16 357 ARG A CA 1
ATOM 2720 C C . ARG A 1 357 ? 26.816 -13.228 -37.724 1.00 49.16 357 ARG A C 1
ATOM 2722 O O . ARG A 1 357 ? 26.280 -13.095 -36.626 1.00 49.16 357 ARG A O 1
ATOM 2729 N N . VAL A 1 358 ? 26.797 -12.282 -38.664 1.00 53.44 358 VAL A N 1
ATOM 2730 C CA . VAL A 1 358 ? 26.134 -10.976 -38.500 1.00 53.44 358 VAL A CA 1
ATOM 2731 C C . VAL A 1 358 ? 24.606 -11.120 -38.539 1.00 53.44 358 VAL A C 1
ATOM 2733 O O . VAL A 1 358 ? 23.920 -10.555 -37.688 1.00 53.44 358 VAL A O 1
ATOM 2736 N N . LEU A 1 359 ? 24.071 -11.951 -39.442 1.00 51.12 359 LEU A N 1
ATOM 2737 C CA . LEU A 1 359 ? 22.630 -12.237 -39.543 1.00 51.12 359 LEU A CA 1
ATOM 2738 C C . LEU A 1 359 ? 22.092 -13.053 -38.352 1.00 51.12 359 LEU A C 1
ATOM 2740 O O . LEU A 1 359 ? 20.996 -12.791 -37.866 1.00 51.12 359 LEU A O 1
ATOM 2744 N N . MET A 1 360 ? 22.868 -14.005 -37.822 1.00 49.88 360 MET A N 1
ATOM 2745 C CA . MET A 1 360 ? 22.462 -14.789 -36.644 1.00 49.88 360 MET A CA 1
ATOM 2746 C C . MET A 1 360 ? 22.451 -13.967 -35.344 1.00 49.88 360 MET A C 1
ATOM 2748 O O . MET A 1 360 ? 21.612 -14.213 -34.479 1.00 49.88 360 MET A O 1
ATOM 2752 N N . ARG A 1 361 ? 23.343 -12.974 -35.200 1.00 50.16 361 ARG A N 1
ATOM 2753 C CA . ARG A 1 361 ? 23.357 -12.065 -34.035 1.00 50.16 361 ARG A CA 1
ATOM 2754 C C . ARG A 1 361 ? 22.229 -11.033 -34.074 1.00 50.16 361 ARG A C 1
ATOM 2756 O O . ARG A 1 361 ? 21.647 -10.736 -33.038 1.00 50.16 361 ARG A O 1
ATOM 2763 N N . SER A 1 362 ? 21.873 -10.541 -35.258 1.00 43.56 362 SER A N 1
ATOM 2764 C CA . SER A 1 362 ? 20.746 -9.613 -35.435 1.00 43.56 362 SER A CA 1
ATOM 2765 C C . SER A 1 362 ? 19.384 -10.308 -35.288 1.00 43.56 362 SER A C 1
ATOM 2767 O O . SER A 1 362 ? 18.484 -9.747 -34.671 1.00 43.56 362 SER A O 1
ATOM 2769 N N . ALA A 1 363 ? 19.244 -11.566 -35.726 1.00 47.56 363 ALA A N 1
ATOM 2770 C CA . ALA A 1 363 ? 18.035 -12.365 -35.488 1.00 47.56 363 ALA A CA 1
ATOM 2771 C C . ALA A 1 363 ? 17.776 -12.665 -33.994 1.00 47.56 363 ALA A C 1
ATOM 2773 O O . ALA A 1 363 ? 16.624 -12.800 -33.585 1.00 47.56 363 ALA A O 1
ATOM 2774 N N . TRP A 1 364 ? 18.828 -12.722 -33.168 1.00 47.56 364 TRP A N 1
ATOM 2775 C CA . TRP A 1 364 ? 18.718 -12.847 -31.707 1.00 47.56 364 TRP A CA 1
ATOM 2776 C C . TRP A 1 364 ? 18.125 -11.595 -31.042 1.00 47.56 364 TRP A C 1
ATOM 2778 O O . TRP A 1 364 ? 17.375 -11.716 -30.078 1.00 47.56 364 TRP A O 1
ATOM 2788 N N . LEU A 1 365 ? 18.415 -10.407 -31.580 1.00 47.06 365 LEU A N 1
ATOM 2789 C CA . LEU A 1 365 ? 17.920 -9.121 -31.069 1.00 47.06 365 LEU A CA 1
ATOM 2790 C C . LEU A 1 365 ? 16.479 -8.806 -31.517 1.00 47.06 365 LEU A C 1
ATOM 2792 O O . LEU A 1 365 ? 15.818 -7.967 -30.916 1.00 47.06 365 LEU A O 1
ATOM 2796 N N . LEU A 1 366 ? 15.977 -9.490 -32.552 1.00 44.97 366 LEU A N 1
ATOM 2797 C CA . LEU A 1 366 ? 14.651 -9.273 -33.149 1.00 44.97 366 LEU A CA 1
ATOM 2798 C C . LEU A 1 366 ? 13.551 -10.207 -32.612 1.00 44.97 366 LEU A C 1
ATOM 2800 O O . LEU A 1 366 ? 12.420 -10.122 -33.085 1.00 44.97 366 LEU A O 1
ATOM 2804 N N . CYS A 1 367 ? 13.835 -11.103 -31.658 1.00 34.84 367 CYS A N 1
ATOM 2805 C CA . CYS A 1 367 ? 12.826 -12.019 -31.114 1.00 34.84 367 CYS A CA 1
ATOM 2806 C C . CYS A 1 367 ? 12.018 -11.346 -29.979 1.00 34.84 367 CYS A C 1
ATOM 2808 O O . CYS A 1 367 ? 12.535 -11.222 -28.869 1.00 34.84 367 CYS A O 1
ATOM 2810 N N . PRO A 1 368 ? 10.741 -10.954 -30.179 1.00 42.62 368 PRO A N 1
ATOM 2811 C CA . PRO A 1 368 ? 9.980 -10.164 -29.205 1.00 42.62 368 PRO A CA 1
ATOM 2812 C C . PRO A 1 368 ? 9.257 -11.023 -28.151 1.00 42.62 368 PRO A C 1
ATOM 2814 O O . PRO A 1 368 ? 8.290 -10.575 -27.543 1.00 42.62 368 PRO A O 1
ATOM 2817 N N . CYS A 1 369 ? 9.663 -12.276 -27.926 1.00 33.81 369 CYS A N 1
ATOM 2818 C CA . CYS A 1 369 ? 8.900 -13.203 -27.073 1.00 33.81 369 CYS A CA 1
ATOM 2819 C C . CYS A 1 369 ? 9.184 -13.085 -25.563 1.00 33.81 369 CYS A C 1
ATOM 2821 O O . CYS A 1 369 ? 8.720 -13.921 -24.795 1.00 33.81 369 CYS A O 1
ATOM 2823 N N . ALA A 1 370 ? 9.897 -12.052 -25.111 1.00 38.34 370 ALA A N 1
ATOM 2824 C CA . ALA A 1 370 ? 10.132 -11.795 -23.691 1.00 38.34 370 ALA A CA 1
ATOM 2825 C C . ALA A 1 370 ? 9.344 -10.566 -23.211 1.00 38.34 370 ALA A C 1
ATOM 2827 O O . ALA A 1 370 ? 9.915 -9.549 -22.836 1.00 38.34 370 ALA A O 1
ATOM 2828 N N . ALA A 1 371 ? 8.017 -10.667 -23.216 1.00 35.91 371 ALA A N 1
ATOM 2829 C CA . ALA A 1 371 ? 7.165 -9.807 -22.403 1.00 35.91 371 ALA A CA 1
ATOM 2830 C C . ALA A 1 371 ? 6.316 -10.712 -21.499 1.00 35.91 371 ALA A C 1
ATOM 2832 O O . ALA A 1 371 ? 5.362 -11.321 -21.990 1.00 35.91 371 ALA A O 1
ATOM 2833 N N . PRO A 1 372 ? 6.635 -10.857 -20.200 1.00 39.19 372 PRO A N 1
ATOM 2834 C CA . PRO A 1 372 ? 5.720 -11.506 -19.282 1.00 39.19 372 PRO A CA 1
ATOM 2835 C C . PRO A 1 372 ? 4.575 -10.530 -18.995 1.00 39.19 372 PRO A C 1
ATOM 2837 O O . PRO A 1 372 ? 4.747 -9.527 -18.305 1.00 39.19 372 PRO A O 1
ATOM 2840 N N . ARG A 1 373 ? 3.393 -10.819 -19.549 1.00 32.75 373 ARG A N 1
ATOM 2841 C CA . ARG A 1 373 ? 2.138 -10.288 -19.013 1.00 32.75 373 ARG A CA 1
ATOM 2842 C C . ARG A 1 373 ? 1.907 -10.927 -17.641 1.00 32.75 373 ARG A C 1
ATOM 2844 O O . ARG A 1 373 ? 1.933 -12.149 -17.523 1.00 32.75 373 ARG A O 1
ATOM 2851 N N . LEU A 1 374 ? 1.682 -10.089 -16.631 1.00 38.97 374 LEU A N 1
ATOM 2852 C CA . LEU A 1 374 ? 1.133 -10.485 -15.337 1.00 38.97 374 LEU A CA 1
ATOM 28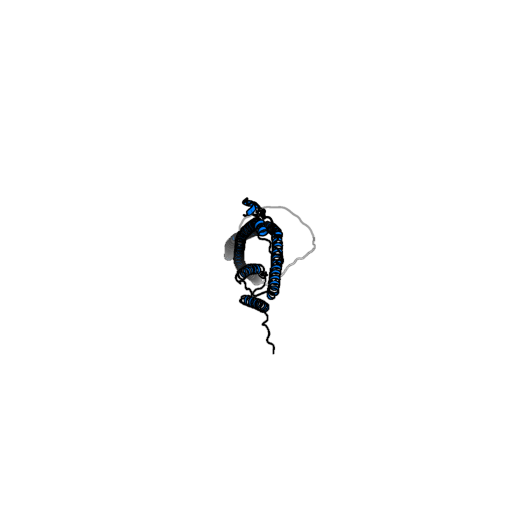53 C C . LEU A 1 374 ? -0.266 -11.091 -15.524 1.00 38.97 374 LEU A C 1
ATOM 2855 O O . LEU A 1 374 ? -1.162 -10.389 -15.987 1.00 38.97 374 LEU A O 1
ATOM 2859 N N . ASN A 1 375 ? -0.418 -12.372 -15.191 1.00 36.91 375 ASN A N 1
ATOM 2860 C CA . ASN A 1 375 ? -1.408 -12.959 -14.270 1.00 36.91 375 ASN A CA 1
ATOM 2861 C C . ASN A 1 375 ? -1.550 -14.449 -14.593 1.00 36.91 375 ASN A C 1
ATOM 2863 O O . ASN A 1 375 ? -2.021 -14.805 -15.666 1.00 36.91 375 ASN A O 1
ATOM 2867 N N . ASP A 1 376 ? -1.073 -15.295 -13.685 1.00 33.72 376 ASP A N 1
ATOM 2868 C CA . ASP A 1 376 ? -1.849 -16.368 -13.054 1.00 33.72 376 ASP A CA 1
ATOM 2869 C C . ASP A 1 376 ? -0.897 -17.317 -12.326 1.00 33.72 376 ASP A C 1
ATOM 2871 O O . ASP A 1 376 ? 0.176 -17.691 -12.808 1.00 33.72 376 ASP A O 1
ATOM 2875 N N . GLY A 1 377 ? -1.285 -17.651 -11.099 1.00 41.41 377 GLY A N 1
ATOM 2876 C CA . GLY A 1 377 ? -0.573 -18.591 -10.258 1.00 41.41 377 GLY A CA 1
ATOM 2877 C C . GLY A 1 377 ? -0.553 -20.002 -10.847 1.00 41.41 377 GLY A C 1
ATOM 2878 O O . GLY A 1 377 ? -1.426 -20.412 -11.603 1.00 41.41 377 GLY A O 1
ATOM 2879 N N . LEU A 1 378 ? 0.434 -20.756 -10.368 1.00 42.47 378 LEU A N 1
ATOM 2880 C CA . LEU A 1 378 ? 0.653 -22.194 -10.531 1.00 42.47 378 LEU A CA 1
ATOM 2881 C C . LEU A 1 378 ? 1.294 -22.701 -11.840 1.00 42.47 378 LEU A C 1
ATOM 2883 O O . LEU A 1 378 ? 0.712 -22.714 -12.915 1.00 42.47 378 LEU A O 1
ATOM 2887 N N . LYS A 1 379 ? 2.441 -23.365 -11.604 1.00 46.41 379 LYS A N 1
ATOM 2888 C CA . LYS A 1 379 ? 3.090 -24.442 -12.377 1.00 46.41 379 LYS A CA 1
ATOM 2889 C C . LYS A 1 379 ? 3.723 -24.055 -13.715 1.00 46.41 379 LYS A C 1
ATOM 2891 O O . LYS A 1 379 ? 3.046 -24.080 -14.723 1.00 46.41 379 LYS A O 1
ATOM 2896 N N . HIS A 1 380 ? 5.061 -23.985 -13.776 1.00 33.25 380 HIS A N 1
ATOM 2897 C CA . HIS A 1 380 ? 5.785 -24.389 -14.994 1.00 33.25 380 HIS A CA 1
ATOM 2898 C C . HIS A 1 380 ? 7.221 -24.879 -14.732 1.00 33.25 380 HIS A C 1
ATOM 2900 O O . HIS A 1 380 ? 8.163 -24.106 -14.603 1.00 33.25 380 HIS A O 1
ATOM 2906 N N . ARG A 1 381 ? 7.389 -26.209 -14.764 1.00 40.66 381 ARG A N 1
ATOM 2907 C CA . ARG A 1 381 ? 8.667 -26.917 -14.983 1.00 40.66 381 ARG A CA 1
ATOM 2908 C C . ARG A 1 381 ? 8.853 -27.340 -16.457 1.00 40.66 381 ARG A C 1
ATOM 2910 O O . ARG A 1 381 ? 9.641 -28.231 -16.745 1.00 40.66 381 ARG A O 1
ATOM 2917 N N . THR A 1 382 ? 8.128 -26.744 -17.409 1.00 43.12 382 THR A N 1
ATOM 2918 C CA . THR A 1 382 ? 8.016 -27.264 -18.796 1.00 43.12 382 THR A CA 1
ATOM 2919 C C . THR A 1 382 ? 8.415 -26.297 -19.920 1.00 43.12 382 THR A C 1
ATOM 2921 O O . THR A 1 382 ? 8.332 -26.656 -21.092 1.00 43.12 382 THR A O 1
ATOM 2924 N N . THR A 1 383 ? 8.951 -25.113 -19.623 1.00 42.12 383 THR A N 1
ATOM 2925 C CA . THR A 1 383 ? 9.340 -24.113 -20.642 1.00 42.12 383 THR A CA 1
ATOM 2926 C C . THR A 1 383 ? 10.636 -24.434 -21.407 1.00 42.12 383 THR A C 1
ATOM 2928 O O . THR A 1 383 ? 10.864 -23.883 -22.481 1.00 42.12 383 THR A O 1
ATOM 2931 N N . SER A 1 384 ? 11.459 -25.387 -20.950 1.00 41.06 384 SER A N 1
ATOM 2932 C CA . SER A 1 384 ? 12.719 -25.766 -21.629 1.00 41.06 384 SER A CA 1
ATOM 2933 C C . SER A 1 384 ? 12.520 -26.663 -22.871 1.00 41.06 384 SER A C 1
ATOM 2935 O O . SER A 1 384 ? 13.350 -26.670 -23.782 1.00 41.06 384 SER A O 1
ATOM 2937 N N . ALA A 1 385 ? 11.405 -27.401 -22.958 1.00 39.25 385 ALA A N 1
ATOM 2938 C CA . ALA A 1 385 ? 11.156 -28.349 -24.054 1.00 39.25 385 ALA A CA 1
ATOM 2939 C C . ALA A 1 385 ? 10.604 -27.678 -25.329 1.00 39.25 385 ALA A C 1
ATOM 2941 O O . ALA A 1 385 ? 10.968 -28.066 -26.442 1.00 39.25 385 ALA A O 1
ATOM 2942 N N . ALA A 1 386 ? 9.793 -26.624 -25.187 1.00 43.00 386 ALA A N 1
ATOM 2943 C CA . ALA A 1 386 ? 9.218 -25.892 -26.320 1.00 43.00 386 ALA A CA 1
ATOM 2944 C C . ALA A 1 386 ? 10.288 -25.141 -27.142 1.00 43.00 386 ALA A C 1
ATOM 2946 O O . ALA A 1 386 ? 10.217 -25.103 -28.372 1.00 43.00 386 ALA A O 1
ATOM 2947 N N . TYR A 1 387 ? 11.342 -24.644 -26.481 1.00 37.22 387 TYR A N 1
ATOM 2948 C CA . TYR A 1 387 ? 12.472 -23.972 -27.133 1.00 37.22 387 TYR A CA 1
ATOM 2949 C C . TYR A 1 387 ? 13.294 -24.903 -28.040 1.00 37.22 387 TYR A C 1
ATOM 2951 O O . TYR A 1 387 ? 13.744 -24.485 -29.107 1.00 37.22 387 TYR A O 1
ATOM 2959 N N . ARG A 1 388 ? 13.453 -26.184 -27.673 1.00 39.78 388 ARG A N 1
ATOM 2960 C CA . ARG A 1 388 ? 14.209 -27.155 -28.490 1.00 39.78 388 ARG A CA 1
ATOM 2961 C C . ARG A 1 388 ? 13.419 -27.641 -29.707 1.00 39.78 388 ARG A C 1
ATOM 2963 O O . ARG A 1 388 ? 14.005 -27.859 -30.766 1.00 39.78 388 ARG A O 1
ATOM 2970 N N . LEU A 1 389 ? 12.095 -27.762 -29.593 1.00 43.69 389 LEU A N 1
ATOM 2971 C CA . LEU A 1 389 ? 11.234 -28.229 -30.688 1.00 43.69 389 LEU A CA 1
ATOM 2972 C C . LEU A 1 389 ? 11.039 -27.170 -31.788 1.00 43.69 389 LEU A C 1
ATOM 2974 O O . LEU A 1 389 ? 11.040 -27.517 -32.972 1.00 43.69 389 LEU A O 1
ATOM 2978 N N . GLY A 1 390 ? 10.956 -25.882 -31.430 1.00 40.38 390 GLY A N 1
ATOM 2979 C CA . GLY A 1 390 ? 10.888 -24.781 -32.403 1.00 40.38 390 GLY A CA 1
ATOM 2980 C C . GLY A 1 390 ? 12.160 -24.645 -33.251 1.00 40.38 390 GLY A C 1
ATOM 2981 O O . GLY A 1 390 ? 12.086 -24.474 -34.470 1.00 40.38 390 GLY A O 1
ATOM 2982 N N . TRP A 1 391 ? 13.329 -24.828 -32.629 1.00 37.62 391 TRP A N 1
ATOM 2983 C CA . TRP A 1 391 ? 14.634 -24.807 -33.300 1.00 37.62 391 TRP A CA 1
ATOM 2984 C C . TRP A 1 391 ? 14.824 -25.963 -34.296 1.00 37.62 391 TRP A C 1
ATOM 2986 O O . TRP A 1 391 ? 15.353 -25.764 -35.393 1.00 37.62 391 TRP A O 1
ATOM 2996 N N . CYS A 1 392 ? 14.345 -27.166 -33.967 1.00 38.19 392 CYS A N 1
ATOM 2997 C CA . CYS A 1 392 ? 14.458 -28.324 -34.858 1.00 38.19 392 CYS A CA 1
ATOM 2998 C C . CYS A 1 392 ? 13.582 -28.211 -36.116 1.00 38.19 392 CYS A C 1
ATOM 3000 O O . CYS A 1 392 ? 14.005 -28.660 -37.184 1.00 38.19 392 CYS A O 1
ATOM 3002 N N . ARG A 1 393 ? 12.400 -27.581 -36.029 1.00 41.56 393 ARG A N 1
ATOM 3003 C CA . ARG A 1 393 ? 11.444 -27.471 -37.151 1.00 41.56 393 ARG A CA 1
ATOM 3004 C C . ARG A 1 393 ? 11.843 -26.418 -38.192 1.00 41.56 393 ARG A C 1
ATOM 3006 O O . ARG A 1 393 ? 11.561 -26.585 -39.377 1.00 41.56 393 ARG A O 1
ATOM 3013 N N . TRP A 1 394 ? 12.525 -25.354 -37.764 1.00 40.19 394 TRP A N 1
ATOM 3014 C CA . TRP A 1 394 ? 13.039 -24.316 -38.667 1.00 40.19 394 TRP A CA 1
ATOM 3015 C C . TRP A 1 394 ? 14.302 -24.789 -39.408 1.00 40.19 394 TRP A C 1
ATOM 3017 O O . TRP A 1 394 ? 14.430 -24.599 -40.617 1.00 40.19 394 TRP A O 1
ATOM 3027 N N . ARG A 1 395 ? 15.181 -25.533 -38.717 1.00 38.00 395 ARG A N 1
ATOM 3028 C CA . ARG A 1 395 ? 16.396 -26.136 -39.294 1.00 38.00 395 ARG A CA 1
ATOM 3029 C C . ARG A 1 395 ? 16.099 -27.198 -40.364 1.00 38.00 395 ARG A C 1
ATOM 3031 O O . ARG A 1 395 ? 16.828 -27.277 -41.348 1.00 38.00 395 ARG A O 1
ATOM 3038 N N . THR A 1 396 ? 15.029 -27.983 -40.217 1.00 42.88 396 THR A N 1
ATOM 3039 C CA . THR A 1 396 ? 14.647 -29.021 -41.200 1.00 42.88 396 THR A CA 1
ATOM 3040 C C . THR A 1 396 ? 14.042 -28.444 -42.481 1.00 42.88 396 THR A C 1
ATOM 3042 O O . THR A 1 396 ? 14.363 -28.928 -43.562 1.00 42.88 396 THR A O 1
ATOM 3045 N N . ARG A 1 397 ? 13.235 -27.375 -42.404 1.00 44.72 397 ARG A N 1
ATOM 3046 C CA . ARG A 1 397 ? 12.676 -26.726 -43.609 1.00 44.72 397 ARG A CA 1
ATOM 3047 C C . ARG A 1 397 ? 13.727 -25.975 -44.429 1.00 44.72 397 ARG A C 1
ATOM 3049 O O . ARG A 1 397 ? 13.643 -25.977 -45.651 1.00 44.72 397 ARG A O 1
ATOM 3056 N N . PHE A 1 398 ? 14.732 -25.388 -43.780 1.00 37.53 398 PHE A N 1
ATOM 3057 C CA . PHE A 1 398 ? 15.787 -24.647 -44.481 1.00 37.53 398 PHE A CA 1
ATOM 3058 C C . PHE A 1 398 ? 16.840 -25.568 -45.127 1.00 37.53 398 PHE A C 1
ATOM 3060 O O . PHE A 1 398 ? 17.367 -25.245 -46.186 1.00 37.53 398 PHE A O 1
ATOM 3067 N N . LEU A 1 399 ? 17.105 -26.746 -44.542 1.00 41.50 399 LEU A N 1
ATOM 3068 C CA . LEU A 1 399 ? 17.982 -27.760 -45.148 1.00 41.50 399 LEU A CA 1
ATOM 3069 C C . LEU A 1 399 ? 17.314 -28.507 -46.317 1.00 41.50 399 LEU A C 1
ATOM 3071 O O . LEU A 1 399 ? 18.007 -28.882 -47.257 1.00 41.50 399 LEU A O 1
ATOM 3075 N N . ALA A 1 400 ? 15.986 -28.665 -46.307 1.00 43.03 400 ALA A N 1
ATOM 3076 C CA . ALA A 1 400 ? 15.246 -29.273 -47.418 1.00 43.03 400 ALA A CA 1
ATOM 3077 C C . ALA A 1 400 ? 15.169 -28.371 -48.670 1.00 43.03 400 ALA A C 1
ATOM 3079 O O . ALA A 1 400 ? 15.099 -28.882 -49.781 1.00 43.03 400 ALA A O 1
ATOM 3080 N N . ALA A 1 401 ? 15.233 -27.044 -48.507 1.00 41.41 401 ALA A N 1
ATOM 3081 C CA . ALA A 1 401 ? 15.214 -26.082 -49.617 1.00 41.41 401 ALA A CA 1
ATOM 3082 C C . ALA A 1 401 ? 16.598 -25.832 -50.259 1.00 41.41 401 ALA A C 1
ATOM 3084 O O . ALA A 1 401 ? 16.684 -25.170 -51.290 1.00 41.41 401 ALA A O 1
ATOM 3085 N N . ALA A 1 402 ? 17.679 -26.343 -49.658 1.00 36.38 402 ALA A N 1
ATOM 3086 C CA . ALA A 1 402 ? 19.060 -26.121 -50.099 1.00 36.38 402 ALA A CA 1
ATOM 3087 C C . ALA A 1 402 ? 19.713 -27.349 -50.771 1.00 36.38 402 ALA A C 1
ATOM 3089 O O . ALA A 1 402 ? 20.898 -27.301 -51.104 1.00 36.38 402 ALA A O 1
ATOM 3090 N N . ALA A 1 403 ? 18.972 -28.445 -50.967 1.00 35.53 403 ALA A N 1
ATOM 3091 C CA . ALA A 1 403 ? 19.469 -29.626 -51.669 1.00 35.53 403 ALA A CA 1
ATOM 3092 C C . ALA A 1 403 ? 19.289 -29.466 -53.197 1.00 35.53 403 ALA A C 1
ATOM 3094 O O . ALA A 1 403 ? 18.174 -29.189 -53.641 1.00 35.53 403 ALA A O 1
ATOM 3095 N N . PRO A 1 404 ? 20.343 -29.627 -54.021 1.00 39.31 404 PRO A N 1
ATOM 3096 C CA . PRO A 1 404 ? 20.203 -29.615 -55.477 1.00 39.31 404 PRO A CA 1
ATOM 3097 C C . PRO A 1 404 ? 19.483 -30.887 -55.972 1.00 39.31 404 PRO A C 1
ATOM 3099 O O . PRO A 1 404 ? 19.635 -31.942 -55.349 1.00 39.31 404 PRO A O 1
ATOM 3102 N N . PRO A 1 405 ? 18.732 -30.838 -57.092 1.00 41.12 405 PRO A N 1
ATOM 3103 C CA . PRO A 1 405 ? 18.133 -32.037 -57.668 1.00 41.12 405 PRO A CA 1
ATOM 3104 C C . PRO A 1 405 ? 19.233 -32.962 -58.210 1.00 41.12 405 PRO A C 1
ATOM 3106 O O . PRO A 1 405 ? 20.161 -32.517 -58.889 1.00 41.12 405 PRO A O 1
ATOM 3109 N N . LEU A 1 406 ? 19.135 -34.256 -57.897 1.00 46.06 406 LEU A N 1
ATOM 3110 C CA . LEU A 1 406 ? 19.994 -35.295 -58.467 1.00 46.06 406 LEU A CA 1
ATOM 3111 C C . LEU A 1 406 ? 19.719 -35.429 -59.978 1.00 46.06 406 LEU A C 1
ATOM 3113 O O . LEU A 1 406 ? 18.552 -35.429 -60.378 1.00 46.06 406 LEU A O 1
ATOM 3117 N N . PRO A 1 407 ? 20.749 -35.563 -60.832 1.00 41.41 407 PRO A N 1
ATOM 3118 C CA . PRO A 1 407 ? 20.546 -35.746 -62.260 1.00 41.41 407 PRO A CA 1
ATOM 3119 C C . PRO A 1 407 ? 20.160 -37.202 -62.568 1.00 41.41 407 PRO A C 1
ATOM 3121 O O . PRO A 1 407 ? 20.950 -38.112 -62.352 1.00 41.41 407 PRO A O 1
ATOM 3124 N N . GLY A 1 408 ? 18.940 -37.381 -63.083 1.00 37.91 408 GLY A N 1
ATOM 3125 C CA . GLY A 1 408 ? 18.506 -38.436 -64.009 1.00 37.91 408 GLY A CA 1
ATOM 3126 C C . GLY A 1 408 ? 18.820 -39.902 -63.683 1.00 37.91 408 GLY A C 1
ATOM 3127 O O . GLY A 1 408 ? 19.879 -40.405 -64.041 1.00 37.91 408 GLY A O 1
ATOM 3128 N N . SER A 1 409 ? 17.809 -40.640 -63.213 1.00 32.12 409 SER A N 1
ATOM 3129 C CA . SER A 1 409 ? 17.606 -42.032 -63.634 1.00 32.12 409 SER A CA 1
ATOM 3130 C C . SER A 1 409 ? 16.437 -42.065 -64.617 1.00 32.12 409 SER A C 1
ATOM 3132 O O . SER A 1 409 ? 15.291 -41.846 -64.229 1.00 32.12 409 SER A O 1
ATOM 3134 N N . SER A 1 410 ? 16.746 -42.305 -65.888 1.00 42.66 410 SER A N 1
ATOM 3135 C CA . SER A 1 410 ? 15.785 -42.832 -66.853 1.00 42.66 410 SER A CA 1
ATOM 3136 C C . SER A 1 410 ? 15.998 -44.341 -66.926 1.00 42.66 410 SER A C 1
ATOM 3138 O O . SER A 1 410 ? 17.070 -44.780 -67.335 1.00 42.66 410 SER A O 1
ATOM 3140 N N . VAL A 1 411 ? 15.004 -45.094 -66.454 1.00 38.91 411 VAL A N 1
ATOM 3141 C CA . VAL A 1 411 ? 14.385 -46.251 -67.124 1.00 38.91 411 VAL A CA 1
ATOM 3142 C C . VAL A 1 411 ? 12.898 -46.148 -66.829 1.00 38.91 411 VAL A C 1
ATOM 3144 O O . VAL A 1 411 ? 12.574 -45.909 -65.642 1.00 38.91 411 VAL A O 1
#

Secondary structure (DSSP, 8-state):
---GGGG---S-HHHHTT-PPPPPPPPP-PPPPPTTSPPPPHHHHHHHHHHHHHHHHHHHHHHHHHHHHHHHHHHHHHHHHHHHHHHHHHHHHHHHHHHHHHHHHHHHHHHHHHHHHHHHHHHHHHHHHHHHHHHHHHHHHHHHHHHHHHHHHHHHHHHHHHHHHHHHHHHHHHHHS---------------------------------------------HHHHHHHHHHHHHHHHHHHHHHHHHHHHHHHHHHHHHHHHHHHHHHHHHHHHHHHHHHHHHHHHHHHHHHHHHHHHHHHHHHHHHHHHHHHHHHHHHHHHHHHHHHHHHHHHHTTS--------SHHHHHHHHHHHHHHHHHHT-----------S--S-HHHHHHHHHHHHHHHHHHTTPPPPP----

Sequence (411 aa):
ELGPDDFFPNRCAVCANGFERPSIPPRPSVQVPAVVDPIPSVDALVQDAPSLEHDTHVLRSRLELTWALNAGLEAHASVLHEELDALRDRAREGYNIGLDAVDRLSREVETRDKTLRELQDENEGLRAHASGATEWKTLYDNLCRTTADEAAAYQDAQARAEARISNLNSRIAALTSSPPTTPAFPTAVASPPLVSGAATQTDIASASSNSSSAATSQTDLSGNEVSRALADLSSLETSVTALRAQIGSLTRERDSALIPNIRHRDQRDSMVSELCDARNVVARSRPELDVARAANIPLLDDLRRVNALLVAHAAEHQRDVTRVRDLEVSSSTAGRSVLLRKPPVTTRRLFCFRLHRVLMRSAWLLCPCAAPRLNDGLKHRTTSAAYRLGWCRWRTRFLAAAAPPLPGSSV

Foldseek 3Di:
DDDPVVPDPPDDVCVVVVNDDDDQQDQQPDDDDDPPDPDDDPVVVVVCVVSVVVNVVNVVVNVVVVVVVVVVVVVVVVVVVVVVVVVVVVVVVVVVVVVVVVVVVVVVVVVVVVVVVVVVVVVVVVVVVVVVVVVVVVVVVVVVVVVVVVVVVVVVVVVVVVVVVVVVVVVVVVVVPDDDDDDDDDDDDDDDDDDDDDDDDDDDDDDDDDDDDDDDPPPCPPPVNVVVVVVVVVVVVVVVVVVVVVVVVVVVVVVVVVVVVVVVVVVVVVVVVVVVVVVVVVVVCVVVVVVVVVVCPVVVVVVVVVVVVVVVVVVVVVVVVVVVVVVVVVVVVVCVVPDDDDDDDDPVPPVVVVVVVVVVVVVVVPDPPPDDDDDDDDDDPDPVVVVVVVVVVVVVVVVVVPDDDDDDDDD

Radius of gyration: 62.49 Å; chains: 1; bounding box: 136×83×174 Å

pLDDT: mean 72.45, std 23.98, range [29.23, 98.5]

Organism: NCBI:txid4795